Protein AF-A0A072US08-F1 (afdb_monomer_lite)

Sequence (540 aa):
MKKSLIICRMGYISMNGSGSSSFWSCPWCSLRFIESLAPCIDIHDMLLSVKDVFSSGSPHAHILYTQLPSFAIDLINNMQLNFNASAENAFIWTHNKNCIYTANSGYSWILARMNSVINSPLSWSWFWKLQSSKKIKFLFWQIFIQPATLKLSYMEALRCFTTSLLLPLFFFLIFLFTSQKGFHFSFFVFPFSLPSIKDMNNATQVIKPHQFLTYNSAYRSFDHKENSSIKKIMSSLDRVEGSLSEARASIREAILSRNYSTSRRRDVFVPRGSIYRNPYAFHQSHMEMVKRLKIWVYQEGEQPIVHDGPVNNIYAIEGQFIDEIDNSKMSPFKAKHPNEAHIFFLPFSVANVVQYVYKPIMSKKDFNRDRLHRMVEDYVNVVAHKYPYWNRSNGADHFLLSCHDWAPEISDANPNLFKNFTRVLCNANTSEGFQPKRDVSIPEVYLPVGKLGPPNLGQSPLNRTILAFFSGGAHGDIRKLLLNHWKNKDAQVQVHEYLPKGQNYTELMGLSKFCLCPSGYEVASPRIVEAINAGRCLMQ

Secondary structure (DSSP, 8-state):
--SHHHHHHTTEEEE--SS-SBTTTS--BTTB-GGGG-SS--TTTTT-BHHHHHSSSS-GGGG--SPPPHHHHHHHHT------TTS--EEEETT-TTS---HHHHHHHHHHHTTTS---TT-THHHHHSSS-HHHHHHHHHHHHS-HHHHHHHHHHHHTTTTSSHHHHHHHHHHHHHHTTT-----------PPPTT---------PPP-------------------------HHHHHHHHHHHHHHHHHHHHHHT-----S-TT-----STTSS-HHHHHHHHHHHHHH--EEEP--S-TTTBS----SBTTHHHHHHHIIIII-TT-TTB-SSGGG-SEEE--B-HHHHIIIII-S--SGGGG-THHHHHHHHHHHHHHHHH-SHHHHHTTTTEEEEE-STTGGGGGSS-TTTTSSPEEEES---GGGT--TTT-EE-----B-TT-SSS---PPPGGG--EEEEEE----SHHHHHHHHHHTTT-SSEEEESSPPTT--HHHHHHHEEEEE----SS---THHHHHHHHTPEEE-

Foldseek 3Di:
DPPVVVVQLVQWAKQAEQQQAQQAQCQRDSVRGQVLQFPDADLQRLNDTSCNQQVPPDQSCVSGPGDGDPVVSVCSSPDHDDYHHPDDTDTAGNQDPVRDDDPVSVVVVCVVCLVPDPDDVPDCSVLVVDPDDPVVSSVVVVQPPDDPVVNVVVVVVCVVVPPDDVVVVVVVVVVVVCVVDDDDDDDDDDDDDDDDPDDDPDDPDDDDDDDDPPPPDDPPPPPPPPDDDPPPPDALVNVLVVLVVVLVVQLVCLQVVVDADDDVDPPQDQDDDDPDSRSSSVSSNVVSCLVQAAEEEDPDDDPPFFLAEQCAFQWNVLRVVSCLAPVDPPNPRYDPDPSSHQAYEGRGEPRVCCVPVLPPPDDPVSVDCPVVLVVVVVSLVVCVVVDVVCVVCLQLRYEYETADPCQLVNCVVPVSSCVNHEYAYCQCDVVSRRDPSRYHHDQGFHHHPPDDGDDQLADDLVQQQAAEDDEAACAADQSVVVCVVDDVNDPNHHYYHHDPPPDDPLNNLNRYQEYEDDAGPRRHDNSVVSCVSSVHHYDD

InterPro domains:
  IPR004263 Exostosin-like [PTHR11062] (226-535)
  IPR040911 Exostosin, GT47 domain [PF03016] (291-535)

Organism: Medicago truncatula (NCBI:txid3880)

pLDDT: mean 71.84, std 22.09, range [22.3, 98.38]

Structure (mmCIF, N/CA/C/O backbone):
data_AF-A0A072US08-F1
#
_entry.id   AF-A0A072US08-F1
#
loop_
_atom_site.group_PDB
_atom_site.id
_atom_site.type_symbol
_atom_site.label_atom_id
_atom_site.label_alt_id
_atom_site.label_comp_id
_atom_site.label_asym_id
_atom_site.label_entity_id
_atom_site.label_seq_id
_atom_site.pdbx_PDB_ins_code
_atom_site.Cartn_x
_atom_site.Cartn_y
_atom_site.Cartn_z
_atom_site.occupancy
_atom_site.B_iso_or_equiv
_atom_site.auth_seq_id
_atom_site.auth_comp_id
_atom_site.auth_asym_id
_atom_site.auth_atom_id
_atom_site.pdbx_PDB_model_num
ATOM 1 N N . MET A 1 1 ? 36.730 -1.997 10.393 1.00 31.88 1 MET A N 1
ATOM 2 C CA . MET A 1 1 ? 35.643 -1.073 9.985 1.00 31.88 1 MET A CA 1
ATOM 3 C C . MET A 1 1 ? 34.963 -0.304 11.131 1.00 31.88 1 MET A C 1
ATOM 5 O O . MET A 1 1 ? 34.649 0.852 10.912 1.00 31.88 1 MET A O 1
ATOM 9 N N . LYS A 1 2 ? 34.750 -0.843 12.348 1.00 26.75 2 LYS A N 1
ATOM 10 C CA . LYS A 1 2 ? 33.997 -0.123 13.414 1.00 26.75 2 LYS A CA 1
ATOM 11 C C . LYS A 1 2 ? 34.742 0.987 14.195 1.00 26.75 2 LYS A C 1
ATOM 13 O O . LYS A 1 2 ? 34.080 1.796 14.829 1.00 26.75 2 LYS A O 1
ATOM 18 N N . LYS A 1 3 ? 36.082 1.062 14.167 1.00 34.72 3 LYS A N 1
ATOM 19 C CA . LYS A 1 3 ? 36.852 1.969 15.055 1.00 34.72 3 LYS A CA 1
ATOM 20 C C . LYS A 1 3 ? 37.188 3.349 14.462 1.00 34.72 3 LYS A C 1
ATOM 22 O O . LYS A 1 3 ? 37.251 4.314 15.212 1.00 34.72 3 LYS A O 1
ATOM 27 N N . SER A 1 4 ? 37.334 3.480 13.139 1.00 35.97 4 SER A N 1
ATOM 28 C CA . SER A 1 4 ? 37.610 4.776 12.482 1.00 35.97 4 SER A CA 1
ATOM 29 C C . SER A 1 4 ? 36.421 5.744 12.538 1.00 35.97 4 SER A C 1
ATOM 31 O O . SER A 1 4 ? 36.613 6.955 12.592 1.00 35.97 4 SER A O 1
ATOM 33 N N . LEU A 1 5 ? 35.193 5.218 12.609 1.00 40.12 5 LEU A N 1
ATOM 34 C CA . LEU A 1 5 ? 33.967 6.014 12.722 1.00 40.12 5 LEU A CA 1
ATOM 35 C C . LEU A 1 5 ? 33.832 6.766 14.056 1.00 40.12 5 LEU A C 1
ATOM 37 O O . LEU A 1 5 ? 33.152 7.783 14.091 1.00 40.12 5 LEU A O 1
ATOM 41 N N . ILE A 1 6 ? 34.453 6.299 15.144 1.00 40.09 6 ILE A N 1
ATOM 42 C CA . ILE A 1 6 ? 34.254 6.892 16.479 1.00 40.09 6 ILE A CA 1
ATOM 43 C C . ILE A 1 6 ? 34.955 8.254 16.595 1.00 40.09 6 ILE A C 1
ATOM 45 O O . ILE A 1 6 ? 34.367 9.198 17.109 1.00 40.09 6 ILE A O 1
ATOM 49 N N . ILE A 1 7 ? 36.173 8.385 16.059 1.00 42.19 7 ILE A N 1
ATOM 50 C CA . ILE A 1 7 ? 36.968 9.619 16.171 1.00 42.19 7 ILE A CA 1
ATOM 51 C C . ILE A 1 7 ? 36.434 10.707 15.231 1.00 42.19 7 ILE A C 1
ATOM 53 O O . ILE A 1 7 ? 36.282 11.853 15.643 1.00 42.19 7 ILE A O 1
ATOM 57 N N . CYS A 1 8 ? 36.075 10.356 13.991 1.00 43.25 8 CYS A N 1
ATOM 58 C CA . CYS A 1 8 ? 35.498 11.322 13.053 1.00 43.25 8 CYS A CA 1
ATOM 59 C C . CYS A 1 8 ? 34.101 11.801 13.477 1.00 43.25 8 CYS A C 1
ATOM 61 O O . CYS A 1 8 ? 33.765 12.945 13.194 1.00 43.25 8 CYS A O 1
ATOM 63 N N . ARG A 1 9 ? 33.311 10.986 14.201 1.00 49.03 9 ARG A N 1
ATOM 64 C CA . ARG A 1 9 ? 32.011 11.405 14.767 1.00 49.03 9 ARG A CA 1
ATOM 65 C C . ARG A 1 9 ? 32.124 12.615 15.696 1.00 49.03 9 ARG A C 1
ATOM 67 O O . ARG A 1 9 ? 31.204 13.416 15.722 1.00 49.03 9 ARG A O 1
ATOM 74 N N . MET A 1 10 ? 33.240 12.777 16.411 1.00 51.00 10 MET A N 1
ATOM 75 C CA . MET A 1 10 ? 33.445 13.916 17.319 1.00 51.00 10 MET A CA 1
ATOM 76 C C . MET A 1 10 ? 33.688 15.250 16.592 1.00 51.00 10 MET A C 1
ATOM 78 O O . MET A 1 10 ? 33.730 16.288 17.246 1.00 51.00 10 MET A O 1
ATOM 82 N N . GLY A 1 11 ? 33.905 15.232 15.272 1.00 49.25 11 GLY A N 1
ATOM 83 C CA . GLY A 1 11 ? 34.108 16.436 14.461 1.00 49.25 11 GLY A CA 1
ATOM 84 C C . GLY A 1 11 ? 32.861 16.906 13.707 1.00 49.25 11 GLY A C 1
ATOM 85 O O . GLY A 1 11 ? 32.935 17.911 13.009 1.00 49.25 11 GLY A O 1
ATOM 86 N N . TYR A 1 12 ? 31.725 16.211 13.831 1.00 51.44 12 TYR A N 1
ATOM 87 C CA . TYR A 1 12 ? 30.448 16.635 13.251 1.00 51.44 12 TYR A CA 1
ATOM 88 C C . TYR A 1 12 ? 29.496 17.099 14.354 1.00 51.44 12 TYR A C 1
ATOM 90 O O . TYR A 1 12 ? 29.315 16.399 15.349 1.00 51.44 12 TYR A O 1
ATOM 98 N N . ILE A 1 13 ? 28.871 18.258 14.161 1.00 54.41 13 ILE A N 1
ATOM 99 C CA . ILE A 1 13 ? 27.790 18.774 15.011 1.00 54.41 13 ILE A CA 1
ATOM 100 C C . ILE A 1 13 ? 26.508 18.875 14.187 1.00 54.41 13 ILE A C 1
ATOM 102 O O . ILE A 1 13 ? 26.556 19.113 12.981 1.00 54.41 13 ILE A O 1
ATOM 106 N N . SER A 1 14 ? 25.363 18.665 14.833 1.00 56.06 14 SER A N 1
ATOM 107 C CA . SER A 1 14 ? 24.067 18.913 14.203 1.00 56.06 14 SER A CA 1
ATOM 108 C C . SER A 1 14 ? 23.842 20.422 14.129 1.00 56.06 14 SER A C 1
ATOM 110 O O . SER A 1 14 ? 23.880 21.099 15.156 1.00 56.06 14 SER A O 1
ATOM 112 N N . MET A 1 15 ? 23.651 20.954 12.927 1.00 56.38 15 MET A N 1
ATOM 113 C CA . MET A 1 15 ? 23.078 22.276 12.715 1.00 56.38 15 MET A CA 1
ATOM 114 C C . MET A 1 15 ? 21.570 22.093 12.643 1.00 56.38 15 MET A C 1
ATOM 116 O O . MET A 1 15 ? 21.057 21.494 11.699 1.00 56.38 15 MET A O 1
ATOM 120 N N . ASN A 1 16 ? 20.874 22.576 13.666 1.00 61.25 16 ASN A N 1
ATOM 121 C CA . ASN A 1 16 ? 19.428 22.471 13.739 1.00 61.25 16 ASN A CA 1
ATOM 122 C C . ASN A 1 16 ? 18.820 23.718 13.099 1.00 61.25 16 ASN A C 1
ATOM 124 O O . ASN A 1 16 ? 19.069 24.840 13.543 1.00 61.25 16 ASN A O 1
ATOM 128 N N . GLY A 1 17 ? 18.055 23.502 12.035 1.00 62.34 17 GLY A N 1
ATOM 129 C CA . GLY A 1 17 ? 17.313 24.526 11.318 1.00 62.34 17 GLY A CA 1
ATOM 130 C C . GLY A 1 17 ? 16.124 25.058 12.119 1.00 62.34 17 GLY A C 1
ATOM 131 O O . GLY A 1 17 ? 16.206 25.267 13.329 1.00 62.34 17 GLY A O 1
ATOM 132 N N . SER A 1 18 ? 14.974 25.222 11.465 1.00 63.53 18 SER A N 1
ATOM 133 C CA . SER A 1 18 ? 13.731 25.720 12.086 1.00 63.53 18 SER A CA 1
ATOM 134 C C . SER A 1 18 ? 13.180 24.857 13.238 1.00 63.53 18 SER A C 1
ATOM 136 O O . SER A 1 18 ? 12.300 25.304 13.975 1.00 63.53 18 SER A O 1
ATOM 138 N N . GLY A 1 19 ? 13.657 23.614 13.381 1.00 66.44 19 GLY A N 1
ATOM 139 C CA . GLY A 1 19 ? 13.179 22.644 14.371 1.00 66.44 19 GLY A CA 1
ATOM 140 C C . GLY A 1 19 ? 11.856 21.956 14.010 1.00 66.44 19 GLY A C 1
ATOM 141 O O . GLY A 1 19 ? 11.419 21.085 14.758 1.00 66.44 19 GLY A O 1
ATOM 142 N N . SER A 1 20 ? 11.245 22.279 12.863 1.00 73.56 20 SER A N 1
ATOM 143 C CA . SER A 1 20 ? 9.977 21.681 12.401 1.00 73.56 20 SER A CA 1
ATOM 144 C C . SER A 1 20 ? 10.114 20.252 11.863 1.00 73.56 20 SER A C 1
ATOM 146 O O . SER A 1 20 ? 9.122 19.592 11.563 1.00 73.56 20 SER A O 1
ATOM 148 N N . SER A 1 21 ? 11.343 19.755 11.731 1.00 71.88 21 SER A N 1
ATOM 149 C CA . SER A 1 21 ? 11.619 18.375 11.341 1.00 71.88 21 SER A CA 1
ATOM 150 C C . SER A 1 21 ? 11.098 17.375 12.368 1.00 71.88 21 SER A C 1
ATOM 152 O O . SER A 1 21 ? 11.022 17.673 13.557 1.00 71.88 21 SER A O 1
ATOM 154 N N . SER A 1 22 ? 10.818 16.154 11.916 1.00 76.38 22 SER A N 1
ATOM 155 C CA . SER A 1 22 ? 10.338 15.073 12.776 1.00 76.38 22 SER A CA 1
ATOM 156 C C . SER A 1 22 ? 11.314 14.757 13.913 1.00 76.38 22 SER A C 1
ATOM 158 O O . SER A 1 22 ? 12.491 14.500 13.659 1.00 76.38 22 SER A O 1
ATOM 160 N N . PHE A 1 23 ? 10.812 14.650 15.144 1.00 82.31 23 PHE A N 1
ATOM 161 C CA . PHE A 1 23 ? 11.599 14.179 16.287 1.00 82.31 23 PHE A CA 1
ATOM 162 C C . PHE A 1 23 ? 12.079 12.726 16.097 1.00 82.31 23 PHE A C 1
ATOM 164 O O . PHE A 1 23 ? 13.209 12.375 16.420 1.00 82.31 23 PHE A O 1
ATOM 171 N N . TRP A 1 24 ? 11.256 11.866 15.501 1.00 78.75 24 TRP A N 1
ATOM 172 C CA . TRP A 1 24 ? 11.594 10.446 15.350 1.00 78.75 24 TRP A CA 1
ATOM 173 C C . TRP A 1 24 ? 12.499 10.127 14.151 1.00 78.75 24 TRP A C 1
ATOM 175 O O . TRP A 1 24 ? 13.502 9.423 14.303 1.00 78.75 24 TRP A O 1
ATOM 185 N N . SER A 1 25 ? 12.155 10.673 12.981 1.00 65.50 25 SER A N 1
ATOM 186 C CA . SER A 1 25 ? 12.675 10.229 11.679 1.00 65.50 25 SER A CA 1
ATOM 187 C C . SER A 1 25 ? 13.650 11.204 11.013 1.00 65.50 25 SER A C 1
ATOM 189 O O . SER A 1 25 ? 14.094 10.958 9.895 1.00 65.50 25 SER A O 1
ATOM 191 N N . CYS A 1 26 ? 14.013 12.312 11.668 1.00 65.12 26 CYS A N 1
ATOM 192 C CA . CYS A 1 26 ? 15.059 13.211 11.174 1.00 65.12 26 CYS A CA 1
ATOM 193 C C . CYS A 1 26 ? 16.316 13.115 12.042 1.00 65.12 26 CYS A C 1
ATOM 195 O O . CYS A 1 26 ? 16.211 12.887 13.248 1.00 65.12 26 CYS A O 1
ATOM 197 N N . PRO A 1 27 ? 17.511 13.314 11.465 1.00 63.09 27 PRO A N 1
ATOM 198 C CA . PRO A 1 27 ? 18.734 13.186 12.221 1.00 63.09 27 PRO A CA 1
ATOM 199 C C . PRO A 1 27 ? 19.183 14.527 12.802 1.00 63.09 27 PRO A C 1
ATOM 201 O O . PRO A 1 27 ? 20.022 15.220 12.238 1.00 63.09 27 PRO A O 1
ATOM 204 N N . TRP A 1 28 ? 18.605 14.880 13.947 1.00 67.12 28 TRP A N 1
ATOM 205 C CA . TRP A 1 28 ? 18.900 16.108 14.702 1.00 67.12 28 TRP A CA 1
ATOM 206 C C . TRP A 1 28 ? 19.785 15.859 15.938 1.00 67.12 28 TRP A C 1
ATOM 208 O O . TRP A 1 28 ? 20.170 16.798 16.634 1.00 67.12 28 TRP A O 1
ATOM 218 N N . CYS A 1 29 ? 20.137 14.599 16.225 1.00 64.75 29 CYS A N 1
ATOM 219 C CA . CYS A 1 29 ? 21.055 14.227 17.302 1.00 64.75 29 CYS A CA 1
ATOM 220 C C . CYS A 1 29 ? 22.101 13.192 16.856 1.00 64.75 29 CYS A C 1
ATOM 222 O O . CYS A 1 29 ? 21.998 12.536 15.816 1.00 64.75 29 CYS A O 1
ATOM 224 N N . SER A 1 30 ? 23.136 13.010 17.681 1.00 56.09 30 SER A N 1
ATOM 225 C CA . SER A 1 30 ? 24.249 12.080 17.429 1.00 56.09 30 SER A CA 1
ATOM 226 C C . SER A 1 30 ? 23.832 10.600 17.352 1.00 56.09 30 SER A C 1
ATOM 228 O O . SER A 1 30 ? 24.615 9.766 16.885 1.00 56.09 30 SER A O 1
ATOM 230 N N . LEU A 1 31 ? 22.597 10.268 17.749 1.00 55.34 31 LEU A N 1
ATOM 231 C CA . LEU A 1 31 ? 22.011 8.925 17.680 1.00 55.34 31 LEU A CA 1
ATOM 232 C C . LEU A 1 31 ? 21.434 8.563 16.294 1.00 55.34 31 LEU A C 1
ATOM 234 O O . LEU A 1 31 ? 20.852 7.491 16.143 1.00 55.34 31 LEU A O 1
ATOM 238 N N . ARG A 1 32 ? 21.659 9.386 15.257 1.00 58.38 32 ARG A N 1
ATOM 239 C CA . ARG A 1 32 ? 21.019 9.283 13.930 1.00 58.38 32 ARG A CA 1
ATOM 240 C C . ARG A 1 32 ? 19.507 9.449 14.035 1.00 58.38 32 ARG A C 1
ATOM 242 O O . ARG A 1 32 ? 19.061 10.577 14.003 1.00 58.38 32 ARG A O 1
ATOM 249 N N . PHE A 1 33 ? 18.741 8.370 14.171 1.00 62.94 33 PHE A N 1
ATOM 250 C CA . PHE A 1 33 ? 17.280 8.425 14.220 1.00 62.94 33 PHE A CA 1
ATOM 251 C C . PHE A 1 33 ? 16.801 7.882 15.561 1.00 62.94 33 PHE A C 1
ATOM 253 O O . PHE A 1 33 ? 17.075 6.721 15.880 1.00 62.94 33 PHE A O 1
ATOM 260 N N . ILE A 1 34 ? 16.086 8.691 16.346 1.00 73.56 34 ILE A N 1
ATOM 261 C CA . ILE A 1 34 ? 15.535 8.241 17.634 1.00 73.56 34 ILE A CA 1
ATOM 262 C C . ILE A 1 34 ? 14.516 7.129 17.421 1.00 73.56 34 ILE A C 1
ATOM 264 O O . ILE A 1 34 ? 14.455 6.208 18.237 1.00 73.56 34 ILE A O 1
ATOM 268 N N . GLU A 1 35 ? 13.813 7.128 16.281 1.00 67.50 35 GLU A N 1
ATOM 269 C CA . GLU A 1 35 ? 12.916 6.032 15.924 1.00 67.50 35 GLU A CA 1
ATOM 270 C C . GLU A 1 35 ? 13.615 4.688 16.036 1.00 67.50 35 GLU A C 1
ATOM 272 O O . GLU A 1 35 ? 12.966 3.769 16.500 1.00 67.50 35 GLU A O 1
ATOM 277 N N . SER A 1 36 ? 14.923 4.593 15.723 1.00 67.44 36 SER A N 1
ATOM 278 C CA . SER A 1 36 ? 15.728 3.364 15.785 1.00 67.44 36 SER A CA 1
ATOM 279 C C . SER A 1 36 ? 15.804 2.738 17.184 1.00 67.44 36 SER A C 1
ATOM 281 O O . SER A 1 36 ? 15.990 1.523 17.301 1.00 67.44 36 SER A O 1
ATOM 283 N N . LEU A 1 37 ? 15.591 3.549 18.219 1.00 71.00 37 LEU A N 1
ATOM 284 C CA . LEU A 1 37 ? 15.687 3.201 19.635 1.00 71.00 37 LEU A CA 1
ATOM 285 C C . LEU A 1 37 ? 14.338 2.790 20.234 1.00 71.00 37 LEU A C 1
ATOM 287 O O . LEU A 1 37 ? 14.319 2.109 21.257 1.00 71.00 37 LEU A O 1
ATOM 291 N N . ALA A 1 38 ? 13.233 3.167 19.586 1.00 70.00 38 ALA A N 1
ATOM 292 C CA . ALA A 1 38 ? 11.879 2.788 19.966 1.00 70.00 38 ALA A CA 1
ATOM 293 C C . ALA A 1 38 ? 11.377 1.636 19.073 1.00 70.00 38 ALA A C 1
ATOM 295 O O . ALA A 1 38 ? 11.360 1.777 17.848 1.00 70.00 38 ALA A O 1
ATOM 296 N N . PRO A 1 39 ? 10.965 0.484 19.632 1.00 57.47 39 PRO A N 1
ATOM 297 C CA . PRO A 1 39 ? 10.398 -0.614 18.842 1.00 57.47 39 PRO A CA 1
ATOM 298 C C . PRO A 1 39 ? 9.085 -0.252 18.131 1.00 57.47 39 PRO A C 1
ATOM 300 O O . PRO A 1 39 ? 8.824 -0.755 17.042 1.00 57.47 39 PRO A O 1
ATOM 303 N N . CYS A 1 40 ? 8.286 0.620 18.743 1.00 58.09 40 CYS A N 1
ATOM 304 C CA . CYS A 1 40 ? 7.073 1.221 18.202 1.00 58.09 40 CYS A CA 1
ATOM 305 C C . CYS A 1 40 ? 6.984 2.663 18.713 1.00 58.09 40 CYS A C 1
ATOM 307 O O . CYS A 1 40 ? 7.382 2.924 19.849 1.00 58.09 40 CYS A O 1
ATOM 309 N N . ILE A 1 41 ? 6.484 3.575 17.883 1.00 70.00 41 ILE A N 1
ATOM 310 C CA . ILE A 1 41 ? 6.216 4.964 18.267 1.00 70.00 41 ILE A CA 1
ATOM 311 C C . ILE A 1 41 ? 4.732 5.054 18.609 1.00 70.00 41 ILE A C 1
ATOM 313 O O . ILE A 1 41 ? 3.901 4.543 17.858 1.00 70.00 41 ILE A O 1
ATOM 317 N N . ASP A 1 42 ? 4.410 5.650 19.751 1.00 71.38 42 ASP A N 1
ATOM 318 C CA . ASP A 1 42 ? 3.029 5.920 20.130 1.00 71.38 42 ASP A CA 1
ATOM 319 C C . ASP A 1 42 ? 2.410 6.929 19.152 1.00 71.38 42 ASP A C 1
ATOM 321 O O . ASP A 1 42 ? 3.067 7.881 18.726 1.00 71.38 42 ASP A O 1
ATOM 325 N N . ILE A 1 43 ? 1.145 6.730 18.780 1.00 60.31 43 ILE A N 1
ATOM 326 C CA . ILE A 1 43 ? 0.470 7.572 17.785 1.00 60.31 43 ILE A CA 1
ATOM 327 C C . ILE A 1 43 ? 0.443 9.051 18.197 1.00 60.31 43 ILE A C 1
ATOM 329 O O . ILE A 1 43 ? 0.554 9.923 17.334 1.00 60.31 43 ILE A O 1
ATOM 333 N N . HIS A 1 44 ? 0.391 9.336 19.503 1.00 64.25 44 HIS A N 1
ATOM 334 C CA . HIS A 1 44 ? 0.425 10.699 20.039 1.00 64.25 44 HIS A CA 1
ATOM 335 C C . HIS A 1 44 ? 1.771 11.393 19.796 1.00 64.25 44 HIS A C 1
ATOM 337 O O . HIS A 1 44 ? 1.824 12.615 19.665 1.00 64.25 44 HIS A O 1
ATOM 343 N N . ASP A 1 45 ? 2.851 10.622 19.665 1.00 78.00 45 ASP A N 1
ATOM 344 C CA . ASP A 1 45 ? 4.199 11.151 19.478 1.00 78.00 45 ASP A CA 1
ATOM 345 C C . ASP A 1 45 ? 4.615 11.244 18.009 1.00 78.00 45 ASP A C 1
ATOM 347 O O . ASP A 1 45 ? 5.606 11.898 17.678 1.00 78.00 45 ASP A O 1
ATOM 351 N N . MET A 1 46 ? 3.898 10.569 17.111 1.00 71.81 46 MET A N 1
ATOM 352 C CA . MET A 1 46 ? 4.291 10.388 15.709 1.00 71.81 46 MET A CA 1
ATOM 353 C C . MET A 1 46 ? 4.448 11.717 14.946 1.00 71.81 46 MET A C 1
ATOM 355 O O . MET A 1 46 ? 5.263 11.846 14.018 1.00 71.81 46 MET A O 1
ATOM 359 N N . LEU A 1 47 ? 3.681 12.728 15.353 1.00 71.88 47 LEU A N 1
ATOM 360 C CA . LEU A 1 47 ? 3.684 14.060 14.753 1.00 71.88 47 LEU A CA 1
ATOM 361 C C . LEU A 1 47 ? 4.615 15.054 15.456 1.00 71.88 47 LEU A C 1
ATOM 363 O O . LEU A 1 47 ? 4.789 16.150 14.929 1.00 71.88 47 LEU A O 1
ATOM 367 N N . LEU A 1 48 ? 5.259 14.677 16.566 1.00 80.62 48 LEU A N 1
ATOM 368 C CA . LEU A 1 48 ? 6.152 15.580 17.290 1.00 80.62 48 LEU A CA 1
ATOM 369 C C . LEU A 1 48 ? 7.325 16.020 16.409 1.00 80.62 48 LEU A C 1
ATOM 371 O O . LEU A 1 48 ? 8.051 15.205 15.816 1.00 80.62 48 LEU A O 1
ATOM 375 N N . SER A 1 49 ? 7.522 17.331 16.340 1.00 83.56 49 SER A N 1
ATOM 376 C CA . SER A 1 49 ? 8.727 17.943 15.801 1.00 83.56 49 SER A CA 1
ATOM 377 C C . SER A 1 49 ? 9.813 18.042 16.871 1.00 83.56 49 SER A C 1
ATOM 379 O O . SER A 1 49 ? 9.559 17.937 18.072 1.00 83.56 49 SER A O 1
ATOM 381 N N . VAL A 1 50 ? 11.056 18.267 16.445 1.00 80.38 50 VAL A N 1
ATOM 382 C CA . VAL A 1 50 ? 12.168 18.527 17.375 1.00 80.38 50 VAL A CA 1
ATOM 383 C C . VAL A 1 50 ? 11.854 19.749 18.242 1.00 80.38 50 VAL A C 1
ATOM 385 O O . VAL A 1 50 ? 12.129 19.756 19.438 1.00 80.38 50 VAL A O 1
ATOM 388 N N . LYS A 1 51 ? 11.224 20.774 17.664 1.00 80.44 51 LYS A N 1
ATOM 389 C CA . LYS A 1 51 ? 10.844 21.982 18.391 1.00 80.44 51 LYS A CA 1
ATOM 390 C C . LYS A 1 51 ? 9.800 21.703 19.473 1.00 80.44 51 LYS A C 1
ATOM 392 O O . LYS A 1 51 ? 9.924 22.276 20.552 1.00 80.44 51 LYS A O 1
ATOM 397 N N . ASP A 1 52 ? 8.836 20.822 19.221 1.00 82.06 52 ASP A N 1
ATOM 398 C CA . ASP A 1 52 ? 7.787 20.485 20.198 1.00 82.06 52 ASP A CA 1
ATOM 399 C C . ASP A 1 52 ? 8.372 19.825 21.449 1.00 82.06 52 ASP A C 1
ATOM 401 O O . ASP A 1 52 ? 7.944 20.118 22.562 1.00 82.06 52 ASP A O 1
ATOM 405 N N . VAL A 1 53 ? 9.403 18.992 21.270 1.00 81.94 53 VAL A N 1
ATOM 406 C CA . VAL A 1 53 ? 10.067 18.289 22.374 1.00 81.94 53 VAL A CA 1
ATOM 407 C C . VAL A 1 53 ? 11.060 19.183 23.115 1.00 81.94 53 VAL A C 1
ATOM 409 O O . VAL A 1 53 ? 11.152 19.084 24.331 1.00 81.94 53 VAL A O 1
ATOM 412 N N . PHE A 1 54 ? 11.791 20.066 22.419 1.00 77.25 54 PHE A N 1
ATOM 413 C CA . PHE A 1 54 ? 12.880 20.860 23.017 1.00 77.25 54 PHE A CA 1
ATOM 414 C C . PHE A 1 54 ? 12.513 22.293 23.436 1.00 77.25 54 PHE A C 1
ATOM 416 O O . PHE A 1 54 ? 13.285 22.932 24.151 1.00 77.25 54 PHE A O 1
ATOM 423 N N . SER A 1 55 ? 11.350 22.807 23.023 1.00 69.88 55 SER A N 1
ATOM 424 C CA . SER A 1 55 ? 10.898 24.171 23.370 1.00 69.88 55 SER A CA 1
ATOM 425 C C . SER A 1 55 ? 9.925 24.209 24.551 1.00 69.88 55 SER A C 1
ATOM 427 O O . SER A 1 55 ? 9.555 25.294 24.998 1.00 69.88 55 SER A O 1
ATOM 429 N N . SER A 1 56 ? 9.499 23.053 25.066 1.00 56.94 56 SER A N 1
ATOM 430 C CA . SER A 1 56 ? 8.693 22.974 26.283 1.00 56.94 56 SER A CA 1
ATOM 431 C C . SER A 1 56 ? 9.570 23.296 27.498 1.00 56.94 56 SER A C 1
ATOM 433 O O . SER A 1 56 ? 10.623 22.688 27.664 1.00 56.94 56 SER A O 1
ATOM 435 N N . GLY A 1 57 ? 9.156 24.217 28.373 1.00 57.84 57 GLY A N 1
ATOM 436 C CA . GLY A 1 57 ? 9.894 24.611 29.591 1.00 57.84 57 GLY A CA 1
ATOM 437 C C . GLY A 1 57 ? 9.941 23.548 30.707 1.00 57.84 57 GLY A C 1
ATOM 438 O O . GLY A 1 57 ? 9.779 23.878 31.874 1.00 57.84 57 GLY A O 1
ATOM 439 N N . SER A 1 58 ? 10.090 22.271 30.356 1.00 56.66 58 SER A N 1
ATOM 440 C CA . SER A 1 58 ? 9.960 21.068 31.197 1.00 56.66 58 SER A CA 1
ATOM 441 C C . SER A 1 58 ? 10.937 19.980 30.699 1.00 56.66 58 SER A C 1
ATOM 443 O O . SER A 1 58 ? 11.443 20.116 29.584 1.00 56.66 58 SER A O 1
ATOM 445 N N . PRO A 1 59 ? 11.266 18.930 31.487 1.00 61.38 59 PRO A N 1
ATOM 446 C CA . PRO A 1 59 ? 12.280 17.935 31.104 1.00 61.38 59 PRO A CA 1
ATOM 447 C C . PRO A 1 59 ? 11.904 17.223 29.801 1.00 61.38 59 PRO A C 1
ATOM 449 O O . PRO A 1 59 ? 10.994 16.405 29.786 1.00 61.38 59 PRO A O 1
ATOM 452 N N . HIS A 1 60 ? 12.585 17.538 28.702 1.00 72.81 60 HIS A N 1
ATOM 453 C CA . HIS A 1 60 ? 12.132 17.323 27.321 1.00 72.81 60 HIS A CA 1
ATOM 454 C C . HIS A 1 60 ? 11.556 15.931 27.005 1.00 72.81 60 HIS A C 1
ATOM 456 O O . HIS A 1 60 ? 10.590 15.830 26.261 1.00 72.81 60 HIS A O 1
ATOM 462 N N . ALA A 1 61 ? 12.054 14.848 27.606 1.00 74.12 61 ALA A N 1
ATOM 463 C CA . ALA A 1 61 ? 11.556 13.492 27.352 1.00 74.12 61 ALA A CA 1
ATOM 464 C C . ALA A 1 61 ? 10.196 13.156 28.005 1.00 74.12 61 ALA A C 1
ATOM 466 O O . ALA A 1 61 ? 9.567 12.183 27.599 1.00 74.12 61 ALA A O 1
ATOM 467 N N . HIS A 1 62 ? 9.728 13.917 29.004 1.00 77.75 62 HIS A N 1
ATOM 468 C CA . HIS A 1 62 ? 8.480 13.616 29.732 1.00 77.75 62 HIS A CA 1
ATOM 469 C C . HIS A 1 62 ? 7.203 13.801 28.891 1.00 77.75 62 HIS A C 1
ATOM 471 O O . HIS A 1 62 ? 6.152 13.289 29.268 1.00 77.75 62 HIS A O 1
ATOM 477 N N . ILE A 1 63 ? 7.291 14.534 27.775 1.00 80.81 63 ILE A N 1
ATOM 478 C CA . ILE A 1 63 ? 6.177 14.752 26.841 1.00 80.81 63 ILE A CA 1
ATOM 479 C C . ILE A 1 63 ? 5.914 13.523 25.960 1.00 80.81 63 ILE A C 1
ATOM 481 O O . ILE A 1 63 ? 4.852 13.417 25.354 1.00 80.81 63 ILE A O 1
ATOM 485 N N . LEU A 1 64 ? 6.884 12.604 25.881 1.00 82.44 64 LEU A N 1
ATOM 486 C CA . LEU A 1 64 ? 6.812 11.427 25.027 1.00 82.44 64 LEU A CA 1
ATOM 487 C C . LEU A 1 64 ? 5.953 10.345 25.687 1.00 82.44 64 LEU A C 1
ATOM 489 O O . LEU A 1 64 ? 6.260 9.863 26.780 1.00 82.44 64 LEU A O 1
ATOM 493 N N . TYR A 1 65 ? 4.919 9.899 24.982 1.00 76.44 65 TYR A N 1
ATOM 494 C CA . TYR A 1 65 ? 4.162 8.692 25.326 1.00 76.44 65 TYR A CA 1
ATOM 495 C C . TYR A 1 65 ? 4.971 7.417 25.014 1.00 76.44 65 TYR A C 1
ATOM 497 O O . TYR A 1 65 ? 4.861 6.387 25.690 1.00 76.44 65 TYR A O 1
ATOM 505 N N . THR A 1 66 ? 5.843 7.500 24.012 1.00 78.75 66 THR A N 1
ATOM 506 C CA . THR A 1 66 ? 6.737 6.453 23.529 1.00 78.75 66 THR A CA 1
ATOM 507 C C . THR A 1 66 ? 7.853 6.213 24.529 1.00 78.75 66 THR A C 1
ATOM 509 O O . THR A 1 66 ? 8.692 7.068 24.808 1.00 78.75 66 THR A O 1
ATOM 512 N N . GLN A 1 67 ? 7.912 4.982 25.020 1.00 79.69 67 GLN A N 1
ATOM 513 C CA . GLN A 1 67 ? 8.908 4.569 25.995 1.00 79.69 67 GLN A CA 1
ATOM 514 C C . GLN A 1 67 ? 10.275 4.387 25.330 1.00 79.69 67 GLN A C 1
ATOM 516 O O . GLN A 1 67 ? 10.459 3.521 24.471 1.00 79.69 67 GLN A O 1
ATOM 521 N N . LEU A 1 68 ? 11.242 5.193 25.763 1.00 80.94 68 LEU A N 1
ATOM 522 C CA . LEU A 1 68 ? 12.627 5.145 25.309 1.00 80.94 68 LEU A CA 1
ATOM 523 C C . LEU A 1 68 ? 13.537 4.464 26.346 1.00 80.94 68 LEU A C 1
ATOM 525 O O . LEU A 1 68 ? 13.255 4.509 27.544 1.00 80.94 68 LEU A O 1
ATOM 529 N N . PRO A 1 69 ? 14.654 3.841 25.923 1.00 79.81 69 PRO A N 1
ATOM 530 C CA . PRO A 1 69 ? 15.682 3.380 26.853 1.00 79.81 69 PRO A CA 1
ATOM 531 C C . PRO A 1 69 ? 16.209 4.526 27.730 1.00 79.81 69 PRO A C 1
ATOM 533 O O . PRO A 1 69 ? 16.349 5.650 27.246 1.00 79.81 69 PRO A O 1
ATOM 536 N N . SER A 1 70 ? 16.584 4.234 28.980 1.00 78.00 70 SER A N 1
ATOM 537 C CA . SER A 1 70 ? 17.051 5.240 29.952 1.00 78.00 70 SER A CA 1
ATOM 538 C C . SER A 1 70 ? 18.165 6.136 29.407 1.00 78.00 70 SER A C 1
ATOM 540 O O . SER A 1 70 ? 18.048 7.351 29.465 1.00 78.00 70 SER A O 1
ATOM 542 N N . PHE A 1 71 ? 19.175 5.563 28.744 1.00 79.25 71 PHE A N 1
ATOM 543 C CA . PHE A 1 71 ? 20.267 6.350 28.154 1.00 79.25 71 PHE A CA 1
ATOM 544 C C . PHE A 1 71 ? 19.795 7.369 27.099 1.00 79.25 71 PHE A C 1
ATOM 546 O O . PHE A 1 71 ? 20.449 8.389 26.889 1.00 79.25 71 PHE A O 1
ATOM 553 N N . ALA A 1 72 ? 18.702 7.079 26.385 1.00 79.94 72 ALA A N 1
ATOM 554 C CA . ALA A 1 72 ? 18.153 7.969 25.369 1.00 79.94 72 ALA A CA 1
ATOM 555 C C . ALA A 1 72 ? 17.351 9.096 26.026 1.00 79.94 72 ALA A C 1
ATOM 557 O O . ALA A 1 72 ? 17.496 10.246 25.623 1.00 79.94 72 ALA A O 1
ATOM 558 N N . ILE A 1 73 ? 16.579 8.774 27.069 1.00 81.81 73 ILE A N 1
ATOM 559 C CA . ILE A 1 73 ? 15.885 9.752 27.919 1.00 81.81 73 ILE A CA 1
ATOM 560 C C . ILE A 1 73 ? 16.898 10.714 28.549 1.00 81.81 73 ILE A C 1
ATOM 562 O O . ILE A 1 73 ? 16.730 11.928 28.456 1.00 81.81 73 ILE A O 1
ATOM 566 N N . ASP A 1 74 ? 17.983 10.180 29.110 1.00 81.06 74 ASP A N 1
ATOM 567 C CA . ASP A 1 74 ? 19.057 10.973 29.707 1.00 81.06 74 ASP A CA 1
ATOM 568 C C . ASP A 1 74 ? 19.725 11.875 28.669 1.00 81.06 74 ASP A C 1
ATOM 570 O O . ASP A 1 74 ? 20.000 13.041 28.947 1.00 81.06 74 ASP A O 1
ATOM 574 N N . LEU A 1 75 ? 19.965 11.373 27.452 1.00 79.81 75 LEU A N 1
ATOM 575 C CA . LEU A 1 75 ? 20.512 12.199 26.381 1.00 79.81 75 LEU A CA 1
ATOM 576 C C . LEU A 1 75 ? 19.556 13.338 26.010 1.00 79.81 75 LEU A C 1
ATOM 578 O O . LEU A 1 75 ? 20.012 14.466 25.863 1.00 79.81 75 LEU A O 1
ATOM 582 N N . ILE A 1 76 ? 18.260 13.053 25.854 1.00 82.25 76 ILE A N 1
ATOM 583 C CA . ILE A 1 76 ? 17.243 14.043 25.470 1.00 82.25 76 ILE A CA 1
ATOM 584 C C . ILE A 1 76 ? 17.129 15.131 26.539 1.00 82.25 76 ILE A C 1
ATOM 586 O O . ILE A 1 76 ? 17.248 16.306 26.215 1.00 82.25 76 ILE A O 1
ATOM 590 N N . ASN A 1 77 ? 16.983 14.753 27.809 1.00 82.75 77 ASN A N 1
ATOM 591 C CA . ASN A 1 77 ? 16.817 15.707 28.909 1.00 82.75 77 ASN A CA 1
ATOM 592 C C . ASN A 1 77 ? 18.045 16.604 29.131 1.00 82.75 77 ASN A C 1
ATOM 594 O O . ASN A 1 77 ? 17.910 17.712 29.641 1.00 82.75 77 ASN A O 1
ATOM 598 N N . ASN A 1 78 ? 19.241 16.135 28.763 1.00 77.38 78 ASN A N 1
ATOM 599 C CA . ASN A 1 78 ? 20.488 16.887 28.921 1.00 77.38 78 ASN A CA 1
ATOM 600 C C . ASN A 1 78 ? 20.932 17.610 27.638 1.00 77.38 78 ASN A C 1
ATOM 602 O O . ASN A 1 78 ? 21.982 18.258 27.623 1.00 77.38 78 ASN A O 1
ATOM 606 N N . MET A 1 79 ? 20.180 17.489 26.544 1.00 73.69 79 MET A N 1
ATOM 607 C CA . MET A 1 79 ? 20.542 18.075 25.259 1.00 73.69 79 MET A CA 1
ATOM 608 C C . MET A 1 79 ? 19.966 19.488 25.127 1.00 73.69 79 MET A C 1
ATOM 610 O O . MET A 1 79 ? 18.760 19.693 25.177 1.00 73.69 79 MET A O 1
ATOM 614 N N . GLN A 1 80 ? 20.840 20.468 24.891 1.00 68.00 80 GLN A N 1
ATOM 615 C CA . GLN A 1 80 ? 20.439 21.828 24.530 1.00 68.00 80 GLN A CA 1
ATOM 616 C C . GLN A 1 80 ? 20.543 22.016 23.017 1.00 68.00 80 GLN A C 1
ATOM 618 O O . GLN A 1 80 ? 21.613 21.825 22.433 1.00 68.00 80 GLN A O 1
ATOM 623 N N . LEU A 1 81 ? 19.432 22.393 22.381 1.00 69.62 81 LEU A N 1
ATOM 624 C CA . LEU A 1 81 ? 19.366 22.661 20.948 1.00 69.62 81 LEU A CA 1
ATOM 625 C C . LEU A 1 81 ? 19.094 24.145 20.694 1.00 69.62 81 LEU A C 1
ATOM 627 O O . LEU A 1 81 ? 18.113 24.694 21.183 1.00 69.62 81 LEU A O 1
ATOM 631 N N . ASN A 1 82 ? 19.942 24.769 19.875 1.00 62.81 82 ASN A N 1
ATOM 632 C CA . ASN A 1 82 ? 19.713 26.114 19.353 1.00 62.81 82 ASN A CA 1
ATOM 633 C C . ASN A 1 82 ? 19.123 25.996 17.946 1.00 62.81 82 ASN A C 1
ATOM 635 O O . ASN A 1 82 ? 19.761 25.421 17.063 1.00 62.81 82 ASN A O 1
ATOM 639 N N . PHE A 1 83 ? 17.917 26.525 17.744 1.00 68.56 83 PHE A N 1
ATOM 640 C CA . PHE A 1 83 ? 17.237 26.523 16.448 1.00 68.56 83 PHE A CA 1
ATOM 641 C C . PHE A 1 83 ? 17.537 27.810 15.683 1.00 68.56 83 PHE A C 1
ATOM 643 O O . PHE A 1 83 ? 17.459 28.902 16.248 1.00 68.56 83 PHE A O 1
ATOM 650 N N . ASN A 1 84 ? 17.846 27.693 14.393 1.00 64.69 84 ASN A N 1
ATOM 651 C CA . ASN A 1 84 ? 17.989 28.835 13.497 1.00 64.69 84 ASN A CA 1
ATOM 652 C C . ASN A 1 84 ? 16.910 28.771 12.411 1.00 64.69 84 ASN A C 1
ATOM 654 O O . ASN A 1 84 ? 16.958 27.915 11.530 1.00 64.69 84 ASN A O 1
ATOM 658 N N . ALA A 1 85 ? 15.946 29.693 12.468 1.00 60.78 85 ALA A N 1
ATOM 659 C CA . ALA A 1 85 ? 14.804 29.732 11.553 1.00 60.78 85 ALA A CA 1
ATOM 660 C C . ALA A 1 85 ? 15.198 29.892 10.072 1.00 60.78 85 ALA A C 1
ATOM 662 O O . ALA A 1 85 ? 14.419 29.512 9.203 1.00 60.78 85 ALA A O 1
ATOM 663 N N . SER A 1 86 ? 16.400 30.406 9.791 1.00 55.00 86 SER A N 1
ATOM 664 C CA . SER A 1 86 ? 16.892 30.680 8.434 1.00 55.00 86 SER A CA 1
ATOM 665 C C . SER A 1 86 ? 17.802 29.582 7.865 1.00 55.00 86 SER A C 1
ATOM 667 O O . SER A 1 86 ? 18.392 29.782 6.806 1.00 55.00 86 SER A O 1
ATOM 669 N N . ALA A 1 87 ? 17.978 28.453 8.564 1.00 56.56 87 ALA A N 1
ATOM 670 C CA . ALA A 1 87 ? 18.908 27.389 8.179 1.00 56.56 87 ALA A CA 1
ATOM 671 C C . ALA A 1 87 ? 18.201 26.030 8.001 1.00 56.56 87 ALA A C 1
ATOM 673 O O . ALA A 1 87 ? 17.208 25.748 8.668 1.00 56.56 87 ALA A O 1
ATOM 674 N N . GLU A 1 88 ? 18.723 25.167 7.123 1.00 53.38 88 GLU A N 1
ATOM 675 C CA . GLU A 1 88 ? 18.268 23.774 6.975 1.00 53.38 88 GLU A CA 1
ATOM 676 C C . GLU A 1 88 ? 18.951 22.843 7.993 1.00 53.38 88 GLU A C 1
ATOM 678 O O . GLU A 1 88 ? 20.062 23.109 8.453 1.00 53.38 88 GLU A O 1
ATOM 683 N N . ASN A 1 89 ? 18.307 21.724 8.345 1.00 54.34 89 ASN A N 1
ATOM 684 C CA . ASN A 1 89 ? 18.912 20.722 9.228 1.00 54.34 89 ASN A CA 1
ATOM 685 C C . ASN A 1 89 ? 20.058 19.984 8.515 1.00 54.34 89 ASN A C 1
ATOM 687 O O . ASN A 1 89 ? 19.811 19.254 7.555 1.00 54.34 89 ASN A O 1
ATOM 691 N N . ALA A 1 90 ? 21.293 20.107 9.005 1.00 53.00 90 ALA A N 1
ATOM 692 C CA . ALA A 1 90 ? 22.458 19.447 8.409 1.00 53.00 90 ALA A CA 1
ATOM 693 C C . ALA A 1 90 ? 23.507 19.054 9.458 1.00 53.00 90 ALA A C 1
ATOM 695 O O . ALA A 1 90 ? 23.724 19.768 10.432 1.00 53.00 90 ALA A O 1
ATOM 696 N N . PHE A 1 91 ? 24.235 17.952 9.246 1.00 54.53 91 PHE A N 1
ATOM 697 C CA . PHE A 1 91 ? 25.455 17.691 10.018 1.00 54.53 91 PHE A CA 1
ATOM 698 C C . PHE A 1 91 ? 26.610 18.500 9.438 1.00 54.53 91 PHE A C 1
ATOM 700 O O . PHE A 1 91 ? 27.071 18.225 8.330 1.00 54.53 91 PHE A O 1
ATOM 707 N N . ILE A 1 92 ? 27.115 19.463 10.204 1.00 55.09 92 ILE A N 1
ATOM 708 C CA . ILE A 1 92 ? 28.233 20.311 9.794 1.00 55.09 92 ILE A CA 1
ATOM 709 C C . ILE A 1 92 ? 29.532 19.842 10.443 1.00 55.09 92 ILE A C 1
ATOM 711 O O . ILE A 1 92 ? 29.571 19.417 11.600 1.00 55.09 92 ILE A O 1
ATOM 715 N N . TRP A 1 93 ? 30.624 19.919 9.687 1.00 59.03 93 TRP A N 1
ATOM 716 C CA . TRP A 1 93 ? 31.963 19.690 10.218 1.00 59.03 93 TRP A CA 1
ATOM 717 C C . TRP A 1 93 ? 32.357 20.878 11.103 1.00 59.03 93 TRP A C 1
ATOM 719 O O . TRP A 1 93 ? 32.339 22.020 10.646 1.00 59.03 93 TRP A O 1
ATOM 729 N N . THR A 1 94 ? 32.762 20.641 12.352 1.00 57.56 94 THR A N 1
ATOM 730 C CA . THR A 1 94 ? 33.015 21.697 13.356 1.00 57.56 94 THR A CA 1
ATOM 731 C C . THR A 1 94 ? 34.053 22.733 12.920 1.00 57.56 94 THR A C 1
ATOM 733 O O . THR A 1 94 ? 34.072 23.840 13.444 1.00 57.56 94 THR A O 1
ATOM 736 N N . HIS A 1 95 ? 34.926 22.380 11.971 1.00 52.66 95 HIS A N 1
ATOM 737 C CA . HIS A 1 95 ? 35.976 23.256 11.442 1.00 52.66 95 HIS A CA 1
ATOM 738 C C . HIS A 1 95 ? 35.647 23.921 10.099 1.00 52.66 95 HIS A C 1
ATOM 740 O O . HIS A 1 95 ? 36.488 24.653 9.582 1.00 52.66 95 HIS A O 1
ATOM 746 N N . ASN A 1 96 ? 34.461 23.689 9.526 1.00 53.44 96 ASN A N 1
ATOM 747 C CA . ASN A 1 96 ? 34.010 24.403 8.334 1.00 53.44 96 ASN A CA 1
ATOM 748 C C . ASN A 1 96 ? 32.499 24.674 8.391 1.00 53.44 96 ASN A C 1
ATOM 750 O O . ASN A 1 96 ? 31.685 23.784 8.145 1.00 53.44 96 ASN A O 1
ATOM 754 N N . LYS A 1 97 ? 32.135 25.927 8.690 1.00 48.25 97 LYS A N 1
ATOM 755 C CA . LYS A 1 97 ? 30.740 26.383 8.803 1.00 48.25 97 LYS A CA 1
ATOM 756 C C . LYS A 1 97 ? 30.003 26.444 7.456 1.00 48.25 97 LYS A C 1
ATOM 758 O O . LYS A 1 97 ? 28.787 26.567 7.452 1.00 48.25 97 LYS A O 1
ATOM 763 N N . ASN A 1 98 ? 30.705 26.282 6.332 1.00 48.25 98 ASN A N 1
ATOM 764 C CA . ASN A 1 98 ? 30.117 26.310 4.988 1.00 48.25 98 ASN A CA 1
ATOM 765 C C . ASN A 1 98 ? 29.613 24.928 4.523 1.00 48.25 98 ASN A C 1
ATOM 767 O O . ASN A 1 98 ? 29.477 24.701 3.327 1.00 48.25 98 ASN A O 1
ATOM 771 N N . CYS A 1 99 ? 29.398 23.977 5.441 1.00 48.41 99 CYS A N 1
ATOM 772 C CA . CYS A 1 99 ? 28.884 22.625 5.163 1.00 48.41 99 CYS A CA 1
ATOM 773 C C . CYS A 1 99 ? 29.745 21.738 4.232 1.00 48.41 99 CYS A C 1
ATOM 775 O O . CYS A 1 99 ? 29.326 20.642 3.871 1.00 48.41 99 CYS A O 1
ATOM 777 N N . ILE A 1 100 ? 30.968 22.149 3.875 1.00 46.97 100 ILE A N 1
ATOM 778 C CA . ILE A 1 100 ? 31.856 21.378 2.990 1.00 46.97 100 ILE A CA 1
ATOM 779 C C . ILE A 1 100 ? 32.919 20.649 3.817 1.00 46.97 100 ILE A C 1
ATOM 781 O O . ILE A 1 100 ? 33.857 21.257 4.345 1.00 46.97 100 ILE A O 1
ATOM 785 N N . TYR A 1 101 ? 32.811 19.323 3.893 1.00 49.44 101 TYR A N 1
ATOM 786 C CA . TYR A 1 101 ? 33.895 18.483 4.394 1.00 49.44 101 TYR A CA 1
ATOM 787 C C . TYR A 1 101 ? 34.983 18.342 3.325 1.00 49.44 101 TYR A C 1
ATOM 789 O O . TYR A 1 101 ? 34.728 17.859 2.224 1.00 49.44 101 TYR A O 1
ATOM 797 N N . THR A 1 102 ? 36.223 18.694 3.668 1.00 52.34 102 THR A N 1
ATOM 798 C CA . THR A 1 102 ? 37.394 18.328 2.859 1.00 52.34 102 THR A CA 1
ATOM 799 C C . THR A 1 102 ? 38.293 17.389 3.649 1.00 52.34 102 THR A C 1
ATOM 801 O O . THR A 1 102 ? 38.509 17.574 4.850 1.00 52.34 102 THR A O 1
ATOM 804 N N . ALA A 1 103 ? 38.885 16.404 2.974 1.00 51.72 103 ALA A N 1
ATOM 805 C CA . ALA A 1 103 ? 39.838 15.486 3.598 1.00 51.72 103 ALA A CA 1
ATOM 806 C C . ALA A 1 103 ? 41.024 16.226 4.257 1.00 51.72 103 ALA A C 1
ATOM 808 O O . ALA A 1 103 ? 41.518 15.798 5.299 1.00 51.72 103 ALA A O 1
ATOM 809 N N . ASN A 1 104 ? 41.421 17.380 3.705 1.00 55.19 104 ASN A N 1
ATOM 810 C CA . ASN A 1 104 ? 42.430 18.268 4.284 1.00 55.19 104 ASN A CA 1
ATOM 811 C C . ASN A 1 104 ? 41.990 18.843 5.647 1.00 55.19 104 ASN A C 1
ATOM 813 O O . ASN A 1 104 ? 42.739 18.784 6.619 1.00 55.19 104 ASN A O 1
ATOM 817 N N . SER A 1 105 ? 40.748 19.330 5.755 1.00 56.12 105 SER A N 1
ATOM 818 C CA . SER A 1 105 ? 40.199 19.838 7.024 1.00 56.12 105 SER A CA 1
ATOM 819 C C . SER A 1 105 ? 40.076 18.749 8.100 1.00 56.12 105 SER A C 1
ATOM 821 O O . SER A 1 105 ? 40.343 19.007 9.274 1.00 56.12 105 SER A O 1
ATOM 823 N N . GLY A 1 106 ? 39.745 17.515 7.701 1.00 56.66 106 GLY A N 1
ATOM 824 C CA . GLY A 1 106 ? 39.751 16.352 8.589 1.00 56.66 106 GLY A CA 1
ATOM 825 C C . GLY A 1 106 ? 41.156 15.999 9.086 1.00 56.66 106 GLY A C 1
ATOM 826 O O . GLY A 1 106 ? 41.346 15.741 10.274 1.00 56.66 106 GLY A O 1
ATOM 827 N N . TYR A 1 107 ? 42.149 16.039 8.195 1.00 56.88 107 TYR A N 1
ATOM 828 C CA . TYR A 1 107 ? 43.551 15.760 8.510 1.00 56.88 107 TYR A CA 1
ATOM 829 C C . TYR A 1 107 ? 44.143 16.771 9.505 1.00 56.88 107 TYR A C 1
ATOM 831 O O . TYR A 1 107 ? 44.720 16.368 10.517 1.00 56.88 107 TYR A O 1
ATOM 839 N N . SER A 1 108 ? 43.937 18.071 9.277 1.00 58.16 108 SER A N 1
ATOM 840 C CA . SER A 1 108 ? 44.408 19.134 10.179 1.00 58.16 108 SER A CA 1
ATOM 841 C C . SER A 1 108 ? 43.786 19.044 11.576 1.00 58.16 108 SER A C 1
ATOM 843 O O . SER A 1 108 ? 44.481 19.230 12.574 1.00 58.16 108 SER A O 1
ATOM 845 N N . TRP A 1 109 ? 42.499 18.696 11.668 1.00 62.19 109 TRP A N 1
ATOM 846 C CA . TRP A 1 109 ? 41.806 18.523 12.949 1.00 62.19 109 TRP A CA 1
ATOM 847 C C . TRP A 1 109 ? 42.335 17.334 13.761 1.00 62.19 109 TRP A C 1
ATOM 849 O O . TRP A 1 109 ? 42.518 17.447 14.974 1.00 62.19 109 TRP A O 1
ATOM 859 N N . ILE A 1 110 ? 42.624 16.205 13.102 1.00 57.19 110 ILE A N 1
ATOM 860 C CA . ILE A 1 110 ? 43.221 15.034 13.763 1.00 57.19 110 ILE A CA 1
ATOM 861 C C . ILE A 1 110 ? 44.612 15.387 14.295 1.00 57.19 110 ILE A C 1
ATOM 863 O O . ILE A 1 110 ? 44.906 15.082 15.449 1.00 57.19 110 ILE A O 1
ATOM 867 N N . LEU A 1 111 ? 45.443 16.061 13.489 1.00 60.34 111 LEU A N 1
ATOM 868 C CA . LEU A 1 111 ? 46.787 16.492 13.887 1.00 60.34 111 LEU A CA 1
ATOM 869 C C . LEU A 1 111 ? 46.763 17.405 15.119 1.00 60.34 111 LEU A C 1
ATOM 871 O O . LEU A 1 111 ? 47.531 17.178 16.052 1.00 60.34 111 LEU A O 1
ATOM 875 N N . ALA A 1 112 ? 45.845 18.374 15.162 1.00 62.03 112 ALA A N 1
ATOM 876 C CA . ALA A 1 112 ? 45.695 19.292 16.293 1.00 62.03 112 ALA A CA 1
ATOM 877 C C . ALA A 1 112 ? 45.320 18.584 17.612 1.00 62.03 112 ALA A C 1
ATOM 879 O O . ALA A 1 112 ? 45.580 19.109 18.692 1.00 62.03 112 ALA A O 1
ATOM 880 N N . ARG A 1 113 ? 44.733 17.381 17.539 1.00 57.25 113 ARG A N 1
ATOM 881 C CA . ARG A 1 113 ? 44.303 16.581 18.699 1.00 57.25 113 ARG A CA 1
ATOM 882 C C . ARG A 1 113 ? 45.216 15.391 19.007 1.00 57.25 113 ARG A C 1
ATOM 884 O O . ARG A 1 113 ? 44.959 14.670 19.967 1.00 57.25 113 ARG A O 1
ATOM 891 N N . MET A 1 114 ? 46.305 15.177 18.259 1.00 54.59 114 MET A N 1
ATOM 892 C CA . MET A 1 114 ? 47.221 14.048 18.507 1.00 54.59 114 MET A CA 1
ATOM 893 C C . MET A 1 114 ? 47.918 14.105 19.874 1.00 54.59 114 MET A C 1
ATOM 895 O O . MET A 1 114 ? 48.341 13.060 20.362 1.00 54.59 114 MET A O 1
ATOM 899 N N . ASN A 1 115 ? 47.990 15.278 20.510 1.00 50.47 115 ASN A N 1
ATOM 900 C CA . ASN A 1 115 ? 48.590 15.428 21.838 1.00 50.47 115 ASN A CA 1
ATOM 901 C C . ASN A 1 115 ? 47.639 15.064 22.996 1.00 50.47 115 ASN A C 1
ATOM 903 O O . ASN A 1 115 ? 48.110 14.927 24.119 1.00 50.47 115 ASN A O 1
ATOM 907 N N . SER A 1 116 ? 46.332 14.883 22.753 1.00 50.09 116 SER A N 1
ATOM 908 C CA . SER A 1 116 ? 45.335 14.629 23.812 1.00 50.09 116 SER A CA 1
ATOM 909 C C . SER A 1 116 ? 44.682 13.241 23.775 1.00 50.09 116 SER A C 1
ATOM 911 O O . SER A 1 116 ? 43.882 12.916 24.652 1.00 50.09 116 SER A O 1
ATOM 913 N N . VAL A 1 117 ? 45.004 12.390 22.793 1.00 45.97 117 VAL A N 1
ATOM 914 C CA . VAL A 1 117 ? 44.391 11.056 22.673 1.00 45.97 117 VAL A CA 1
ATOM 915 C C . VAL A 1 117 ? 45.210 10.012 23.434 1.00 45.97 117 VAL A C 1
ATOM 917 O O . VAL A 1 117 ? 46.319 9.657 23.040 1.00 45.97 117 VAL A O 1
ATOM 920 N N . ILE A 1 118 ? 44.609 9.499 24.509 1.00 43.34 118 ILE A N 1
ATOM 921 C CA . ILE A 1 118 ? 45.084 8.407 25.367 1.00 43.34 118 ILE A CA 1
ATOM 922 C C . ILE A 1 118 ? 45.607 7.231 24.519 1.00 43.34 118 ILE A C 1
ATOM 924 O O . ILE A 1 118 ? 44.925 6.744 23.611 1.00 43.34 118 ILE A O 1
ATOM 928 N N . ASN A 1 119 ? 46.826 6.773 24.831 1.00 42.44 119 ASN A N 1
ATOM 929 C CA . ASN A 1 119 ? 47.504 5.629 24.214 1.00 42.44 119 ASN A CA 1
ATOM 930 C C . ASN A 1 119 ? 46.718 4.322 24.442 1.00 42.44 119 ASN A C 1
ATOM 932 O O . ASN A 1 119 ? 47.014 3.543 25.341 1.00 42.44 119 ASN A O 1
ATOM 936 N N . SER A 1 120 ? 45.715 4.058 23.607 1.00 42.25 120 SER A N 1
ATOM 937 C CA . SER A 1 120 ? 45.137 2.723 23.455 1.00 42.25 120 SER A CA 1
ATOM 938 C C . SER A 1 120 ? 46.007 1.901 22.490 1.00 42.25 120 SER A C 1
ATOM 940 O O . SER A 1 120 ? 46.251 2.372 21.374 1.00 42.25 120 SER A O 1
ATOM 942 N N . PRO A 1 121 ? 46.410 0.659 22.829 1.00 43.03 121 PRO A N 1
ATOM 943 C CA . PRO A 1 121 ? 47.205 -0.214 21.949 1.00 43.03 121 PRO A CA 1
ATOM 944 C C . PRO A 1 121 ? 46.451 -0.667 20.682 1.00 43.03 121 PRO A C 1
ATOM 946 O O . PRO A 1 121 ? 47.010 -1.340 19.823 1.00 43.03 121 PRO A O 1
ATOM 949 N N . LEU A 1 122 ? 45.182 -0.271 20.529 1.00 44.09 122 LEU A N 1
ATOM 950 C CA . LEU A 1 122 ? 44.341 -0.529 19.356 1.00 44.09 122 LEU A CA 1
ATOM 951 C C . LEU A 1 122 ? 44.072 0.742 18.522 1.00 44.09 122 LEU A C 1
ATOM 953 O O . LEU A 1 122 ? 43.214 0.727 17.633 1.00 44.09 122 LEU A O 1
ATOM 957 N N . SER A 1 123 ? 44.767 1.844 18.822 1.00 50.09 123 SER A N 1
ATOM 958 C CA . SER A 1 123 ? 44.681 3.122 18.112 1.00 50.09 123 SER A CA 1
ATOM 959 C C . SER A 1 123 ? 45.634 3.154 16.917 1.00 50.09 123 SER A C 1
ATOM 961 O O . SER A 1 123 ? 46.814 2.845 17.044 1.00 50.09 123 SER A O 1
ATOM 963 N N . TRP A 1 124 ? 45.157 3.608 15.754 1.00 51.25 124 TRP A N 1
ATOM 964 C CA . TRP A 1 124 ? 45.991 3.853 14.564 1.00 51.25 124 TRP A CA 1
ATOM 965 C C . TRP A 1 124 ? 46.909 5.083 14.716 1.00 51.25 124 TRP A C 1
ATOM 967 O O . TRP A 1 124 ? 47.468 5.569 13.738 1.00 51.25 124 TRP A O 1
ATOM 977 N N . SER A 1 125 ? 47.085 5.622 15.925 1.00 52.78 125 SER A N 1
ATOM 978 C CA . SER A 1 125 ? 47.983 6.753 16.187 1.00 52.78 125 SER A CA 1
ATOM 979 C C . SER A 1 125 ? 49.435 6.458 15.791 1.00 52.78 125 SER A C 1
ATOM 981 O O . SER A 1 125 ? 50.132 7.366 15.340 1.00 52.78 125 SER A O 1
ATOM 983 N N . TRP A 1 126 ? 49.874 5.196 15.882 1.00 58.28 126 TRP A N 1
ATOM 984 C CA . TRP A 1 126 ? 51.206 4.756 15.447 1.00 58.28 126 TRP A CA 1
ATOM 985 C C . TRP A 1 126 ? 51.441 4.982 13.947 1.00 58.28 126 TRP A C 1
ATOM 987 O O . TRP A 1 126 ? 52.528 5.396 13.550 1.00 58.28 126 TRP A O 1
ATOM 997 N N . PHE A 1 127 ? 50.410 4.793 13.117 1.00 60.78 127 PHE A N 1
ATOM 998 C CA . PHE A 1 127 ? 50.499 4.926 11.661 1.00 60.78 127 PHE A CA 1
ATOM 999 C C . PHE A 1 127 ? 50.893 6.352 11.253 1.00 60.78 127 PHE A C 1
ATOM 1001 O O . PHE A 1 127 ? 51.697 6.578 10.351 1.00 60.78 127 PHE A O 1
ATOM 1008 N N . TRP A 1 128 ? 50.395 7.339 11.989 1.00 59.22 128 TRP A N 1
ATOM 1009 C CA . TRP A 1 128 ? 50.697 8.744 11.742 1.00 59.22 128 TRP A CA 1
ATOM 1010 C C . TRP A 1 128 ? 52.081 9.168 12.247 1.00 59.22 128 TRP A C 1
ATOM 1012 O O . TRP A 1 128 ? 52.627 10.154 11.743 1.00 59.22 128 TRP A O 1
ATOM 1022 N N . LYS A 1 129 ? 52.680 8.397 13.165 1.00 56.88 129 LYS A N 1
ATOM 1023 C CA . LYS A 1 129 ? 54.048 8.588 13.677 1.00 56.88 129 LYS A CA 1
ATOM 1024 C C . LYS A 1 129 ? 55.135 8.001 12.761 1.00 56.88 129 LYS A C 1
ATOM 1026 O O . LYS A 1 129 ? 56.307 8.279 12.983 1.00 56.88 129 LYS A O 1
ATOM 1031 N N . LEU A 1 130 ? 54.776 7.239 11.719 1.00 60.19 130 LEU A N 1
ATOM 1032 C CA . LEU A 1 130 ? 55.736 6.707 10.738 1.00 60.19 130 LEU A CA 1
ATOM 1033 C C . LEU A 1 130 ? 56.530 7.843 10.069 1.00 60.19 130 LEU A C 1
ATOM 1035 O O . LEU A 1 130 ? 55.946 8.852 9.678 1.00 60.19 130 LEU A O 1
ATOM 1039 N N . GLN A 1 131 ? 57.843 7.706 9.885 1.00 58.84 131 GLN A N 1
ATOM 1040 C CA . GLN A 1 131 ? 58.630 8.672 9.106 1.00 58.84 131 GLN A CA 1
ATOM 1041 C C . GLN A 1 131 ? 58.426 8.430 7.603 1.00 58.84 131 GLN A C 1
ATOM 1043 O O . GLN A 1 131 ? 59.257 7.843 6.923 1.00 58.84 131 GLN A O 1
ATOM 1048 N N . SER A 1 132 ? 57.273 8.849 7.087 1.00 62.84 132 SER A N 1
ATOM 1049 C CA . SER A 1 132 ? 56.941 8.812 5.661 1.00 62.84 132 SER A CA 1
ATOM 1050 C C . SER A 1 132 ? 56.335 10.138 5.211 1.00 62.84 132 SER A C 1
ATOM 1052 O O . SER A 1 132 ? 55.843 10.929 6.027 1.00 62.84 132 SER A O 1
ATOM 1054 N N . SER A 1 133 ? 56.384 10.405 3.902 1.00 59.47 133 SER A N 1
ATOM 1055 C CA . SER A 1 133 ? 55.854 11.652 3.351 1.00 59.47 133 SER A CA 1
ATOM 1056 C C . SER A 1 133 ? 54.350 11.774 3.625 1.00 59.47 133 SER A C 1
ATOM 1058 O O . SER A 1 133 ? 53.606 10.787 3.609 1.00 59.47 133 SER A O 1
ATOM 1060 N N . LYS A 1 134 ? 53.876 13.005 3.858 1.00 53.00 134 LYS A N 1
ATOM 1061 C CA . LYS A 1 134 ? 52.454 13.277 4.143 1.00 53.00 134 LYS A CA 1
ATOM 1062 C C . LYS A 1 134 ? 51.527 12.729 3.045 1.00 53.00 134 LYS A C 1
ATOM 1064 O O . LYS A 1 134 ? 50.435 12.264 3.355 1.00 53.00 134 LYS A O 1
ATOM 1069 N N . LYS A 1 135 ? 51.996 12.704 1.788 1.00 52.38 135 LYS A N 1
ATOM 1070 C CA . LYS A 1 135 ? 51.271 12.153 0.629 1.00 52.38 135 LYS A CA 1
ATOM 1071 C C . LYS A 1 135 ? 51.039 10.641 0.746 1.00 52.38 135 LYS A C 1
ATOM 1073 O O . LYS A 1 135 ? 49.931 10.179 0.496 1.00 52.38 135 LYS A O 1
ATOM 1078 N N . ILE A 1 136 ? 52.042 9.881 1.192 1.00 57.72 136 ILE A N 1
ATOM 1079 C CA . ILE A 1 136 ? 51.939 8.421 1.363 1.00 57.72 136 ILE A CA 1
ATOM 1080 C C . ILE A 1 136 ? 50.974 8.081 2.503 1.00 57.72 136 ILE A C 1
ATOM 1082 O O . ILE A 1 136 ? 50.091 7.241 2.341 1.00 57.72 136 ILE A O 1
ATOM 1086 N N . LYS A 1 137 ? 51.076 8.781 3.640 1.00 60.12 137 LYS A N 1
ATOM 1087 C CA . LYS A 1 137 ? 50.152 8.586 4.772 1.00 60.12 137 LYS A CA 1
ATOM 1088 C C . LYS A 1 137 ? 48.698 8.867 4.382 1.00 60.12 137 LYS A C 1
ATOM 1090 O O . LYS A 1 137 ? 47.798 8.143 4.797 1.00 60.12 137 LYS A O 1
ATOM 1095 N N . PHE A 1 138 ? 48.482 9.899 3.565 1.00 53.81 138 PHE A N 1
ATOM 1096 C CA . PHE A 1 138 ? 47.165 10.274 3.058 1.00 53.81 138 PHE A CA 1
ATOM 1097 C C . PHE A 1 138 ? 46.583 9.235 2.086 1.00 53.81 138 PHE A C 1
ATOM 1099 O O . PHE A 1 138 ? 45.415 8.875 2.215 1.00 53.81 138 PHE A O 1
ATOM 1106 N N . LEU A 1 139 ? 47.396 8.697 1.170 1.00 57.88 139 LEU A N 1
ATOM 1107 C CA . LEU A 1 139 ? 46.978 7.651 0.228 1.00 57.88 139 LEU A CA 1
ATOM 1108 C C . LEU A 1 139 ? 46.479 6.395 0.958 1.00 57.88 139 LEU A C 1
ATOM 1110 O O . LEU A 1 139 ? 45.371 5.921 0.715 1.00 57.88 139 LEU A O 1
ATOM 1114 N N . PHE A 1 140 ? 47.266 5.892 1.910 1.00 56.59 140 PHE A N 1
ATOM 1115 C CA . PHE A 1 140 ? 46.879 4.737 2.721 1.00 56.59 140 PHE A CA 1
ATOM 1116 C C . PHE A 1 140 ? 45.614 5.009 3.543 1.00 56.59 140 PHE A C 1
ATOM 1118 O O . PHE A 1 140 ? 44.739 4.151 3.637 1.00 56.59 140 PHE A O 1
ATOM 1125 N N . TRP A 1 141 ? 45.459 6.214 4.090 1.00 57.00 141 TRP A N 1
ATOM 1126 C CA . TRP A 1 141 ? 44.242 6.601 4.800 1.00 57.00 141 TRP A CA 1
ATOM 1127 C C . TRP A 1 141 ? 42.988 6.544 3.915 1.00 57.00 141 TRP A C 1
ATOM 1129 O O . TRP A 1 141 ? 41.968 6.007 4.352 1.00 57.00 141 TRP A O 1
ATOM 1139 N N . GLN A 1 142 ? 43.064 7.007 2.662 1.00 51.22 142 GLN A N 1
ATOM 1140 C CA . GLN A 1 142 ? 41.934 6.921 1.728 1.00 51.22 142 GLN A CA 1
ATOM 1141 C C . GLN A 1 142 ? 41.531 5.471 1.424 1.00 51.22 142 GLN A C 1
ATOM 1143 O O . GLN A 1 142 ? 40.342 5.150 1.461 1.00 51.22 142 GLN A O 1
ATOM 1148 N N . ILE A 1 143 ? 42.511 4.577 1.248 1.00 54.81 143 ILE A N 1
ATOM 1149 C CA . ILE A 1 143 ? 42.289 3.144 0.982 1.00 54.81 143 ILE A CA 1
ATOM 1150 C C . ILE A 1 143 ? 41.519 2.456 2.127 1.00 54.81 143 ILE A C 1
ATOM 1152 O O . ILE A 1 143 ? 40.693 1.566 1.895 1.00 54.81 143 ILE A O 1
ATOM 1156 N N . PHE A 1 144 ? 41.756 2.860 3.379 1.00 48.91 144 PHE A N 1
ATOM 1157 C CA . PHE A 1 144 ? 41.168 2.201 4.550 1.00 48.91 144 PHE A CA 1
ATOM 1158 C C . PHE A 1 144 ? 39.867 2.836 5.074 1.00 48.91 144 PHE A C 1
ATOM 1160 O O . PHE A 1 144 ? 39.151 2.164 5.825 1.00 48.91 144 PHE A O 1
ATOM 1167 N N . ILE A 1 145 ? 39.531 4.077 4.694 1.00 45.47 145 ILE A N 1
ATOM 1168 C CA . ILE A 1 145 ? 38.354 4.807 5.213 1.00 45.47 145 ILE A CA 1
ATOM 1169 C C . ILE A 1 145 ? 37.148 4.824 4.260 1.00 45.47 145 ILE A C 1
ATOM 1171 O O . ILE A 1 145 ? 36.018 4.919 4.743 1.00 45.47 145 ILE A O 1
ATOM 1175 N N . GLN A 1 146 ? 37.328 4.692 2.943 1.00 39.44 146 GLN A N 1
ATOM 1176 C CA . GLN A 1 146 ? 36.198 4.762 2.006 1.00 39.44 146 GLN A CA 1
ATOM 1177 C C . GLN A 1 146 ? 35.257 3.536 2.068 1.00 39.44 146 GLN A C 1
ATOM 1179 O O . GLN A 1 146 ? 35.705 2.413 2.338 1.00 39.44 146 GLN A O 1
ATOM 1184 N N . PRO A 1 147 ? 33.943 3.735 1.821 1.00 36.59 147 PRO A N 1
ATOM 1185 C CA . PRO A 1 147 ? 32.964 2.654 1.781 1.00 36.59 147 PRO A CA 1
ATOM 1186 C C . PRO A 1 147 ? 33.279 1.660 0.654 1.00 36.59 147 PRO A C 1
ATOM 1188 O O . PRO A 1 147 ? 33.906 2.003 -0.347 1.00 36.59 147 PRO A O 1
ATOM 1191 N N . ALA A 1 148 ? 32.849 0.406 0.830 1.00 38.03 148 ALA A N 1
ATOM 1192 C CA . ALA A 1 148 ? 33.212 -0.728 -0.028 1.00 38.03 148 ALA A CA 1
ATOM 1193 C C . ALA A 1 148 ? 32.900 -0.530 -1.527 1.00 38.03 148 ALA A C 1
ATOM 1195 O O . ALA A 1 148 ? 33.543 -1.155 -2.364 1.00 38.03 148 ALA A O 1
ATOM 1196 N N . THR A 1 149 ? 31.983 0.375 -1.868 1.00 34.38 149 THR A N 1
ATOM 1197 C CA . THR A 1 149 ? 31.586 0.708 -3.243 1.00 34.38 149 THR A CA 1
ATOM 1198 C C . THR A 1 149 ? 32.650 1.478 -4.036 1.00 34.38 149 THR A C 1
ATOM 1200 O O . THR A 1 149 ? 32.691 1.354 -5.252 1.00 34.38 149 THR A O 1
ATOM 1203 N N . LEU A 1 150 ? 33.564 2.202 -3.377 1.00 37.16 150 LEU A N 1
ATOM 1204 C CA . LEU A 1 150 ? 34.693 2.900 -4.026 1.00 37.16 150 LEU A CA 1
ATOM 1205 C C . LEU A 1 150 ? 35.982 2.065 -4.085 1.00 37.16 150 LEU A C 1
ATOM 1207 O O . LEU A 1 150 ? 36.938 2.438 -4.762 1.00 37.16 150 LEU A O 1
ATOM 1211 N N . LYS A 1 151 ? 36.025 0.919 -3.390 1.00 39.53 151 LYS A N 1
ATOM 1212 C CA . LYS A 1 151 ? 37.199 0.033 -3.406 1.00 39.53 151 LYS A CA 1
ATOM 1213 C C . LYS A 1 151 ? 37.361 -0.699 -4.734 1.00 39.53 151 LYS A C 1
ATOM 1215 O O . LYS A 1 151 ? 38.491 -0.931 -5.141 1.00 39.53 151 LYS A O 1
ATOM 1220 N N . LEU A 1 152 ? 36.264 -1.032 -5.414 1.00 38.56 152 LEU A N 1
ATOM 1221 C CA . LEU A 1 152 ? 36.306 -1.734 -6.700 1.00 38.56 152 LEU A CA 1
ATOM 1222 C C . LEU A 1 152 ? 36.857 -0.846 -7.821 1.00 38.56 152 LEU A C 1
ATOM 1224 O O . LEU A 1 152 ? 37.774 -1.266 -8.515 1.00 38.56 152 LEU A O 1
ATOM 1228 N N . SER A 1 153 ? 36.422 0.410 -7.907 1.00 35.50 153 SER A N 1
ATOM 1229 C CA . SER A 1 153 ? 36.873 1.353 -8.939 1.00 35.50 153 SER A CA 1
ATOM 1230 C C . SER A 1 153 ? 38.343 1.773 -8.786 1.00 35.50 153 SER A C 1
ATOM 1232 O O . SER A 1 153 ? 39.045 1.937 -9.782 1.00 35.50 153 SER A O 1
ATOM 1234 N N . TYR A 1 154 ? 38.867 1.859 -7.556 1.00 37.12 154 TYR A N 1
ATOM 1235 C CA . TYR A 1 154 ? 40.306 2.080 -7.338 1.00 37.12 154 TYR A CA 1
ATOM 1236 C C . TYR A 1 154 ? 41.153 0.818 -7.552 1.00 37.12 154 TYR A C 1
ATOM 1238 O O . TYR A 1 154 ? 42.280 0.916 -8.036 1.00 37.12 154 TYR A O 1
ATOM 1246 N N . MET A 1 155 ? 40.636 -0.373 -7.229 1.00 38.12 155 MET A N 1
ATOM 1247 C CA . MET A 1 155 ? 41.342 -1.625 -7.528 1.00 38.12 155 MET A CA 1
ATOM 1248 C C . MET A 1 155 ? 41.336 -1.963 -9.026 1.00 38.12 155 MET A C 1
ATOM 1250 O O . MET A 1 155 ? 42.288 -2.575 -9.506 1.00 38.12 155 MET A O 1
ATOM 1254 N N . GLU A 1 156 ? 40.335 -1.509 -9.782 1.00 38.38 156 GLU A N 1
ATOM 1255 C CA . GLU A 1 156 ? 40.324 -1.558 -11.249 1.00 38.38 156 GLU A CA 1
ATOM 1256 C C . GLU A 1 156 ? 41.295 -0.545 -11.871 1.00 38.38 156 GLU A C 1
ATOM 1258 O O . GLU A 1 156 ? 42.011 -0.899 -12.805 1.00 38.38 156 GLU A O 1
ATOM 1263 N N . ALA A 1 157 ? 41.450 0.651 -11.291 1.00 37.66 157 ALA A N 1
ATOM 1264 C CA . ALA A 1 157 ? 42.513 1.581 -11.689 1.00 37.66 157 ALA A CA 1
ATOM 1265 C C . ALA A 1 157 ? 43.926 1.008 -11.437 1.00 37.66 157 ALA A C 1
ATOM 1267 O O . ALA A 1 157 ? 44.859 1.303 -12.185 1.00 37.66 157 ALA A O 1
ATOM 1268 N N . LEU A 1 158 ? 44.086 0.133 -10.436 1.00 40.03 158 LEU A N 1
ATOM 1269 C CA . LEU A 1 158 ? 45.326 -0.619 -10.219 1.00 40.03 158 LEU A CA 1
ATOM 1270 C C . LEU A 1 158 ? 45.496 -1.831 -11.150 1.00 40.03 158 LEU A C 1
ATOM 1272 O O . LEU A 1 158 ? 46.638 -2.232 -11.362 1.00 40.03 158 LEU A O 1
ATOM 1276 N N . ARG A 1 159 ? 44.435 -2.382 -11.762 1.00 35.88 159 ARG A N 1
ATOM 1277 C CA . ARG A 1 159 ? 44.557 -3.446 -12.787 1.00 35.88 159 ARG A CA 1
ATOM 1278 C C . ARG A 1 159 ? 45.214 -2.959 -14.083 1.00 35.88 159 ARG A C 1
ATOM 1280 O O . ARG A 1 159 ? 45.813 -3.759 -14.789 1.00 35.88 159 ARG A O 1
ATOM 1287 N N . CYS A 1 160 ? 45.208 -1.656 -14.364 1.00 37.53 160 CYS A N 1
ATOM 1288 C CA . CYS A 1 160 ? 46.024 -1.098 -15.451 1.00 37.53 160 CYS A CA 1
ATOM 1289 C C . CYS A 1 160 ? 47.523 -0.985 -15.107 1.00 37.53 160 CYS A C 1
ATOM 1291 O O . CYS A 1 160 ? 48.323 -0.687 -15.986 1.00 37.53 160 CYS A O 1
ATOM 1293 N N . PHE A 1 161 ? 47.925 -1.262 -13.862 1.00 36.78 161 PHE A N 1
ATOM 1294 C CA . PHE A 1 161 ? 49.326 -1.277 -13.420 1.00 36.78 161 PHE A CA 1
ATOM 1295 C C . PHE A 1 161 ? 49.856 -2.690 -13.109 1.00 36.78 161 PHE A C 1
ATOM 1297 O O . PHE A 1 161 ? 50.989 -2.836 -12.648 1.00 36.78 161 PHE A O 1
ATOM 1304 N N . THR A 1 162 ? 49.075 -3.751 -13.352 1.00 42.25 162 THR A N 1
ATOM 1305 C CA . THR A 1 162 ? 49.428 -5.125 -12.943 1.00 42.25 162 THR A CA 1
ATOM 1306 C C . THR A 1 162 ? 50.360 -5.887 -13.889 1.00 42.25 162 THR A C 1
ATOM 1308 O O . THR A 1 162 ? 50.582 -7.071 -13.657 1.00 42.25 162 THR A O 1
ATOM 1311 N N . THR A 1 163 ? 50.943 -5.269 -14.921 1.00 47.50 163 THR A N 1
ATOM 1312 C CA . THR A 1 163 ? 51.786 -6.002 -15.891 1.00 47.50 163 THR A CA 1
ATOM 1313 C C . THR A 1 163 ? 53.279 -5.677 -15.888 1.00 47.50 163 THR A C 1
ATOM 1315 O O . THR A 1 163 ? 53.997 -6.283 -16.674 1.00 47.50 163 THR A O 1
ATOM 1318 N N . SER A 1 164 ? 53.825 -4.835 -15.000 1.00 52.31 164 SER A N 1
ATOM 1319 C CA . SER A 1 164 ? 55.294 -4.715 -14.934 1.00 52.31 164 SER A CA 1
ATOM 1320 C C . SER A 1 164 ? 55.846 -4.250 -13.580 1.00 52.31 164 SER A C 1
ATOM 1322 O O . SER A 1 164 ? 55.524 -3.171 -13.088 1.00 52.31 164 SER A O 1
ATOM 1324 N N . LEU A 1 165 ? 56.698 -5.099 -12.989 1.00 48.84 165 LEU A N 1
ATOM 1325 C CA . LEU A 1 165 ? 57.766 -4.830 -12.006 1.00 48.84 165 LEU A CA 1
ATOM 1326 C C . LEU A 1 165 ? 57.476 -4.148 -10.649 1.00 48.84 165 LEU A C 1
ATOM 1328 O O . LEU A 1 165 ? 58.330 -4.250 -9.772 1.00 48.84 165 LEU A O 1
ATOM 1332 N N . LEU A 1 166 ? 56.317 -3.538 -10.384 1.00 51.53 166 LEU A N 1
ATOM 1333 C CA . LEU A 1 166 ? 56.122 -2.746 -9.149 1.00 51.53 166 LEU A CA 1
ATOM 1334 C C . LEU A 1 166 ? 55.662 -3.532 -7.909 1.00 51.53 166 LEU A C 1
ATOM 1336 O O . LEU A 1 166 ? 56.025 -3.160 -6.796 1.00 51.53 166 LEU A O 1
ATOM 1340 N N . LEU A 1 167 ? 54.910 -4.628 -8.058 1.00 48.03 167 LEU A N 1
ATOM 1341 C CA . LEU A 1 167 ? 54.490 -5.453 -6.911 1.00 48.03 167 LEU A CA 1
ATOM 1342 C C . LEU A 1 167 ? 55.666 -6.216 -6.262 1.00 48.03 167 LEU A C 1
ATOM 1344 O O . LEU A 1 167 ? 55.773 -6.210 -5.035 1.00 48.03 167 LEU A O 1
ATOM 1348 N N . PRO A 1 168 ? 56.592 -6.813 -7.040 1.00 52.88 168 PRO A N 1
ATOM 1349 C CA . PRO A 1 168 ? 57.816 -7.386 -6.488 1.00 52.88 168 PRO A CA 1
ATOM 1350 C C . PRO A 1 168 ? 58.704 -6.311 -5.855 1.00 52.88 168 PRO A C 1
ATOM 1352 O O . PRO A 1 168 ? 59.221 -6.531 -4.766 1.00 52.88 168 PRO A O 1
ATOM 1355 N N . LEU A 1 169 ? 58.807 -5.118 -6.463 1.00 49.78 169 LEU A N 1
ATOM 1356 C CA . LEU A 1 169 ? 59.539 -3.983 -5.884 1.00 49.78 169 LEU A CA 1
ATOM 1357 C C . LEU A 1 169 ? 58.931 -3.517 -4.553 1.00 49.78 169 LEU A C 1
ATOM 1359 O O . LEU A 1 169 ? 59.661 -3.151 -3.639 1.00 49.78 169 LEU A O 1
ATOM 1363 N N . PHE A 1 170 ? 57.602 -3.549 -4.430 1.00 56.59 170 PHE A N 1
ATOM 1364 C CA . PHE A 1 170 ? 56.870 -3.193 -3.215 1.00 56.59 170 PHE A CA 1
ATOM 1365 C C . PHE A 1 170 ? 57.180 -4.157 -2.063 1.00 56.59 170 PHE A C 1
ATOM 1367 O O . PHE A 1 170 ? 57.506 -3.710 -0.964 1.00 56.59 170 PHE A O 1
ATOM 1374 N N . PHE A 1 171 ? 57.163 -5.470 -2.314 1.00 61.78 171 PHE A N 1
ATOM 1375 C CA . PHE A 1 171 ? 57.548 -6.459 -1.302 1.00 61.78 171 PHE A CA 1
ATOM 1376 C C . PHE A 1 171 ? 59.061 -6.468 -1.028 1.00 61.78 171 PHE A C 1
ATOM 1378 O O . PHE A 1 171 ? 59.461 -6.635 0.122 1.00 61.78 171 PHE A O 1
ATOM 1385 N N . PHE A 1 172 ? 59.898 -6.202 -2.035 1.00 61.16 172 PHE A N 1
ATOM 1386 C CA . PHE A 1 172 ? 61.354 -6.104 -1.894 1.00 61.16 172 PHE A CA 1
ATOM 1387 C C . PHE A 1 172 ? 61.788 -4.863 -1.094 1.00 61.16 172 PHE A C 1
ATOM 1389 O O . PHE A 1 172 ? 62.666 -4.958 -0.239 1.00 61.16 172 PHE A O 1
ATOM 1396 N N . LEU A 1 173 ? 61.129 -3.715 -1.288 1.00 52.25 173 LEU A N 1
ATOM 1397 C CA . LEU A 1 173 ? 61.350 -2.502 -0.492 1.00 52.25 173 LEU A CA 1
ATOM 1398 C C . LEU A 1 173 ? 60.875 -2.674 0.953 1.00 52.25 173 LEU A C 1
ATOM 1400 O O . LEU A 1 173 ? 61.555 -2.213 1.865 1.00 52.25 173 LEU A O 1
ATOM 1404 N N . ILE A 1 174 ? 59.754 -3.367 1.181 1.00 58.94 174 ILE A N 1
ATOM 1405 C CA . ILE A 1 174 ? 59.310 -3.725 2.536 1.00 58.94 174 ILE A CA 1
ATOM 1406 C C . ILE A 1 174 ? 60.341 -4.643 3.204 1.00 58.94 174 ILE A C 1
ATOM 1408 O O . ILE A 1 174 ? 60.732 -4.369 4.335 1.00 58.94 174 ILE A O 1
ATOM 1412 N N . PHE A 1 175 ? 60.842 -5.658 2.493 1.00 58.38 175 PHE A N 1
ATOM 1413 C CA . PHE A 1 175 ? 61.855 -6.590 2.995 1.00 58.38 175 PHE A CA 1
ATOM 1414 C C . PHE A 1 175 ? 63.181 -5.888 3.347 1.00 58.38 175 PHE A C 1
ATOM 1416 O O . PHE A 1 175 ? 63.704 -6.073 4.449 1.00 58.38 175 PHE A O 1
ATOM 1423 N N . LEU A 1 176 ? 63.680 -5.005 2.473 1.00 43.81 176 LEU A N 1
ATOM 1424 C CA . LEU A 1 176 ? 64.883 -4.196 2.718 1.00 43.81 176 LEU A CA 1
ATOM 1425 C C . LEU A 1 176 ? 64.718 -3.237 3.909 1.00 43.81 176 LEU A C 1
ATOM 1427 O O . LEU A 1 176 ? 65.632 -3.113 4.725 1.00 43.81 176 LEU A O 1
ATOM 1431 N N . PHE A 1 177 ? 63.548 -2.606 4.063 1.00 44.25 177 PHE A N 1
ATOM 1432 C CA . PHE A 1 177 ? 63.275 -1.712 5.196 1.00 44.25 177 PHE A CA 1
ATOM 1433 C C . PHE A 1 177 ? 63.109 -2.456 6.527 1.00 44.25 177 PHE A C 1
ATOM 1435 O O . PHE A 1 177 ? 63.469 -1.912 7.573 1.00 44.25 177 PHE A O 1
ATOM 1442 N N . THR A 1 178 ? 62.602 -3.692 6.514 1.00 46.22 178 THR A N 1
ATOM 1443 C CA . THR A 1 178 ? 62.514 -4.534 7.720 1.00 46.22 178 THR A CA 1
ATOM 1444 C C . THR A 1 178 ? 63.844 -5.188 8.091 1.00 46.22 178 THR A C 1
ATOM 1446 O O . THR A 1 178 ? 64.063 -5.480 9.262 1.00 46.22 178 THR A O 1
ATOM 1449 N N . SER A 1 179 ? 64.758 -5.369 7.132 1.00 41.88 179 SER A N 1
ATOM 1450 C CA . SER A 1 179 ? 66.074 -5.975 7.375 1.00 41.88 179 SER A CA 1
ATOM 1451 C C . SER A 1 179 ? 67.076 -5.022 8.041 1.00 41.88 179 SER A C 1
ATOM 1453 O O . SER A 1 179 ? 68.017 -5.494 8.672 1.00 41.88 179 SER A O 1
ATOM 1455 N N . GLN A 1 180 ? 66.902 -3.698 7.934 1.00 45.62 180 GLN A N 1
ATOM 1456 C CA . GLN A 1 180 ? 67.831 -2.716 8.525 1.00 45.62 180 GLN A CA 1
ATOM 1457 C C . GLN A 1 180 ? 67.523 -2.331 9.980 1.00 45.62 180 GLN A C 1
ATOM 1459 O O . GLN A 1 180 ? 68.306 -1.624 10.613 1.00 45.62 180 GLN A O 1
ATOM 1464 N N . LYS A 1 181 ? 66.405 -2.788 10.545 1.00 43.81 181 LYS A N 1
ATOM 1465 C CA . LYS A 1 181 ? 66.081 -2.587 11.962 1.00 43.81 181 LYS A CA 1
ATOM 1466 C C . LYS A 1 181 ? 65.602 -3.913 12.509 1.00 43.81 181 LYS A C 1
ATOM 1468 O O . LYS A 1 181 ? 64.468 -4.275 12.234 1.00 43.81 181 LYS A O 1
ATOM 1473 N N . GLY A 1 182 ? 66.473 -4.620 13.230 1.00 37.94 182 GLY A N 1
ATOM 1474 C CA . GLY A 1 182 ? 66.247 -5.958 13.783 1.00 37.94 182 GLY A CA 1
ATOM 1475 C C . GLY A 1 182 ? 64.948 -6.100 14.580 1.00 37.94 182 GLY A C 1
ATOM 1476 O O . GLY A 1 182 ? 64.950 -6.091 15.806 1.00 37.94 182 GLY A O 1
ATOM 1477 N N . PHE A 1 183 ? 63.837 -6.271 13.872 1.00 37.12 183 PHE A N 1
ATOM 1478 C CA . PHE A 1 183 ? 62.560 -6.705 14.399 1.00 37.12 183 PHE A CA 1
ATOM 1479 C C . PHE A 1 183 ? 62.418 -8.179 14.047 1.00 37.12 183 PHE A C 1
ATOM 1481 O O . PHE A 1 183 ? 62.137 -8.539 12.905 1.00 37.12 183 PHE A O 1
ATOM 1488 N N . HIS A 1 184 ? 62.617 -9.038 15.043 1.00 28.67 184 HIS 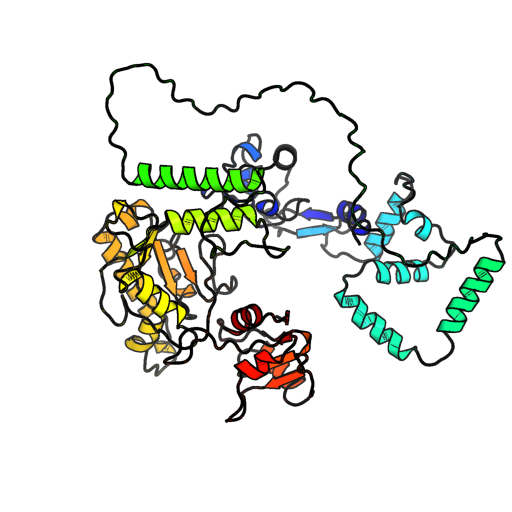A N 1
ATOM 1489 C CA . HIS A 1 184 ? 62.209 -10.433 14.964 1.00 28.67 184 HIS A CA 1
ATOM 1490 C C . HIS A 1 184 ? 60.686 -10.494 14.785 1.00 28.67 184 HIS A C 1
ATOM 1492 O O . HIS A 1 184 ? 59.929 -10.289 15.733 1.00 28.67 184 HIS A O 1
ATOM 1498 N N . PHE A 1 185 ? 60.228 -10.785 13.568 1.00 31.19 185 PHE A N 1
ATOM 1499 C CA . PHE A 1 185 ? 58.901 -11.348 13.350 1.00 31.19 185 PHE A CA 1
ATOM 1500 C C . PHE A 1 185 ? 59.016 -12.862 13.513 1.00 31.19 185 PHE A C 1
ATOM 1502 O O . PHE A 1 185 ? 59.496 -13.559 12.621 1.00 31.19 185 PHE A O 1
ATOM 1509 N N . SER A 1 186 ? 58.585 -13.384 14.659 1.00 26.33 186 SER A N 1
ATOM 1510 C CA . SER A 1 186 ? 58.325 -14.815 14.793 1.00 26.33 186 SER A CA 1
ATOM 1511 C C . SER A 1 186 ? 57.155 -15.169 13.873 1.00 26.33 186 SER A C 1
ATOM 1513 O O . SER A 1 186 ? 56.013 -14.790 14.136 1.00 26.33 186 SER A O 1
ATOM 1515 N N . PHE A 1 187 ? 57.438 -15.869 12.774 1.00 26.11 187 PHE A N 1
ATOM 1516 C CA . PHE A 1 187 ? 56.420 -16.519 11.954 1.00 26.11 187 PHE A CA 1
ATOM 1517 C C . PHE A 1 187 ? 55.762 -17.631 12.781 1.00 26.11 187 PHE A C 1
ATOM 1519 O O . PHE A 1 187 ? 56.259 -18.751 12.832 1.00 26.11 187 PHE A O 1
ATOM 1526 N N . PHE A 1 188 ? 54.629 -17.340 13.421 1.00 24.70 188 PHE A N 1
ATOM 1527 C CA . PHE A 1 188 ? 53.697 -18.389 13.822 1.00 24.70 188 PHE A CA 1
ATOM 1528 C C . PHE A 1 188 ? 52.760 -18.671 12.649 1.00 24.70 188 PHE A C 1
ATOM 1530 O O . PHE A 1 188 ? 51.763 -17.983 12.435 1.00 24.70 188 PHE A O 1
ATOM 1537 N N . VAL A 1 189 ? 53.113 -19.695 11.874 1.00 26.30 189 VAL A N 1
ATOM 1538 C CA . VAL A 1 189 ? 52.153 -20.440 11.060 1.00 26.30 189 VAL A CA 1
ATOM 1539 C C . VAL A 1 189 ? 51.284 -21.226 12.039 1.00 26.30 189 VAL A C 1
ATOM 1541 O O . VAL A 1 189 ? 51.795 -22.100 12.732 1.00 26.30 189 VAL A O 1
ATOM 1544 N N . PHE A 1 190 ? 49.985 -20.929 12.107 1.00 22.86 190 PHE A N 1
ATOM 1545 C CA . PHE A 1 190 ? 49.017 -21.865 12.676 1.00 22.86 190 PHE A CA 1
ATOM 1546 C C . PHE A 1 190 ? 48.126 -22.425 11.559 1.00 22.86 190 PHE A C 1
ATOM 1548 O O . PHE A 1 190 ? 47.570 -21.647 10.777 1.00 22.86 190 PHE A O 1
ATOM 1555 N N . PRO A 1 191 ? 47.999 -23.761 11.461 1.00 25.06 191 PRO A N 1
ATOM 1556 C CA . PRO A 1 191 ? 47.109 -24.423 10.523 1.00 25.06 191 PRO A CA 1
ATOM 1557 C C . PRO A 1 191 ? 45.652 -24.201 10.938 1.00 25.06 191 PRO A C 1
ATOM 1559 O O . PRO A 1 191 ? 45.302 -24.265 12.115 1.00 25.06 191 PRO A O 1
ATOM 1562 N N . PHE A 1 192 ? 44.782 -23.975 9.956 1.00 23.78 192 PHE A N 1
ATOM 1563 C CA . PHE A 1 192 ? 43.340 -24.008 10.165 1.00 23.78 192 PHE A CA 1
ATOM 1564 C C . PHE A 1 192 ? 42.917 -25.425 10.576 1.00 23.78 192 PHE A C 1
ATOM 1566 O O . PHE A 1 192 ? 42.880 -26.334 9.754 1.00 23.78 192 PHE A O 1
ATOM 1573 N N . SER A 1 193 ? 42.566 -25.609 11.845 1.00 25.44 193 SER A N 1
ATOM 1574 C CA . SER A 1 193 ? 41.682 -26.687 12.302 1.00 25.44 193 SER A CA 1
ATOM 1575 C C . SER A 1 193 ? 40.653 -26.086 13.260 1.00 25.44 193 SER A C 1
ATOM 1577 O O . SER A 1 193 ? 41.001 -25.438 14.242 1.00 25.44 193 SER A O 1
ATOM 1579 N N . LEU A 1 194 ? 39.372 -26.239 12.917 1.00 27.39 194 LEU A N 1
ATOM 1580 C CA . LEU A 1 194 ? 38.222 -25.818 13.721 1.00 27.39 194 LEU A CA 1
ATOM 1581 C C . LEU A 1 194 ? 38.084 -26.733 14.954 1.00 27.39 194 LEU A C 1
ATOM 1583 O O . LEU A 1 194 ? 37.966 -27.944 14.759 1.00 27.39 194 LEU A O 1
ATOM 1587 N N . PRO A 1 195 ? 37.971 -26.209 16.189 1.00 24.22 195 PRO A N 1
ATOM 1588 C CA . PRO A 1 195 ? 37.425 -26.978 17.298 1.00 24.22 195 PRO A CA 1
ATOM 1589 C C . PRO A 1 195 ? 35.906 -26.793 17.397 1.00 24.22 195 PRO A C 1
ATOM 1591 O O . PRO A 1 195 ? 35.371 -25.686 17.314 1.00 24.22 195 PRO A O 1
ATOM 1594 N N . SER A 1 196 ? 35.230 -27.921 17.594 1.00 25.25 196 SER A N 1
ATOM 1595 C CA . SER A 1 196 ? 33.813 -28.071 17.919 1.00 25.25 196 SER A CA 1
ATOM 1596 C C . SER A 1 196 ? 33.383 -27.214 19.119 1.00 25.25 196 SER A C 1
ATOM 1598 O O . SER A 1 196 ? 34.047 -27.180 20.151 1.00 25.25 196 SER A O 1
ATOM 1600 N N . ILE A 1 197 ? 32.206 -26.593 19.007 1.00 30.98 197 ILE A N 1
ATOM 1601 C CA . ILE A 1 197 ? 31.499 -25.898 20.090 1.00 30.98 197 ILE A CA 1
ATOM 1602 C C . ILE A 1 197 ? 31.028 -26.944 21.111 1.00 30.98 197 ILE A C 1
ATOM 1604 O O . ILE A 1 197 ? 29.942 -27.498 20.958 1.00 30.98 197 ILE A O 1
ATOM 1608 N N . LYS A 1 198 ? 31.831 -27.240 22.140 1.00 30.12 198 LYS A N 1
ATOM 1609 C CA . LYS A 1 198 ? 31.328 -27.869 23.378 1.00 30.12 198 LYS A CA 1
ATOM 1610 C C . LYS A 1 198 ? 31.873 -27.305 24.691 1.00 30.12 198 LYS A C 1
ATOM 1612 O O . LYS A 1 198 ? 31.192 -27.478 25.690 1.00 30.12 198 LYS A O 1
ATOM 1617 N N . ASP A 1 199 ? 32.943 -26.513 24.705 1.00 29.58 199 ASP A N 1
ATOM 1618 C CA . ASP A 1 199 ? 33.502 -26.013 25.969 1.00 29.58 199 ASP A CA 1
ATOM 1619 C C . ASP A 1 199 ? 33.548 -24.483 26.025 1.00 29.58 199 ASP A C 1
ATOM 1621 O O . ASP A 1 199 ? 34.561 -23.849 25.746 1.00 29.58 199 ASP A O 1
ATOM 1625 N N . MET A 1 200 ? 32.423 -23.868 26.401 1.00 28.11 200 MET A N 1
ATOM 1626 C CA . MET A 1 200 ? 32.434 -22.542 27.036 1.00 28.11 200 MET A CA 1
ATOM 1627 C C . MET A 1 200 ? 31.269 -22.379 28.025 1.00 28.11 200 MET A C 1
ATOM 1629 O O . MET A 1 200 ? 30.645 -21.327 28.121 1.00 28.11 200 MET A O 1
ATOM 1633 N N . ASN A 1 201 ? 30.991 -23.441 28.784 1.00 30.09 201 ASN A N 1
ATOM 1634 C CA . ASN A 1 201 ? 30.339 -23.350 30.086 1.00 30.09 201 ASN A CA 1
ATOM 1635 C C . ASN A 1 201 ? 31.463 -23.358 31.122 1.00 30.09 201 ASN A C 1
ATOM 1637 O O . ASN A 1 201 ? 31.985 -24.429 31.400 1.00 30.09 201 ASN A O 1
ATOM 1641 N N . ASN A 1 202 ? 31.897 -22.178 31.578 1.00 30.64 202 ASN A N 1
ATOM 1642 C CA . ASN A 1 202 ? 32.571 -21.904 32.864 1.00 30.64 202 ASN A CA 1
ATOM 1643 C C . ASN A 1 202 ? 33.384 -20.604 32.771 1.00 30.64 202 ASN A C 1
ATOM 1645 O O . ASN A 1 202 ? 34.609 -20.602 32.737 1.00 30.64 202 ASN A O 1
ATOM 1649 N N . ALA A 1 203 ? 32.675 -19.477 32.748 1.00 26.14 203 ALA A N 1
ATOM 1650 C CA . ALA A 1 203 ? 33.209 -18.185 33.181 1.00 26.14 203 ALA A CA 1
ATOM 1651 C C . ALA A 1 203 ? 32.064 -17.323 33.734 1.00 26.14 203 ALA A C 1
ATOM 1653 O O . ALA A 1 203 ? 31.857 -16.177 33.348 1.00 26.14 203 ALA A O 1
ATOM 1654 N N . THR A 1 204 ? 31.272 -17.910 34.630 1.00 26.69 204 THR A N 1
ATOM 1655 C CA . THR A 1 204 ? 30.310 -17.196 35.468 1.00 26.69 204 THR A CA 1
ATOM 1656 C C . THR A 1 204 ? 31.081 -16.622 36.654 1.00 26.69 204 THR A C 1
ATOM 1658 O O . THR A 1 204 ? 31.174 -17.247 37.707 1.00 26.69 204 THR A O 1
ATOM 1661 N N . GLN A 1 205 ? 31.673 -15.436 36.494 1.00 26.00 205 GLN A N 1
ATOM 1662 C CA . GLN A 1 205 ? 31.989 -14.615 37.659 1.00 26.00 205 GLN A CA 1
ATOM 1663 C C . GLN A 1 205 ? 30.798 -13.717 37.974 1.00 26.00 205 GLN A C 1
ATOM 1665 O O . GLN A 1 205 ? 30.456 -12.773 37.267 1.00 26.00 205 GLN A O 1
ATOM 1670 N N . VAL A 1 206 ? 30.152 -14.130 39.057 1.00 26.20 206 VAL A N 1
ATOM 1671 C CA . VAL A 1 206 ? 29.079 -13.506 39.814 1.00 26.20 206 VAL A CA 1
ATOM 1672 C C . VAL A 1 206 ? 29.374 -12.021 40.052 1.00 26.20 206 VAL A C 1
ATOM 1674 O O . VAL A 1 206 ? 30.233 -11.678 40.858 1.00 26.20 206 VAL A O 1
ATOM 1677 N N . ILE A 1 207 ? 28.602 -11.140 39.415 1.00 23.50 207 ILE A N 1
ATOM 1678 C CA . ILE A 1 207 ? 28.357 -9.791 39.934 1.00 23.50 207 ILE A CA 1
ATOM 1679 C C . ILE A 1 207 ? 26.985 -9.850 40.606 1.00 23.50 207 ILE A C 1
ATOM 1681 O O . ILE A 1 207 ? 25.967 -10.069 39.951 1.00 23.50 207 ILE A O 1
ATOM 1685 N N . LYS A 1 208 ? 26.981 -9.745 41.939 1.00 22.70 208 LYS A N 1
ATOM 1686 C CA . LYS A 1 208 ? 25.771 -9.751 42.771 1.00 22.70 208 LYS A CA 1
ATOM 1687 C C . LYS A 1 208 ? 24.884 -8.537 42.433 1.00 22.70 208 LYS A C 1
ATOM 1689 O O . LYS A 1 208 ? 25.423 -7.460 42.180 1.00 22.70 208 LYS A O 1
ATOM 1694 N N . PRO A 1 209 ? 23.547 -8.677 42.463 1.00 24.16 209 PRO A N 1
ATOM 1695 C CA . PRO A 1 209 ? 22.635 -7.563 42.245 1.00 24.16 209 PRO A CA 1
ATOM 1696 C C . PRO A 1 209 ? 22.714 -6.605 43.436 1.00 24.16 209 PRO A C 1
ATOM 1698 O O . PRO A 1 209 ? 22.372 -6.973 44.560 1.00 24.16 209 PRO A O 1
ATOM 1701 N N . HIS A 1 210 ? 23.167 -5.373 43.203 1.00 25.97 210 HIS A N 1
ATOM 1702 C CA . HIS A 1 210 ? 22.935 -4.305 44.167 1.00 25.97 210 HIS A CA 1
ATOM 1703 C C . HIS A 1 210 ? 21.456 -3.914 44.123 1.00 25.97 210 HIS A C 1
ATOM 1705 O O . HIS A 1 210 ? 20.880 -3.711 43.057 1.00 25.97 210 HIS A O 1
ATOM 1711 N N . GLN A 1 211 ? 20.876 -3.903 45.321 1.00 25.03 211 GLN A N 1
ATOM 1712 C CA . GLN A 1 211 ? 19.503 -3.583 45.686 1.00 25.03 211 GLN A CA 1
ATOM 1713 C C . GLN A 1 211 ? 18.767 -2.644 44.726 1.00 25.03 211 GLN A C 1
ATOM 1715 O O . GLN A 1 211 ? 19.158 -1.505 44.484 1.00 25.03 211 GLN A O 1
ATOM 1720 N N . PHE A 1 212 ? 17.627 -3.160 44.272 1.00 24.56 212 PHE A N 1
ATOM 1721 C CA . PHE A 1 212 ? 16.483 -2.418 43.775 1.00 24.56 212 PHE A CA 1
ATOM 1722 C C . PHE A 1 212 ? 16.196 -1.191 44.652 1.00 24.56 212 PHE A C 1
ATOM 1724 O O . PHE A 1 212 ? 15.786 -1.327 45.803 1.00 24.56 212 PHE A O 1
ATOM 1731 N N . LEU A 1 213 ? 16.316 -0.001 44.069 1.00 22.30 213 LEU A N 1
ATOM 1732 C CA . LEU A 1 213 ? 15.437 1.109 44.412 1.00 22.30 213 LEU A CA 1
ATOM 1733 C C . LEU A 1 213 ? 14.322 1.100 43.371 1.00 22.30 213 LEU A C 1
ATOM 1735 O O . LEU A 1 213 ? 14.493 1.535 42.233 1.00 22.30 213 LEU A O 1
ATOM 1739 N N . THR A 1 214 ? 13.191 0.519 43.754 1.00 22.86 214 THR A N 1
ATOM 1740 C CA . THR A 1 214 ? 11.917 0.632 43.048 1.00 22.86 214 THR A CA 1
ATOM 1741 C C . THR A 1 214 ? 11.540 2.107 42.952 1.00 22.86 214 THR A C 1
ATOM 1743 O O . THR A 1 214 ? 11.009 2.682 43.899 1.00 22.86 214 THR A O 1
ATOM 1746 N N . TYR A 1 215 ? 11.817 2.733 41.810 1.00 23.45 215 TYR A N 1
ATOM 1747 C CA . TYR A 1 215 ? 11.170 3.988 41.458 1.00 23.45 215 TYR A CA 1
ATOM 1748 C C . TYR A 1 215 ? 9.773 3.628 40.952 1.00 23.45 215 TYR A C 1
ATOM 1750 O O . TYR A 1 215 ? 9.597 3.222 39.803 1.00 23.45 215 TYR A O 1
ATOM 1758 N N . ASN A 1 216 ? 8.793 3.685 41.854 1.00 23.66 216 ASN A N 1
ATOM 1759 C CA . ASN A 1 216 ? 7.381 3.572 41.516 1.00 23.66 216 ASN A CA 1
ATOM 1760 C C . ASN A 1 216 ? 7.037 4.692 40.527 1.00 23.66 216 ASN A C 1
ATOM 1762 O O . ASN A 1 216 ? 6.782 5.827 40.926 1.00 23.66 216 ASN A O 1
ATOM 1766 N N . SER A 1 217 ? 7.030 4.388 39.227 1.00 27.67 217 SER A N 1
ATOM 1767 C CA . SER A 1 217 ? 6.329 5.231 38.267 1.00 27.67 217 SER A CA 1
ATOM 1768 C C . SER A 1 217 ? 4.855 5.169 38.636 1.00 27.67 217 SER A C 1
ATOM 1770 O O . SER A 1 217 ? 4.292 4.073 38.695 1.00 27.67 217 SER A O 1
ATOM 1772 N N . ALA A 1 218 ? 4.256 6.324 38.904 1.00 25.16 218 ALA A N 1
ATOM 1773 C CA . ALA A 1 218 ? 2.838 6.483 39.167 1.00 25.16 218 ALA A CA 1
ATOM 1774 C C . ALA A 1 218 ? 2.010 6.012 37.958 1.00 25.16 218 ALA A C 1
ATOM 1776 O O . ALA A 1 218 ? 1.531 6.801 37.148 1.00 25.16 218 ALA A O 1
ATOM 1777 N N . TYR A 1 219 ? 1.811 4.701 37.854 1.00 26.56 219 TYR A N 1
ATOM 1778 C CA . TYR A 1 219 ? 0.573 4.166 37.333 1.00 26.56 219 TYR A CA 1
ATOM 1779 C C . TYR A 1 219 ? -0.507 4.689 38.271 1.00 26.56 219 TYR A C 1
ATOM 1781 O O . TYR A 1 219 ? -0.445 4.453 39.479 1.00 26.56 219 TYR A O 1
ATOM 1789 N N . ARG A 1 220 ? -1.486 5.422 37.736 1.00 25.39 220 ARG A N 1
ATOM 1790 C CA . ARG A 1 220 ? -2.762 5.591 38.430 1.00 25.39 220 ARG A CA 1
ATOM 1791 C C . ARG A 1 220 ? -3.369 4.198 38.574 1.00 25.39 220 ARG A C 1
ATOM 1793 O O . ARG A 1 220 ? -4.109 3.737 37.712 1.00 25.39 220 ARG A O 1
ATOM 1800 N N . SER A 1 221 ? -2.990 3.527 39.656 1.00 24.39 221 SER A N 1
ATOM 1801 C CA . SER A 1 221 ? -3.802 2.519 40.305 1.00 24.39 221 SER A CA 1
ATOM 1802 C C . SER A 1 221 ? -5.154 3.177 40.527 1.00 24.39 221 SER A C 1
ATOM 1804 O O . SER A 1 221 ? -5.256 4.172 41.247 1.00 24.39 221 SER A O 1
ATOM 1806 N N . PHE A 1 222 ? -6.179 2.689 39.835 1.00 29.52 222 PHE A N 1
ATOM 1807 C CA . PHE A 1 222 ? -7.534 2.891 40.308 1.00 29.52 222 PHE A CA 1
ATOM 1808 C C . PHE A 1 222 ? -7.588 2.215 41.676 1.00 29.52 222 PHE A C 1
ATOM 1810 O O . PHE A 1 222 ? -7.658 0.992 41.761 1.00 29.52 222 PHE A O 1
ATOM 1817 N N . ASP A 1 223 ? -7.481 3.017 42.735 1.00 27.88 223 ASP A N 1
ATOM 1818 C CA . ASP A 1 223 ? -7.814 2.591 44.085 1.00 27.88 223 ASP A CA 1
ATOM 1819 C C . ASP A 1 223 ? -9.236 2.030 44.037 1.00 27.88 223 ASP A C 1
ATOM 1821 O O . ASP A 1 223 ? -10.218 2.764 43.887 1.00 27.88 223 ASP A O 1
ATOM 1825 N N . HIS A 1 224 ? -9.341 0.708 44.147 1.00 33.16 224 HIS A N 1
ATOM 1826 C CA . HIS A 1 224 ? -10.576 0.030 44.494 1.00 33.16 224 HIS A CA 1
ATOM 1827 C C . HIS A 1 224 ? -10.895 0.378 45.951 1.00 33.16 224 HIS A C 1
ATOM 1829 O O . HIS A 1 224 ? -10.700 -0.414 46.868 1.00 33.16 224 HIS A O 1
ATOM 1835 N N . LYS A 1 225 ? -11.414 1.588 46.169 1.00 30.98 225 LYS A N 1
ATOM 1836 C CA . LYS A 1 225 ? -12.371 1.787 47.250 1.00 30.98 225 LYS A CA 1
ATOM 1837 C C . LYS A 1 225 ? -13.616 1.010 46.854 1.00 30.98 225 LYS A C 1
ATOM 1839 O O . LYS A 1 225 ? -14.249 1.334 45.850 1.00 30.98 225 LYS A O 1
ATOM 1844 N N . GLU A 1 226 ? -13.928 -0.031 47.619 1.00 36.97 226 GLU A N 1
ATOM 1845 C CA . GLU A 1 226 ? -15.256 -0.635 47.648 1.00 36.97 226 GLU A CA 1
ATOM 1846 C C . GLU A 1 226 ? -16.285 0.473 47.881 1.00 36.97 226 GLU A C 1
ATOM 1848 O O . GLU A 1 226 ? -16.519 0.914 48.998 1.00 36.97 226 GLU A O 1
ATOM 1853 N N . ASN A 1 227 ? -16.865 0.960 46.792 1.00 32.88 227 ASN A N 1
ATOM 1854 C CA . ASN A 1 227 ? -18.068 1.764 46.783 1.00 32.88 227 ASN A CA 1
ATOM 1855 C C . ASN A 1 227 ? -18.937 1.197 45.663 1.00 32.88 227 ASN A C 1
ATOM 1857 O O . ASN A 1 227 ? -18.548 1.213 44.497 1.00 32.88 227 ASN A O 1
ATOM 1861 N N . SER A 1 228 ? -20.067 0.621 46.079 1.00 38.81 228 SER A N 1
ATOM 1862 C CA . SER A 1 228 ? -21.236 0.188 45.306 1.00 38.81 228 SER A CA 1
ATOM 1863 C C . SER A 1 228 ? -21.068 0.117 43.779 1.00 38.81 228 SER A C 1
ATOM 1865 O O . SER A 1 228 ? -21.025 1.129 43.079 1.00 38.81 228 SER A O 1
ATOM 1867 N N . SER A 1 229 ? -21.070 -1.108 43.262 1.00 42.22 229 SER A N 1
ATOM 1868 C CA . SER A 1 229 ? -21.035 -1.474 41.848 1.00 42.22 229 SER A CA 1
ATOM 1869 C C . SER A 1 229 ? -22.087 -0.759 40.985 1.00 42.22 229 SER A C 1
ATOM 1871 O O . SER A 1 229 ? -23.181 -1.276 40.757 1.00 42.22 229 SER A O 1
ATOM 1873 N N . ILE A 1 230 ? -21.721 0.380 40.400 1.00 44.97 230 ILE A N 1
ATOM 1874 C CA . ILE A 1 230 ? -22.284 0.818 39.123 1.00 44.97 230 ILE A CA 1
ATOM 1875 C C . ILE A 1 230 ? -21.398 0.179 38.053 1.00 44.97 230 ILE A C 1
ATOM 1877 O O . ILE A 1 230 ? -20.271 0.618 37.827 1.00 44.97 230 ILE A O 1
ATOM 1881 N N . LYS A 1 231 ? -21.873 -0.897 37.409 1.00 48.62 231 LYS A N 1
ATOM 1882 C CA . LYS A 1 231 ? -21.251 -1.426 36.185 1.00 48.62 231 LYS A CA 1
ATOM 1883 C C . LYS A 1 231 ? -21.282 -0.309 35.140 1.00 48.62 231 LYS A C 1
ATOM 1885 O O . LYS A 1 231 ? -22.289 -0.132 34.460 1.00 48.62 231 LYS A O 1
ATOM 1890 N N . LYS A 1 232 ? -20.203 0.469 35.033 1.00 56.00 232 LYS A N 1
ATOM 1891 C CA . LYS A 1 232 ? -20.028 1.444 33.957 1.00 56.00 232 LYS A CA 1
ATOM 1892 C C . LYS A 1 232 ? -20.107 0.665 32.645 1.00 56.00 232 LYS A C 1
ATOM 1894 O O . LYS A 1 232 ? -19.260 -0.185 32.382 1.00 56.00 232 LYS A O 1
ATOM 1899 N N . ILE A 1 233 ? -21.167 0.889 31.874 1.00 65.12 233 ILE A N 1
ATOM 1900 C CA . ILE A 1 233 ? -21.338 0.276 30.557 1.00 65.12 233 ILE A CA 1
ATOM 1901 C C . ILE A 1 233 ? -20.177 0.786 29.700 1.00 65.12 233 ILE A C 1
ATOM 1903 O O . ILE A 1 233 ? -20.134 1.966 29.359 1.00 65.12 233 ILE A O 1
ATOM 1907 N N . MET A 1 234 ? -19.192 -0.074 29.430 1.00 73.94 234 MET A N 1
ATOM 1908 C CA . MET A 1 234 ? -18.063 0.271 28.565 1.00 73.94 234 MET A CA 1
ATOM 1909 C C . MET A 1 234 ? -18.576 0.558 27.157 1.00 73.94 234 MET A C 1
ATOM 1911 O O . MET A 1 234 ? -19.350 -0.233 26.604 1.00 73.94 234 MET A O 1
ATOM 1915 N N . SER A 1 235 ? -18.126 1.665 26.568 1.00 84.69 235 SER A N 1
ATOM 1916 C CA . SER A 1 235 ? -18.436 1.973 25.175 1.00 84.69 235 SER A CA 1
ATOM 1917 C C . SER A 1 235 ? -17.730 0.991 24.231 1.00 84.69 235 SER A C 1
ATOM 1919 O O . SER A 1 235 ? -16.784 0.292 24.606 1.00 84.69 235 SER A O 1
ATOM 1921 N N . SER A 1 236 ? -18.178 0.924 22.976 1.00 83.75 236 SER A N 1
ATOM 1922 C CA . SER A 1 236 ? -17.480 0.158 21.934 1.00 83.75 236 SER A CA 1
ATOM 1923 C C . SER A 1 236 ? -16.034 0.629 21.749 1.00 83.75 236 SER A C 1
ATOM 1925 O O . SER A 1 236 ? -15.140 -0.203 21.624 1.00 83.75 236 SER A O 1
ATOM 1927 N N . LEU A 1 237 ? -15.796 1.942 21.821 1.00 85.31 237 LEU A N 1
ATOM 1928 C CA . LEU A 1 237 ? -14.460 2.536 21.760 1.00 85.31 237 LEU A CA 1
ATOM 1929 C C . LEU A 1 237 ? -13.568 2.065 22.910 1.00 85.31 237 LEU A C 1
ATOM 1931 O O . LEU A 1 237 ? -12.441 1.651 22.661 1.00 85.31 237 LEU A O 1
ATOM 1935 N N . ASP A 1 238 ? -14.084 2.041 24.143 1.00 87.50 238 ASP A N 1
ATOM 1936 C CA . ASP A 1 238 ? -13.314 1.573 25.306 1.00 87.50 238 ASP A CA 1
ATOM 1937 C C . ASP A 1 238 ? -12.891 0.106 25.148 1.00 87.50 238 ASP A C 1
ATOM 1939 O O . ASP A 1 238 ? -11.803 -0.293 25.562 1.00 87.50 238 ASP A O 1
ATOM 1943 N N . ARG A 1 239 ? -13.748 -0.716 24.528 1.00 88.56 239 ARG A N 1
ATOM 1944 C CA . ARG A 1 239 ? -13.443 -2.125 24.246 1.00 88.56 239 ARG A CA 1
ATOM 1945 C C . ARG A 1 239 ? -12.359 -2.271 23.181 1.00 88.56 239 ARG A C 1
ATOM 1947 O O . ARG A 1 239 ? -11.452 -3.084 23.361 1.00 88.56 239 ARG A O 1
ATOM 1954 N N . VAL A 1 240 ? -12.453 -1.505 22.092 1.00 88.94 240 VAL A N 1
ATOM 1955 C CA . VAL A 1 240 ? -11.440 -1.501 21.026 1.00 88.94 240 VAL A CA 1
ATOM 1956 C C . VAL A 1 240 ? -10.098 -1.036 21.593 1.00 88.94 240 VAL A C 1
ATOM 1958 O O . VAL A 1 240 ? -9.107 -1.751 21.454 1.00 88.94 240 VAL A O 1
ATOM 1961 N N . GLU A 1 241 ? -10.071 0.078 22.323 1.00 90.19 241 GLU A N 1
ATOM 1962 C CA . GLU A 1 241 ? -8.846 0.618 22.921 1.00 90.19 241 GLU A CA 1
ATOM 1963 C C . GLU A 1 241 ? -8.235 -0.335 23.959 1.00 90.19 241 GLU A C 1
ATOM 1965 O O . GLU A 1 241 ? -7.028 -0.584 23.936 1.00 90.19 241 GLU A O 1
ATOM 1970 N N . GLY A 1 242 ? -9.056 -0.963 24.808 1.00 88.50 242 GLY A N 1
ATOM 1971 C CA . GLY A 1 242 ? -8.596 -2.010 25.724 1.00 88.50 242 GLY A CA 1
ATOM 1972 C C . GLY A 1 242 ? -7.911 -3.167 24.986 1.00 88.50 242 GLY A C 1
ATOM 1973 O 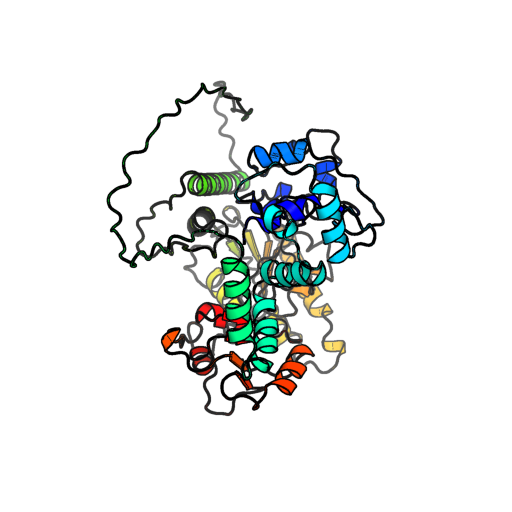O . GLY A 1 242 ? -6.826 -3.602 25.374 1.00 88.50 242 GLY A O 1
ATOM 1974 N N . SER A 1 243 ? -8.482 -3.611 23.863 1.00 91.06 243 SER A N 1
ATOM 1975 C CA . SER A 1 243 ? -7.897 -4.682 23.047 1.00 91.06 243 SER A CA 1
ATOM 1976 C C . SER A 1 243 ? -6.577 -4.286 22.367 1.00 91.06 243 SER A C 1
ATOM 1978 O O . SER A 1 243 ? -5.669 -5.116 22.257 1.00 91.06 243 SER A O 1
ATOM 1980 N N . LEU A 1 244 ? -6.438 -3.021 21.954 1.00 89.25 244 LEU A N 1
ATOM 1981 C CA . LEU A 1 244 ? -5.204 -2.476 21.382 1.00 89.25 244 LEU A CA 1
ATOM 1982 C C . LEU A 1 244 ? -4.118 -2.304 22.449 1.00 89.25 244 LEU A C 1
ATOM 1984 O O . LEU A 1 244 ? -2.940 -2.538 22.172 1.00 89.25 244 LEU A O 1
ATOM 1988 N N . SER A 1 245 ? -4.505 -1.935 23.670 1.00 89.44 245 SER A N 1
ATOM 1989 C CA . SER A 1 245 ? -3.608 -1.872 24.826 1.00 89.44 245 SER A CA 1
ATOM 1990 C C . SER A 1 245 ? -3.024 -3.251 25.157 1.00 89.44 245 SER A C 1
ATOM 1992 O O . SER A 1 245 ? -1.808 -3.391 25.309 1.00 89.44 245 SER A O 1
ATOM 1994 N N . GLU A 1 246 ? -3.849 -4.305 25.145 1.00 92.19 246 GLU A N 1
ATOM 1995 C CA . GLU A 1 246 ? -3.375 -5.690 25.292 1.00 92.19 246 GLU A CA 1
ATOM 1996 C C . GLU A 1 246 ? -2.392 -6.096 24.184 1.00 92.19 246 GLU A C 1
ATOM 1998 O O . GLU A 1 246 ? -1.370 -6.728 24.463 1.00 92.19 246 GLU A O 1
ATOM 2003 N N . ALA A 1 247 ? -2.673 -5.728 22.929 1.00 90.00 247 ALA A N 1
ATOM 2004 C CA . ALA A 1 247 ? -1.780 -6.013 21.808 1.00 90.00 247 ALA A CA 1
ATOM 2005 C C . ALA A 1 247 ? -0.416 -5.321 21.985 1.00 90.00 247 ALA A C 1
ATOM 2007 O O . ALA A 1 247 ? 0.629 -5.961 21.845 1.00 90.00 247 ALA A O 1
ATOM 2008 N N . ARG A 1 248 ? -0.409 -4.039 22.377 1.00 90.06 248 ARG A N 1
ATOM 2009 C CA . ARG A 1 248 ? 0.817 -3.282 22.692 1.00 90.06 248 ARG A CA 1
ATOM 2010 C C . ARG A 1 248 ? 1.610 -3.923 23.831 1.00 90.06 248 ARG A C 1
ATOM 2012 O O . ARG A 1 248 ? 2.829 -4.068 23.714 1.00 90.06 248 ARG A O 1
ATOM 2019 N N . ALA A 1 249 ? 0.936 -4.348 24.899 1.00 86.00 249 ALA A N 1
ATOM 2020 C CA . ALA A 1 249 ? 1.573 -5.046 26.014 1.00 86.00 249 ALA A CA 1
ATOM 2021 C C . ALA A 1 249 ? 2.210 -6.371 25.566 1.00 86.00 249 ALA A C 1
ATOM 2023 O O . ALA A 1 249 ? 3.360 -6.648 25.906 1.00 86.00 249 ALA A O 1
ATOM 2024 N N . SER A 1 250 ? 1.513 -7.152 24.737 1.00 88.38 250 SER A N 1
ATOM 2025 C CA . SER A 1 250 ? 2.031 -8.415 24.206 1.00 88.38 250 SER A CA 1
ATOM 2026 C C . SER A 1 250 ? 3.254 -8.220 23.303 1.00 88.38 250 SER A C 1
ATOM 2028 O O . SER A 1 250 ? 4.257 -8.918 23.456 1.00 88.38 250 SER A O 1
ATOM 2030 N N . ILE A 1 251 ? 3.224 -7.227 22.407 1.00 85.25 251 ILE A N 1
ATOM 2031 C CA . ILE A 1 251 ? 4.373 -6.865 21.561 1.00 85.25 251 ILE A CA 1
ATOM 2032 C C . ILE A 1 251 ? 5.572 -6.477 22.430 1.00 85.25 251 ILE A C 1
ATOM 2034 O O . ILE A 1 251 ? 6.691 -6.930 22.179 1.00 85.25 251 ILE A O 1
ATOM 2038 N N . ARG A 1 252 ? 5.346 -5.673 23.475 1.00 85.25 252 ARG A N 1
ATOM 2039 C CA . ARG A 1 252 ? 6.394 -5.274 24.421 1.00 85.25 252 ARG A CA 1
ATOM 2040 C C . ARG A 1 252 ? 7.006 -6.479 25.126 1.00 85.25 252 ARG A C 1
ATOM 2042 O O . ARG A 1 252 ? 8.229 -6.566 25.208 1.00 85.25 252 ARG A O 1
ATOM 2049 N N . GLU A 1 253 ? 6.184 -7.415 25.579 1.00 86.56 253 GLU A N 1
ATOM 2050 C CA . GLU A 1 253 ? 6.663 -8.631 26.233 1.00 86.56 253 GLU A CA 1
ATOM 2051 C C . GLU A 1 253 ? 7.498 -9.502 25.283 1.00 86.56 253 GLU A C 1
ATOM 2053 O O . GLU A 1 253 ? 8.578 -9.964 25.654 1.00 86.56 253 GLU A O 1
ATOM 2058 N N . ALA A 1 254 ? 7.083 -9.655 24.022 1.00 85.75 254 ALA A N 1
ATOM 2059 C CA . ALA A 1 254 ? 7.865 -10.377 23.012 1.00 85.75 254 ALA A CA 1
ATOM 2060 C C . ALA A 1 254 ? 9.241 -9.726 22.764 1.00 85.75 254 ALA A C 1
ATOM 2062 O O . ALA A 1 254 ? 10.250 -10.415 22.594 1.00 85.75 254 ALA A O 1
ATOM 2063 N N . ILE A 1 255 ? 9.310 -8.391 22.789 1.00 83.62 255 ILE A N 1
ATOM 2064 C CA . ILE A 1 255 ? 10.570 -7.647 22.659 1.00 83.62 255 ILE A CA 1
ATOM 2065 C C . ILE A 1 255 ? 11.495 -7.897 23.856 1.00 83.62 255 ILE A C 1
ATOM 2067 O O . ILE A 1 255 ? 12.696 -8.106 23.659 1.00 83.62 255 ILE A O 1
ATOM 2071 N N . LEU A 1 256 ? 10.955 -7.850 25.077 1.00 83.69 256 LEU A N 1
ATOM 2072 C CA . LEU A 1 256 ? 11.723 -7.999 26.317 1.00 83.69 256 LEU A CA 1
ATOM 2073 C C . LEU A 1 256 ? 12.218 -9.433 26.508 1.00 83.69 256 LEU A C 1
ATOM 2075 O O . LEU A 1 256 ? 13.409 -9.648 26.735 1.00 83.69 256 LEU A O 1
ATOM 2079 N N . SER A 1 257 ? 11.323 -10.405 26.348 1.00 86.56 257 SER A N 1
ATOM 2080 C CA . SER A 1 257 ? 11.633 -11.831 26.471 1.00 86.56 257 SER A CA 1
ATOM 2081 C C . SER A 1 257 ? 12.505 -12.355 25.327 1.00 86.56 257 SER A C 1
ATOM 2083 O O . SER A 1 257 ? 13.146 -13.395 25.480 1.00 86.56 257 SER A O 1
ATOM 2085 N N . ARG A 1 258 ? 12.545 -11.646 24.184 1.00 83.81 258 ARG A N 1
ATOM 2086 C CA . ARG A 1 258 ? 13.189 -12.096 22.935 1.00 83.81 258 ARG A CA 1
ATOM 2087 C C . ARG A 1 258 ? 12.744 -13.502 22.551 1.00 83.81 258 ARG A C 1
ATOM 2089 O O . ARG A 1 258 ? 13.543 -14.324 22.100 1.00 83.81 258 ARG A O 1
ATOM 2096 N N . ASN A 1 259 ? 11.467 -13.772 22.772 1.00 79.75 259 ASN A N 1
ATOM 2097 C CA . ASN A 1 259 ? 10.866 -15.055 22.499 1.00 79.75 259 ASN A CA 1
ATOM 2098 C C . ASN A 1 259 ? 9.708 -14.868 21.525 1.00 79.75 259 ASN A C 1
ATOM 2100 O O . ASN A 1 259 ? 8.962 -13.891 21.591 1.00 79.75 259 ASN A O 1
ATOM 2104 N N . TYR A 1 260 ? 9.566 -15.815 20.607 1.00 79.75 260 TYR A N 1
ATOM 2105 C CA . TYR A 1 260 ? 8.371 -15.887 19.785 1.00 79.75 260 TYR A CA 1
ATOM 2106 C C . TYR A 1 260 ? 7.291 -16.542 20.635 1.00 79.75 260 TYR A C 1
ATOM 2108 O O . TYR A 1 260 ? 7.481 -17.665 21.107 1.00 79.75 260 TYR A O 1
ATOM 2116 N N . SER A 1 261 ? 6.169 -15.853 20.848 1.00 66.31 261 SER A N 1
ATOM 2117 C CA . SER A 1 261 ? 5.013 -16.463 21.502 1.00 66.31 261 SER A CA 1
ATOM 2118 C C . SER A 1 261 ? 4.675 -17.760 20.771 1.00 66.31 261 SER A C 1
ATOM 2120 O O . SER A 1 261 ? 4.425 -17.759 19.566 1.00 66.31 261 SER A O 1
ATOM 2122 N N . THR A 1 262 ? 4.728 -18.885 21.482 1.00 56.12 262 THR A N 1
ATOM 2123 C CA . THR A 1 262 ? 4.575 -20.227 20.916 1.00 56.12 262 THR A CA 1
ATOM 2124 C C . THR A 1 262 ? 3.125 -20.472 20.507 1.00 56.12 262 THR A C 1
ATOM 2126 O O . THR A 1 262 ? 2.362 -21.166 21.177 1.00 56.12 262 THR A O 1
ATOM 2129 N N . SER A 1 263 ? 2.712 -19.922 19.367 1.00 52.47 263 SER A N 1
ATOM 2130 C CA . SER A 1 263 ? 1.503 -20.399 18.709 1.00 52.47 263 SER A CA 1
ATOM 2131 C C . SER A 1 263 ? 1.777 -21.838 18.247 1.00 52.47 263 SER A C 1
ATOM 2133 O O . SER A 1 263 ? 2.713 -22.095 17.493 1.00 52.47 263 SER A O 1
ATOM 2135 N N . ARG A 1 264 ? 0.970 -22.803 18.708 1.00 49.88 264 ARG A N 1
ATOM 2136 C CA . ARG A 1 264 ? 1.054 -24.233 18.336 1.00 49.88 264 ARG A CA 1
ATOM 2137 C C . ARG A 1 264 ? 0.750 -24.511 16.849 1.00 49.88 264 ARG A C 1
ATOM 2139 O O . ARG A 1 264 ? 0.611 -25.671 16.465 1.00 49.88 264 ARG A O 1
ATOM 2146 N N . ARG A 1 265 ? 0.597 -23.481 16.009 1.00 55.72 265 ARG A N 1
ATOM 2147 C CA . ARG A 1 265 ? 0.316 -23.632 14.577 1.00 55.72 265 ARG A CA 1
ATOM 2148 C C . ARG A 1 265 ? 1.636 -23.778 13.823 1.00 55.72 265 ARG A C 1
ATOM 2150 O O . ARG A 1 265 ? 2.464 -22.875 13.846 1.00 55.72 265 ARG A O 1
ATOM 2157 N N . ARG A 1 266 ? 1.818 -24.926 13.164 1.00 50.94 266 ARG A N 1
ATOM 2158 C CA . ARG A 1 266 ? 3.035 -25.293 12.414 1.00 50.94 266 ARG A CA 1
ATOM 2159 C C . ARG A 1 266 ? 3.337 -24.378 11.215 1.00 50.94 266 ARG A C 1
ATOM 2161 O O . ARG A 1 266 ? 4.455 -24.425 10.718 1.00 50.94 266 ARG A O 1
ATOM 2168 N N . ASP A 1 267 ? 2.399 -23.512 10.826 1.00 55.31 267 ASP A N 1
ATOM 2169 C CA . ASP A 1 267 ? 2.453 -22.756 9.567 1.00 55.31 267 ASP A CA 1
ATOM 2170 C C . ASP A 1 267 ? 2.772 -21.259 9.736 1.00 55.31 267 ASP A C 1
ATOM 2172 O O . ASP A 1 267 ? 2.683 -20.491 8.780 1.00 55.31 267 ASP A O 1
ATOM 2176 N N . VAL A 1 268 ? 3.129 -20.797 10.942 1.00 65.06 268 VAL A N 1
ATOM 2177 C CA . VAL A 1 268 ? 3.406 -19.368 11.161 1.00 65.06 268 VAL A CA 1
ATOM 2178 C C . VAL A 1 268 ? 4.854 -19.035 10.806 1.00 65.06 268 VAL A C 1
ATOM 2180 O O . VAL A 1 268 ? 5.795 -19.538 11.423 1.00 65.06 268 VAL A O 1
ATOM 2183 N N . PHE A 1 269 ? 5.038 -18.136 9.835 1.00 74.69 269 PHE A N 1
ATOM 2184 C CA . PHE A 1 269 ? 6.349 -17.610 9.463 1.00 74.69 269 PHE A CA 1
ATOM 2185 C C . PHE A 1 269 ? 7.033 -16.926 10.659 1.00 74.69 269 PHE A C 1
ATOM 2187 O O . PHE A 1 269 ? 6.521 -15.967 11.245 1.00 74.69 269 PHE A O 1
ATOM 2194 N N . VAL A 1 270 ? 8.227 -17.410 11.004 1.00 80.19 270 VAL A N 1
ATOM 2195 C CA . VAL A 1 270 ? 9.079 -16.808 12.031 1.00 80.19 270 VAL A CA 1
ATOM 2196 C C . VAL A 1 270 ? 10.128 -15.939 11.332 1.00 80.19 270 VAL A C 1
ATOM 2198 O O . VAL A 1 270 ? 10.995 -16.492 10.648 1.00 80.19 270 VAL A O 1
ATOM 2201 N N . PRO A 1 271 ? 10.088 -14.604 11.490 1.00 80.00 271 PRO A N 1
ATOM 2202 C CA . PRO A 1 271 ? 11.057 -13.710 10.868 1.00 80.00 271 PRO A CA 1
ATOM 2203 C C . PRO A 1 271 ? 12.466 -14.012 11.386 1.00 80.00 271 PRO A C 1
ATOM 2205 O O . PRO A 1 271 ? 12.711 -14.056 12.589 1.00 80.00 271 PRO A O 1
ATOM 2208 N N . ARG A 1 272 ? 13.417 -14.228 10.475 1.00 70.38 272 ARG A N 1
ATOM 2209 C CA . ARG A 1 272 ? 14.824 -14.507 10.802 1.00 70.38 272 ARG A CA 1
ATOM 2210 C C . ARG A 1 272 ? 15.753 -13.567 10.045 1.00 70.38 272 ARG A C 1
ATOM 2212 O O . ARG A 1 272 ? 15.414 -13.047 8.986 1.00 70.38 272 ARG A O 1
ATOM 2219 N N . GLY A 1 273 ? 16.960 -13.402 10.579 1.00 66.44 273 GLY A N 1
ATOM 2220 C CA . GLY A 1 273 ? 18.017 -12.611 9.955 1.00 66.44 273 GLY A CA 1
ATOM 2221 C C . GLY A 1 273 ? 17.931 -11.115 10.255 1.00 66.44 273 GLY A C 1
ATOM 2222 O O . GLY A 1 273 ? 17.052 -10.638 10.969 1.00 66.44 273 GLY A O 1
ATOM 2223 N N . SER A 1 274 ? 18.890 -10.370 9.711 1.00 68.75 274 SER A N 1
ATOM 2224 C CA . SER A 1 274 ? 19.084 -8.941 9.980 1.00 68.75 274 SER A CA 1
ATOM 2225 C C . SER A 1 274 ? 18.202 -8.010 9.140 1.00 68.75 274 SER A C 1
ATOM 2227 O O . SER A 1 274 ? 18.394 -6.800 9.196 1.00 68.75 274 SER A O 1
ATOM 2229 N N . ILE A 1 275 ? 17.284 -8.554 8.333 1.00 71.00 275 ILE A N 1
ATOM 2230 C CA . ILE A 1 275 ? 16.368 -7.760 7.500 1.00 71.00 275 ILE A CA 1
ATOM 2231 C C . ILE A 1 275 ? 15.266 -7.094 8.338 1.00 71.00 275 ILE A C 1
ATOM 2233 O O . ILE A 1 275 ? 14.788 -6.018 7.995 1.00 71.00 275 ILE A O 1
ATOM 2237 N N . TYR A 1 276 ? 14.899 -7.702 9.469 1.00 72.81 276 TYR A N 1
ATOM 2238 C CA . TYR A 1 276 ? 13.912 -7.151 10.389 1.00 72.81 276 TYR A CA 1
ATOM 2239 C C . TYR A 1 276 ? 14.588 -6.257 11.418 1.00 72.81 276 TYR A C 1
ATOM 2241 O O . TYR A 1 276 ? 15.532 -6.667 12.095 1.00 72.81 276 TYR A O 1
ATOM 2249 N N . ARG A 1 277 ? 14.043 -5.053 11.602 1.00 73.56 277 ARG A N 1
ATOM 2250 C CA . ARG A 1 277 ? 14.501 -4.123 12.637 1.00 73.56 277 ARG A CA 1
ATOM 2251 C C . ARG A 1 277 ? 14.318 -4.691 14.048 1.00 73.56 277 ARG A C 1
ATOM 2253 O O . ARG A 1 277 ? 15.205 -4.561 14.886 1.00 73.56 277 ARG A O 1
ATOM 2260 N N . ASN A 1 278 ? 13.181 -5.341 14.292 1.00 81.31 278 ASN A N 1
ATOM 2261 C CA . ASN A 1 278 ? 12.938 -6.148 15.481 1.00 81.31 278 ASN A CA 1
ATOM 2262 C C . ASN A 1 278 ? 12.056 -7.354 15.099 1.00 81.31 278 ASN A C 1
ATOM 2264 O O . ASN A 1 278 ? 10.848 -7.183 14.925 1.00 81.31 278 ASN A O 1
ATOM 2268 N N . PRO A 1 279 ? 12.635 -8.559 14.931 1.00 82.25 279 PRO A N 1
ATOM 2269 C CA . PRO A 1 279 ? 11.881 -9.725 14.472 1.00 82.25 279 PRO A CA 1
ATOM 2270 C C . PRO A 1 279 ? 10.822 -10.185 15.485 1.00 82.25 279 PRO A C 1
ATOM 2272 O O . PRO A 1 279 ? 9.750 -10.623 15.078 1.00 82.25 279 PRO A O 1
ATOM 2275 N N . TYR A 1 280 ? 11.073 -10.028 16.789 1.00 83.50 280 TYR A N 1
ATOM 2276 C CA . TYR A 1 280 ? 10.112 -10.391 17.836 1.00 83.50 280 TYR A CA 1
ATOM 2277 C C . TYR A 1 280 ? 8.894 -9.466 17.823 1.00 83.50 280 TYR A C 1
ATOM 2279 O O . TYR A 1 280 ? 7.761 -9.942 17.817 1.00 83.50 280 TYR A O 1
ATOM 2287 N N . ALA A 1 281 ? 9.125 -8.150 17.731 1.00 85.19 281 ALA A N 1
ATOM 2288 C CA . ALA A 1 281 ? 8.051 -7.166 17.616 1.00 85.19 281 ALA A CA 1
ATOM 2289 C C . ALA A 1 281 ? 7.222 -7.386 16.348 1.00 85.19 281 ALA A C 1
ATOM 2291 O O . ALA A 1 281 ? 5.997 -7.384 16.406 1.00 85.19 281 ALA A O 1
ATOM 2292 N N . PHE A 1 282 ? 7.891 -7.604 15.211 1.00 85.25 282 PHE A N 1
ATOM 2293 C CA . PHE A 1 282 ? 7.234 -7.837 13.927 1.00 85.25 282 PHE A CA 1
ATOM 2294 C C . PHE A 1 282 ? 6.336 -9.076 13.973 1.00 85.25 282 PHE A C 1
ATOM 2296 O O . PHE A 1 282 ? 5.164 -9.006 13.610 1.00 85.25 282 PHE A O 1
ATOM 2303 N N . HIS A 1 283 ? 6.867 -10.196 14.470 1.00 87.25 283 HIS A N 1
ATOM 2304 C CA . HIS A 1 283 ? 6.110 -11.437 14.588 1.00 87.25 283 HIS A CA 1
ATOM 2305 C C . HIS A 1 283 ? 4.910 -11.288 15.528 1.00 87.25 283 HIS A C 1
ATOM 2307 O O . HIS A 1 283 ? 3.795 -11.645 15.151 1.00 87.25 283 HIS A O 1
ATOM 2313 N N . GLN A 1 284 ? 5.117 -10.729 16.726 1.00 88.19 284 GLN A N 1
ATOM 2314 C CA . GLN A 1 284 ? 4.030 -10.570 17.692 1.00 88.19 284 GLN A CA 1
ATOM 2315 C C . GLN A 1 284 ? 2.965 -9.593 17.188 1.00 88.19 284 GLN A C 1
ATOM 2317 O O . GLN A 1 284 ? 1.779 -9.868 17.324 1.00 88.19 284 GLN A O 1
ATOM 2322 N N . SER A 1 285 ? 3.372 -8.494 16.548 1.00 90.00 285 SER A N 1
ATOM 2323 C CA . SER A 1 285 ? 2.448 -7.532 15.940 1.00 90.00 285 SER A CA 1
ATOM 2324 C C . SER A 1 285 ? 1.578 -8.188 14.867 1.00 90.00 285 SER A C 1
ATOM 2326 O O . SER A 1 285 ? 0.357 -8.043 14.883 1.00 90.00 285 SER A O 1
ATOM 2328 N N . HIS A 1 286 ? 2.179 -9.000 13.990 1.00 89.50 286 HIS A N 1
ATOM 2329 C CA . HIS A 1 286 ? 1.433 -9.766 12.994 1.00 89.50 286 HIS A CA 1
ATOM 2330 C C . HIS A 1 286 ? 0.442 -10.750 13.642 1.00 89.50 286 HIS A C 1
ATOM 2332 O O . HIS A 1 286 ? -0.702 -10.841 13.202 1.00 89.50 286 HIS A O 1
ATOM 2338 N N . MET A 1 287 ? 0.836 -11.443 14.714 1.00 90.81 287 MET A N 1
ATOM 2339 C CA . MET A 1 287 ? -0.057 -12.345 15.454 1.00 90.81 287 MET A CA 1
ATOM 2340 C C . MET A 1 287 ? -1.236 -11.621 16.105 1.00 90.81 287 MET A C 1
ATOM 2342 O O . MET A 1 287 ? -2.370 -12.091 15.996 1.00 90.81 287 MET A O 1
ATOM 2346 N N . GLU A 1 288 ? -1.004 -10.473 16.740 1.00 92.56 288 GLU A N 1
ATOM 2347 C CA . GLU A 1 288 ? -2.084 -9.668 17.320 1.00 92.56 288 GLU A CA 1
ATOM 2348 C C . GLU A 1 288 ? -3.018 -9.109 16.238 1.00 92.56 288 GLU A C 1
ATOM 2350 O O . GLU A 1 288 ? -4.236 -9.135 16.419 1.00 92.56 288 GLU A O 1
ATOM 2355 N N . MET A 1 289 ? -2.477 -8.696 15.088 1.00 93.00 289 MET A N 1
ATOM 2356 C CA . MET A 1 289 ? -3.266 -8.269 13.930 1.00 93.00 289 MET A CA 1
ATOM 2357 C C . MET A 1 289 ? -4.175 -9.401 13.432 1.00 93.00 289 MET A C 1
ATOM 2359 O O . MET A 1 289 ? -5.389 -9.221 13.386 1.00 93.00 289 MET A O 1
ATOM 2363 N N . VAL A 1 290 ? -3.626 -10.592 13.164 1.00 91.88 290 VAL A N 1
ATOM 2364 C CA . VAL A 1 290 ? -4.405 -11.764 12.711 1.00 91.88 290 VAL A CA 1
ATOM 2365 C C . VAL A 1 290 ? -5.482 -12.163 13.724 1.00 91.88 290 VAL A C 1
ATOM 2367 O O . VAL A 1 290 ? -6.567 -12.602 13.348 1.00 91.88 290 VAL A O 1
ATOM 2370 N N . LYS A 1 291 ? -5.196 -12.018 15.020 1.00 91.81 291 LYS A N 1
ATOM 2371 C CA . LYS A 1 291 ? -6.115 -12.380 16.103 1.00 91.81 291 LYS A CA 1
ATOM 2372 C C . LYS A 1 291 ? -7.254 -11.374 16.285 1.00 91.81 291 LYS A C 1
ATOM 2374 O O . LYS A 1 291 ? -8.363 -11.793 16.619 1.00 91.81 291 LYS A O 1
ATOM 2379 N N . ARG A 1 292 ? -6.979 -10.072 16.163 1.00 94.12 292 ARG A N 1
ATOM 2380 C CA . ARG A 1 292 ? -7.880 -9.013 16.650 1.00 94.12 292 ARG A CA 1
ATOM 2381 C C . ARG A 1 292 ? -8.429 -8.110 15.564 1.00 94.12 292 ARG A C 1
ATOM 2383 O O . ARG A 1 292 ? -9.547 -7.644 15.737 1.00 94.12 292 ARG A O 1
ATOM 2390 N N . LEU A 1 293 ? -7.683 -7.848 14.489 1.00 95.31 293 LEU A N 1
ATOM 2391 C CA . LEU A 1 293 ? -8.038 -6.808 13.527 1.00 95.31 293 LEU A CA 1
ATOM 2392 C C . LEU A 1 293 ? -9.430 -7.053 12.934 1.00 95.31 293 LEU A C 1
ATOM 2394 O O . LEU A 1 293 ? -9.752 -8.147 12.468 1.00 95.31 293 LEU A O 1
ATOM 2398 N N . LYS A 1 294 ? -10.238 -5.993 12.944 1.00 96.19 294 LYS A N 1
ATOM 2399 C CA . LYS A 1 294 ? -11.573 -5.949 12.351 1.00 96.19 294 LYS A CA 1
ATOM 2400 C C . LYS A 1 294 ? -11.729 -4.695 11.518 1.00 96.19 294 LYS A C 1
ATOM 2402 O O . LYS A 1 294 ? -11.455 -3.600 12.009 1.00 96.19 294 LYS A O 1
ATOM 2407 N N . ILE A 1 295 ? -12.185 -4.881 10.289 1.00 97.19 295 ILE A N 1
ATOM 2408 C CA . ILE A 1 295 ? -12.346 -3.853 9.273 1.00 97.19 295 ILE A CA 1
ATOM 2409 C C . ILE A 1 295 ? -13.832 -3.745 8.947 1.00 97.19 295 ILE A C 1
ATOM 2411 O O . ILE A 1 295 ? -14.432 -4.713 8.476 1.00 97.19 295 ILE A O 1
ATOM 2415 N N . TRP A 1 296 ? -14.435 -2.586 9.201 1.00 97.38 296 TRP A N 1
ATOM 2416 C CA . TRP A 1 296 ? -15.782 -2.308 8.704 1.00 97.38 296 TRP A CA 1
ATOM 2417 C C . TRP A 1 296 ? -15.704 -1.865 7.252 1.00 97.38 296 TRP A C 1
ATOM 2419 O O . TRP A 1 296 ? -14.971 -0.931 6.947 1.00 97.38 296 TRP A O 1
ATOM 2429 N N . VAL A 1 297 ? -16.466 -2.509 6.374 1.00 97.12 297 VAL A N 1
ATOM 2430 C CA . VAL A 1 297 ? -16.555 -2.127 4.963 1.00 97.12 297 VAL A CA 1
ATOM 2431 C C . VAL A 1 297 ? -17.860 -1.368 4.763 1.00 97.12 297 VAL A C 1
ATOM 2433 O O . VAL A 1 297 ? -18.937 -1.927 4.995 1.00 97.12 297 VAL A O 1
ATOM 2436 N N . TYR A 1 298 ? -17.772 -0.095 4.372 1.00 97.62 298 TYR A N 1
ATOM 2437 C CA . TYR A 1 298 ? -18.956 0.683 3.988 1.00 97.62 298 TYR A CA 1
ATOM 2438 C C . TYR A 1 298 ? -19.691 0.011 2.834 1.00 97.62 298 TYR A C 1
ATOM 2440 O O . TYR A 1 298 ? -19.042 -0.636 2.029 1.00 97.62 298 TYR A O 1
ATOM 2448 N N . GLN A 1 299 ? -21.018 0.132 2.795 1.00 95.12 299 GLN A N 1
ATOM 2449 C CA . GLN A 1 299 ? -21.901 -0.561 1.837 1.00 95.12 299 GLN A CA 1
ATOM 2450 C C . GLN A 1 299 ? -22.454 0.391 0.764 1.00 95.12 299 GLN A C 1
ATOM 2452 O O . GLN A 1 299 ? -23.361 0.048 0.012 1.00 95.12 299 GLN A O 1
ATOM 2457 N N . GLU A 1 300 ? -22.005 1.641 0.791 1.00 96.69 300 GLU A N 1
ATOM 2458 C CA . GLU A 1 300 ? -22.437 2.709 -0.093 1.00 96.69 300 GLU A CA 1
ATOM 2459 C C . GLU A 1 300 ? -21.711 2.606 -1.430 1.00 96.69 300 GLU A C 1
ATOM 2461 O O . GLU A 1 300 ? -20.538 2.269 -1.461 1.00 96.69 300 GLU A O 1
ATOM 2466 N N . GLY A 1 301 ? -22.376 2.999 -2.515 1.00 95.12 301 GLY A N 1
ATOM 2467 C CA . GLY A 1 301 ? -21.801 2.969 -3.858 1.00 95.12 301 GLY A CA 1
ATOM 2468 C C . GLY A 1 301 ? -22.167 1.710 -4.638 1.00 95.12 301 GLY A C 1
ATOM 2469 O O . GLY A 1 301 ? -22.747 0.766 -4.110 1.00 95.12 301 GLY A O 1
ATOM 2470 N N . GLU A 1 302 ? -21.860 1.732 -5.931 1.00 93.88 302 GLU A N 1
ATOM 2471 C CA . GLU A 1 302 ? -22.209 0.662 -6.863 1.00 93.88 302 GLU A CA 1
ATOM 2472 C C . GLU A 1 302 ? -20.992 0.240 -7.690 1.00 93.88 302 GLU A C 1
ATOM 2474 O O . GLU A 1 302 ? -20.088 1.036 -7.989 1.00 93.88 302 GLU A O 1
ATOM 2479 N N . GLN A 1 303 ? -20.997 -1.030 -8.090 1.00 95.31 303 GLN A N 1
ATOM 2480 C CA . GLN A 1 303 ? -20.044 -1.561 -9.055 1.00 95.31 303 GLN A CA 1
ATOM 2481 C C . GLN A 1 303 ? -20.233 -0.880 -10.425 1.00 95.31 303 GLN A C 1
ATOM 2483 O O . GLN A 1 303 ? -21.352 -0.514 -10.785 1.00 95.31 303 GLN A O 1
ATOM 2488 N N . PRO A 1 304 ? -19.161 -0.714 -11.221 1.00 94.44 304 PRO A N 1
ATOM 2489 C CA . PRO A 1 304 ? -17.810 -1.231 -10.987 1.00 94.44 304 PRO A CA 1
ATOM 2490 C C . PRO A 1 304 ? -16.895 -0.277 -10.199 1.00 94.44 304 PRO A C 1
ATOM 2492 O O . PRO A 1 304 ? -15.734 -0.596 -9.990 1.00 94.44 304 PRO A O 1
ATOM 2495 N N . ILE A 1 305 ? -17.347 0.914 -9.796 1.00 95.31 305 ILE A N 1
ATOM 2496 C CA . ILE A 1 305 ? -16.460 1.908 -9.156 1.00 95.31 305 ILE A CA 1
ATOM 2497 C C . ILE A 1 305 ? -16.183 1.572 -7.693 1.00 95.31 305 ILE A C 1
ATOM 2499 O O . ILE A 1 305 ? -15.072 1.776 -7.200 1.00 95.31 305 ILE A O 1
ATOM 2503 N N . VAL A 1 306 ? -17.208 1.084 -7.003 1.00 96.12 306 VAL A N 1
ATOM 2504 C CA . VAL A 1 306 ? -17.150 0.714 -5.595 1.00 96.12 306 VAL A CA 1
ATOM 2505 C C . VAL A 1 306 ? -17.463 -0.771 -5.474 1.00 96.12 306 VAL A C 1
ATOM 2507 O O . VAL A 1 306 ? -18.229 -1.296 -6.279 1.00 96.12 306 VAL A O 1
ATOM 2510 N N . HIS A 1 307 ? -16.881 -1.448 -4.483 1.00 95.56 307 HIS A N 1
ATOM 2511 C CA . HIS A 1 307 ? -17.095 -2.880 -4.223 1.00 95.56 307 HIS A CA 1
ATOM 2512 C C . HIS A 1 307 ? -16.576 -3.815 -5.328 1.00 95.56 307 HIS A C 1
ATOM 2514 O O . HIS A 1 307 ? -16.913 -4.999 -5.365 1.00 95.56 307 HIS A O 1
ATOM 2520 N N . ASP A 1 308 ? -15.763 -3.286 -6.241 1.00 94.81 308 ASP A N 1
ATOM 2521 C CA . ASP A 1 308 ? -15.086 -4.030 -7.296 1.00 94.81 308 ASP A CA 1
ATOM 2522 C C . ASP A 1 308 ? -13.786 -3.313 -7.684 1.00 94.81 308 ASP A C 1
ATOM 2524 O O . ASP A 1 308 ? -13.617 -2.115 -7.443 1.00 94.81 308 ASP A O 1
ATOM 2528 N N . GLY A 1 309 ? -12.853 -4.052 -8.271 1.00 93.94 309 GLY A N 1
ATOM 2529 C CA . GLY A 1 309 ? -11.546 -3.551 -8.663 1.00 93.94 309 GLY A CA 1
ATOM 2530 C C . GLY A 1 309 ? -10.838 -4.501 -9.627 1.00 93.94 309 GLY A C 1
ATOM 2531 O O . GLY A 1 309 ? -11.196 -5.674 -9.748 1.00 93.94 309 GLY A O 1
ATOM 2532 N N . PRO A 1 310 ? -9.794 -4.036 -10.326 1.00 92.75 310 PRO A N 1
ATOM 2533 C CA . PRO A 1 310 ? -9.021 -4.900 -11.207 1.00 92.75 310 PRO A CA 1
ATOM 2534 C C . PRO A 1 310 ? -8.315 -6.005 -10.408 1.00 92.75 310 PRO A C 1
ATOM 2536 O O . PRO A 1 310 ? -7.496 -5.734 -9.539 1.00 92.75 310 PRO A O 1
ATOM 2539 N N . VAL A 1 311 ? -8.583 -7.266 -10.754 1.00 90.62 311 VAL A N 1
ATOM 2540 C CA . VAL A 1 311 ? -7.961 -8.459 -10.136 1.00 90.62 311 VAL A CA 1
ATOM 2541 C C . VAL A 1 311 ? -6.795 -9.022 -10.958 1.00 90.62 311 VAL A C 1
ATOM 2543 O O . VAL A 1 311 ? -6.406 -10.177 -10.808 1.00 90.62 311 VAL A O 1
ATOM 2546 N N . ASN A 1 312 ? -6.262 -8.243 -11.897 1.00 88.19 312 ASN A N 1
ATOM 2547 C CA . ASN A 1 312 ? -5.192 -8.671 -12.792 1.00 88.19 312 ASN A CA 1
ATOM 2548 C C . ASN A 1 312 ? -4.234 -7.524 -13.139 1.00 88.19 312 ASN A C 1
ATOM 2550 O O . ASN A 1 312 ? -4.479 -6.350 -12.863 1.00 88.19 312 ASN A O 1
ATOM 2554 N N . ASN A 1 313 ? -3.124 -7.902 -13.764 1.00 87.62 313 ASN A N 1
ATOM 2555 C CA . ASN A 1 313 ? -2.005 -7.056 -14.143 1.00 87.62 313 ASN A CA 1
ATOM 2556 C C . ASN A 1 313 ? -1.407 -6.314 -12.939 1.00 87.62 313 ASN A C 1
ATOM 2558 O O . ASN A 1 313 ? -1.294 -6.884 -11.859 1.00 87.62 313 ASN A O 1
ATOM 2562 N N . ILE A 1 314 ? -0.950 -5.081 -13.149 1.00 85.62 314 ILE A N 1
ATOM 2563 C CA . ILE A 1 314 ? -0.226 -4.280 -12.155 1.00 85.62 314 ILE A CA 1
ATOM 2564 C C . ILE A 1 314 ? -1.125 -3.766 -11.020 1.00 85.62 314 ILE A C 1
ATOM 2566 O O . ILE A 1 314 ? -0.657 -3.534 -9.914 1.00 85.62 314 ILE A O 1
ATOM 2570 N N . TYR A 1 315 ? -2.437 -3.677 -11.252 1.00 90.31 315 TYR A N 1
ATOM 2571 C CA . TYR A 1 315 ? -3.405 -3.225 -10.249 1.00 90.31 315 TYR A CA 1
ATOM 2572 C C . TYR A 1 315 ? -4.101 -4.377 -9.515 1.00 90.31 315 TYR A C 1
ATOM 2574 O O . TYR A 1 315 ? -5.006 -4.127 -8.729 1.00 90.31 315 TYR A O 1
ATOM 2582 N N . ALA A 1 316 ? -3.674 -5.627 -9.732 1.00 90.31 316 ALA A N 1
ATOM 2583 C CA . ALA A 1 316 ? -4.369 -6.820 -9.246 1.00 90.31 316 ALA A CA 1
ATOM 2584 C C . ALA A 1 316 ? -4.631 -6.826 -7.736 1.00 90.31 316 ALA A C 1
ATOM 2586 O O . ALA A 1 316 ? -5.691 -7.259 -7.293 1.00 90.31 316 ALA A O 1
ATOM 2587 N N . ILE A 1 317 ? -3.667 -6.339 -6.952 1.00 90.06 317 ILE A N 1
ATOM 2588 C CA . ILE A 1 317 ? -3.767 -6.287 -5.490 1.00 90.06 317 ILE A CA 1
ATOM 2589 C C . ILE A 1 317 ? -4.911 -5.383 -5.018 1.00 90.06 317 ILE A C 1
ATOM 2591 O O . ILE A 1 317 ? -5.494 -5.657 -3.972 1.00 90.06 317 ILE A O 1
ATOM 2595 N N . GLU A 1 318 ? -5.273 -4.355 -5.790 1.00 93.50 318 GLU A N 1
ATOM 2596 C CA . GLU A 1 318 ? -6.411 -3.487 -5.482 1.00 93.50 318 GLU A CA 1
ATOM 2597 C C . GLU A 1 318 ? -7.722 -4.272 -5.498 1.00 93.50 318 GLU A C 1
ATOM 2599 O O . GLU A 1 318 ? -8.416 -4.337 -4.482 1.00 93.50 318 GLU A O 1
ATOM 2604 N N . GLY A 1 319 ? -8.021 -4.931 -6.620 1.00 92.62 319 GLY A N 1
ATOM 2605 C CA . GLY A 1 319 ? -9.230 -5.738 -6.749 1.00 92.62 319 GLY A CA 1
ATOM 2606 C C . GLY A 1 319 ? -9.228 -6.944 -5.819 1.00 92.62 319 GLY A C 1
ATOM 2607 O O . GLY A 1 319 ? -10.247 -7.224 -5.200 1.00 92.62 319 GLY A O 1
ATOM 2608 N N . GLN A 1 320 ? -8.088 -7.626 -5.657 1.00 91.25 320 GLN A N 1
ATOM 2609 C CA . GLN A 1 320 ? -7.990 -8.775 -4.750 1.00 91.25 320 GLN A CA 1
ATOM 2610 C C . GLN A 1 320 ? -8.272 -8.391 -3.300 1.00 91.25 320 GLN A C 1
ATOM 2612 O O . GLN A 1 320 ? -9.005 -9.104 -2.623 1.00 91.25 320 GLN A O 1
ATOM 2617 N N . PHE A 1 321 ? -7.740 -7.262 -2.822 1.00 93.25 321 PHE A N 1
ATOM 2618 C CA . PHE A 1 321 ? -8.034 -6.808 -1.467 1.00 93.25 321 PHE A CA 1
ATOM 2619 C C . PHE A 1 321 ? -9.524 -6.504 -1.287 1.00 93.25 321 PHE A C 1
ATOM 2621 O O . PHE A 1 321 ? -10.105 -6.927 -0.289 1.00 93.25 321 PHE A O 1
ATOM 2628 N N . ILE A 1 322 ? -10.137 -5.789 -2.241 1.00 94.56 322 ILE A N 1
ATOM 2629 C CA . ILE A 1 322 ? -11.569 -5.455 -2.205 1.00 94.56 322 ILE A CA 1
ATOM 2630 C C . ILE A 1 322 ? -12.410 -6.738 -2.191 1.00 94.56 322 ILE A C 1
ATOM 2632 O O . ILE A 1 322 ? -13.262 -6.899 -1.319 1.00 94.56 322 ILE A O 1
ATOM 2636 N N . ASP A 1 323 ? -12.131 -7.678 -3.093 1.00 91.75 323 ASP A N 1
ATOM 2637 C CA . ASP A 1 323 ? -12.861 -8.942 -3.189 1.00 91.75 323 ASP A CA 1
ATOM 2638 C C . ASP A 1 323 ? -12.715 -9.794 -1.916 1.00 91.75 323 ASP A C 1
ATOM 2640 O O . ASP A 1 323 ? -13.706 -10.264 -1.346 1.00 91.75 323 ASP A O 1
ATOM 2644 N N . GLU A 1 324 ? -11.489 -9.928 -1.402 1.00 92.06 324 GLU A N 1
ATOM 2645 C CA . GLU A 1 324 ? -11.222 -10.696 -0.189 1.00 92.06 324 GLU A CA 1
ATOM 2646 C C . GLU A 1 324 ? -11.877 -10.071 1.043 1.00 92.06 324 GLU A C 1
ATOM 2648 O O . GLU A 1 324 ? -12.432 -10.805 1.862 1.00 92.06 324 GLU A O 1
ATOM 2653 N N . ILE A 1 325 ? -11.837 -8.747 1.217 1.00 92.88 325 ILE A N 1
ATOM 2654 C CA . ILE A 1 325 ? -12.387 -8.116 2.425 1.00 92.88 325 ILE A CA 1
ATOM 2655 C C . ILE A 1 325 ? -13.905 -7.955 2.373 1.00 92.88 325 ILE A C 1
ATOM 2657 O O . ILE A 1 325 ? -14.553 -8.024 3.421 1.00 92.88 325 ILE A O 1
ATOM 2661 N N . ASP A 1 326 ? -14.472 -7.738 1.187 1.00 88.81 326 ASP A N 1
ATOM 2662 C CA . ASP A 1 326 ? -15.867 -7.347 1.042 1.00 88.81 326 ASP A CA 1
ATOM 2663 C C . ASP A 1 326 ? -16.768 -8.460 0.504 1.00 88.81 326 ASP A C 1
ATOM 2665 O O . ASP A 1 326 ? -17.751 -8.819 1.161 1.00 88.81 326 ASP A O 1
ATOM 2669 N N . ASN A 1 327 ? -16.417 -9.063 -0.632 1.00 77.75 327 ASN A N 1
ATOM 2670 C CA . ASN A 1 327 ? -17.240 -10.098 -1.262 1.00 77.75 327 ASN A CA 1
ATOM 2671 C C . ASN A 1 327 ? -17.087 -11.456 -0.573 1.00 77.75 327 ASN A C 1
ATOM 2673 O O . ASN A 1 327 ? -18.039 -12.246 -0.507 1.00 77.75 327 ASN A O 1
ATOM 2677 N N . SER A 1 328 ? -15.908 -11.747 -0.017 1.00 67.94 328 SER A N 1
ATOM 2678 C CA . SER A 1 328 ? -15.694 -13.017 0.664 1.00 67.94 328 SER A CA 1
ATOM 2679 C C . SER A 1 328 ? -16.503 -13.068 1.971 1.00 67.94 328 SER A C 1
ATOM 2681 O O . SER A 1 328 ? -16.237 -12.384 2.961 1.00 67.94 328 SER A O 1
ATOM 2683 N N . LYS A 1 329 ? -17.496 -13.966 2.026 1.00 69.06 329 LYS A N 1
ATOM 2684 C CA . LYS A 1 329 ? -18.247 -14.267 3.266 1.00 69.06 329 LYS A CA 1
ATOM 2685 C C . LYS A 1 329 ? -17.361 -14.858 4.377 1.00 69.06 329 LYS A C 1
ATOM 2687 O O . LYS A 1 329 ? -17.855 -15.140 5.467 1.00 69.06 329 LYS A O 1
ATOM 2692 N N . MET A 1 330 ? -16.081 -15.100 4.091 1.00 72.56 330 MET A N 1
ATOM 2693 C CA . MET A 1 330 ? -15.160 -15.872 4.920 1.00 72.56 330 MET A CA 1
ATOM 2694 C C . MET A 1 330 ? -13.991 -15.050 5.467 1.00 72.56 330 MET A C 1
ATOM 2696 O O . MET A 1 330 ? -13.219 -15.604 6.252 1.00 72.56 330 MET A O 1
ATOM 2700 N N . SER A 1 331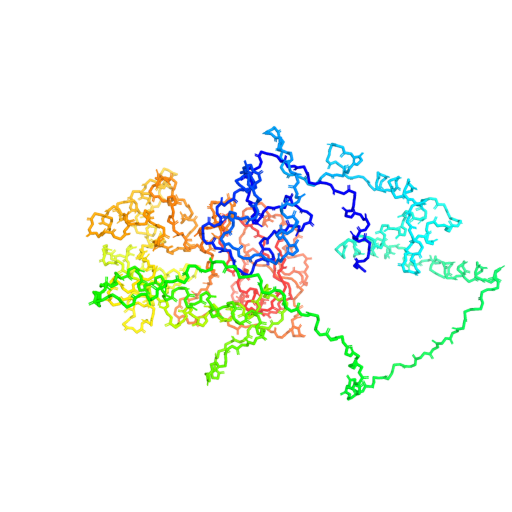 ? -13.845 -13.765 5.109 1.00 90.62 331 SER A N 1
ATOM 2701 C CA . SER A 1 331 ? -12.731 -12.966 5.625 1.00 90.62 331 SER A CA 1
ATOM 2702 C C . SER A 1 331 ? -12.776 -12.891 7.152 1.00 90.62 331 SER A C 1
ATOM 2704 O O . SER A 1 331 ? -13.736 -12.357 7.719 1.00 90.62 331 SER A O 1
ATOM 2706 N N . PRO A 1 332 ? -11.732 -13.368 7.855 1.00 91.44 332 PRO A N 1
ATOM 2707 C CA . PRO A 1 332 ? -11.673 -13.271 9.307 1.00 91.44 332 PRO A CA 1
ATOM 2708 C C . PRO A 1 332 ? -11.503 -11.820 9.772 1.00 91.44 332 PRO A C 1
ATOM 2710 O O . PRO A 1 332 ? -11.688 -11.545 10.958 1.00 91.44 332 PRO A O 1
ATOM 2713 N N . PHE A 1 333 ? -11.177 -10.901 8.861 1.00 94.88 333 PHE A N 1
ATOM 2714 C CA . PHE A 1 333 ? -10.954 -9.488 9.143 1.00 94.88 333 PHE A CA 1
ATOM 2715 C C . PHE A 1 333 ? -12.210 -8.637 8.959 1.00 94.88 333 PHE A C 1
ATOM 2717 O O . PHE A 1 333 ? -12.279 -7.564 9.553 1.00 94.88 333 PHE A O 1
ATOM 2724 N N . LYS A 1 334 ? -13.217 -9.086 8.196 1.00 95.38 334 LYS A N 1
ATOM 2725 C CA . LYS A 1 334 ? -14.454 -8.313 8.012 1.00 95.38 334 LYS A CA 1
ATOM 2726 C C . LYS A 1 334 ? -15.205 -8.200 9.340 1.00 95.38 334 LYS A C 1
ATOM 2728 O O . LYS A 1 334 ? -15.474 -9.200 10.013 1.00 95.38 334 LYS A O 1
ATOM 2733 N N . ALA A 1 335 ? -15.526 -6.971 9.723 1.00 94.75 335 ALA A N 1
ATOM 2734 C CA . ALA A 1 335 ? -16.361 -6.681 10.874 1.00 94.75 335 ALA A CA 1
ATOM 2735 C C . ALA A 1 335 ? -17.833 -6.983 10.544 1.00 94.75 335 ALA A C 1
ATOM 2737 O O . ALA A 1 335 ? -18.353 -6.530 9.527 1.00 94.75 335 ALA A O 1
ATOM 2738 N N . LYS A 1 336 ? -18.523 -7.712 11.420 1.00 92.06 336 LYS A N 1
ATOM 2739 C CA . LYS A 1 336 ? -19.969 -7.977 11.347 1.00 92.06 336 LYS A CA 1
ATOM 2740 C C . LYS A 1 336 ? -20.800 -6.771 11.775 1.00 92.06 336 LYS A C 1
ATOM 2742 O O . LYS A 1 336 ? -21.910 -6.588 11.286 1.00 92.06 336 LYS A O 1
ATOM 2747 N N . HIS A 1 337 ? -20.261 -5.953 12.679 1.00 93.38 337 HIS A N 1
ATOM 2748 C CA . HIS A 1 337 ? -20.880 -4.719 13.152 1.00 93.38 337 HIS A CA 1
ATOM 2749 C C . HIS A 1 337 ? -19.844 -3.593 13.241 1.00 93.38 337 HIS A C 1
ATOM 2751 O O . HIS A 1 337 ? -18.725 -3.836 13.681 1.00 93.38 337 HIS A O 1
ATOM 2757 N N . PRO A 1 338 ? -20.196 -2.334 12.944 1.00 94.06 338 PRO A N 1
ATOM 2758 C CA . PRO A 1 338 ? -19.226 -1.234 12.956 1.00 94.06 338 PRO A CA 1
ATOM 2759 C C . PRO A 1 338 ? -18.639 -0.958 14.351 1.00 94.06 338 PRO A C 1
ATOM 2761 O O . PRO A 1 338 ? -17.541 -0.429 14.480 1.00 94.06 338 PRO A O 1
ATOM 2764 N N . ASN A 1 339 ? -19.339 -1.364 15.414 1.00 92.25 339 ASN A N 1
ATOM 2765 C CA . ASN A 1 339 ? -18.881 -1.222 16.798 1.00 92.25 339 ASN A CA 1
ATOM 2766 C C . ASN A 1 339 ? -17.741 -2.178 17.187 1.00 92.25 339 ASN A C 1
ATOM 2768 O O . ASN A 1 339 ? -17.169 -2.006 18.260 1.00 92.25 339 ASN A O 1
ATOM 2772 N N . GLU A 1 340 ? -17.430 -3.188 16.372 1.00 92.94 340 GLU A N 1
ATOM 2773 C CA . GLU A 1 340 ? -16.280 -4.077 16.597 1.00 92.94 340 GLU A CA 1
ATOM 2774 C C . GLU A 1 340 ? -15.064 -3.694 15.742 1.00 92.94 340 GLU A C 1
ATOM 2776 O O . GLU A 1 340 ? -14.000 -4.295 15.881 1.00 92.94 340 GLU A O 1
ATOM 2781 N N . ALA A 1 341 ? -15.225 -2.722 14.841 1.00 95.50 341 ALA A N 1
ATOM 2782 C CA . ALA A 1 341 ? -14.201 -2.339 13.889 1.00 95.50 341 ALA A CA 1
ATOM 2783 C C . ALA A 1 341 ? -13.097 -1.507 14.545 1.00 95.50 341 ALA A C 1
ATOM 2785 O O . ALA A 1 341 ? -13.355 -0.577 15.308 1.00 95.50 341 ALA A O 1
ATOM 2786 N N . HIS A 1 342 ? -11.862 -1.845 14.192 1.00 95.31 342 HIS A N 1
ATOM 2787 C CA . HIS A 1 342 ? -10.671 -1.076 14.540 1.00 95.31 342 HIS A CA 1
ATOM 2788 C C . HIS A 1 342 ? -10.401 0.003 13.491 1.00 95.31 342 HIS A C 1
ATOM 2790 O O . HIS A 1 342 ? -9.830 1.039 13.807 1.00 95.31 342 HIS A O 1
ATOM 2796 N N . ILE A 1 343 ? -10.791 -0.264 12.243 1.00 96.50 343 ILE A N 1
ATOM 2797 C CA . ILE A 1 343 ? -10.570 0.607 11.093 1.00 96.50 343 ILE A CA 1
ATOM 2798 C C . ILE A 1 343 ? -11.719 0.440 10.086 1.00 96.50 343 ILE A C 1
ATOM 2800 O O . ILE A 1 343 ? -12.380 -0.605 10.043 1.00 96.50 343 ILE A O 1
ATOM 2804 N N . PHE A 1 344 ? -11.966 1.469 9.287 1.00 98.19 344 PHE A N 1
ATOM 2805 C CA . PHE A 1 344 ? -13.073 1.566 8.343 1.00 98.19 344 PHE A CA 1
ATOM 2806 C C . PHE A 1 344 ? -12.535 1.670 6.915 1.00 98.19 344 PHE A C 1
ATOM 2808 O O . PHE A 1 344 ? -11.728 2.543 6.602 1.00 98.19 344 PHE A O 1
ATOM 2815 N N . PHE A 1 345 ? -12.989 0.778 6.046 1.00 98.38 345 PHE A N 1
ATOM 2816 C CA . PHE A 1 345 ? -12.570 0.693 4.657 1.00 98.38 345 PHE A CA 1
ATOM 2817 C C . PHE A 1 345 ? -13.590 1.350 3.728 1.00 98.38 345 PHE A C 1
ATOM 2819 O O . PHE A 1 345 ? -14.797 1.109 3.837 1.00 98.38 345 PHE A O 1
ATOM 2826 N N . LEU A 1 346 ? -13.082 2.162 2.804 1.00 97.94 346 LEU A N 1
ATOM 2827 C CA . LEU A 1 346 ? -13.814 2.723 1.678 1.00 97.94 346 LEU A CA 1
ATOM 2828 C C . LEU A 1 346 ? -13.480 1.867 0.440 1.00 97.94 346 LEU A C 1
ATOM 2830 O O . LEU A 1 346 ? -12.378 2.019 -0.094 1.00 97.94 346 LEU A O 1
ATOM 2834 N N . PRO A 1 347 ? -14.381 0.971 -0.015 1.00 96.50 347 PRO A N 1
ATOM 2835 C CA . PRO A 1 347 ? -14.137 0.045 -1.128 1.00 96.50 347 PRO A CA 1
ATOM 2836 C C . PRO A 1 347 ? -14.169 0.726 -2.509 1.00 96.50 347 PRO A C 1
ATOM 2838 O O . PRO A 1 347 ? -14.812 0.240 -3.431 1.00 96.50 347 PRO A O 1
ATOM 2841 N N . PHE A 1 348 ? -13.490 1.864 -2.655 1.00 96.44 348 PHE A N 1
ATOM 2842 C CA . PHE A 1 348 ? -13.476 2.713 -3.845 1.00 96.44 348 PHE A CA 1
ATOM 2843 C C . PHE A 1 348 ? -12.244 2.423 -4.716 1.00 96.44 348 PHE A C 1
ATOM 2845 O O . PHE A 1 348 ? -11.112 2.602 -4.260 1.00 96.44 348 PHE A O 1
ATOM 2852 N N . SER A 1 349 ? -12.446 2.032 -5.977 1.00 96.31 349 SER A N 1
ATOM 2853 C CA . SER A 1 349 ? -11.361 1.709 -6.912 1.00 96.31 349 SER A CA 1
ATOM 2854 C C . SER A 1 349 ? -11.002 2.902 -7.802 1.00 96.31 349 SER A C 1
ATOM 2856 O O . SER A 1 349 ? -11.738 3.270 -8.722 1.00 96.31 349 SER A O 1
ATOM 2858 N N . VAL A 1 350 ? -9.818 3.489 -7.584 1.00 95.31 350 VAL A N 1
ATOM 2859 C CA . VAL A 1 350 ? -9.300 4.560 -8.458 1.00 95.31 350 VAL A CA 1
ATOM 2860 C C . VAL A 1 350 ? -9.039 4.014 -9.861 1.00 95.31 350 VAL A C 1
ATOM 2862 O O . VAL A 1 350 ? -9.337 4.695 -10.843 1.00 95.31 350 VAL A O 1
ATOM 2865 N N . ALA A 1 351 ? -8.557 2.774 -9.982 1.00 94.31 351 ALA A N 1
ATOM 2866 C CA . ALA A 1 351 ? -8.328 2.156 -11.284 1.00 94.31 351 ALA A CA 1
ATOM 2867 C C . ALA A 1 351 ? -9.623 2.024 -12.103 1.00 94.31 351 ALA A C 1
ATOM 2869 O O . ALA A 1 351 ? -9.628 2.321 -13.302 1.00 94.31 351 ALA A O 1
ATOM 2870 N N . ASN A 1 352 ? -10.740 1.668 -11.462 1.00 95.81 352 ASN A N 1
ATOM 2871 C CA . ASN A 1 352 ? -12.035 1.604 -12.131 1.00 95.81 352 ASN A CA 1
ATOM 2872 C C . ASN A 1 352 ? -12.600 2.996 -12.445 1.00 95.81 352 ASN A C 1
ATOM 2874 O O . ASN A 1 352 ? -13.190 3.166 -13.511 1.00 95.81 352 ASN A O 1
ATOM 2878 N N . VAL A 1 353 ? -12.345 4.027 -11.630 1.00 95.69 353 VAL A N 1
ATOM 2879 C CA . VAL A 1 353 ? -12.654 5.417 -12.030 1.00 95.69 353 VAL A CA 1
ATOM 2880 C C . VAL A 1 353 ? -11.936 5.775 -13.330 1.00 95.69 353 VAL A C 1
ATOM 2882 O O . VAL A 1 353 ? -12.565 6.275 -14.266 1.00 95.69 353 VAL A O 1
ATOM 2885 N N . VAL A 1 354 ? -10.641 5.478 -13.441 1.00 93.06 354 VAL A N 1
ATOM 2886 C CA . VAL A 1 354 ? -9.898 5.741 -14.682 1.00 93.06 354 VAL A CA 1
ATOM 2887 C C . VAL A 1 354 ? -10.482 4.951 -15.853 1.00 93.06 354 VAL A C 1
ATOM 2889 O O . VAL A 1 354 ? -10.661 5.494 -16.944 1.00 93.06 354 VAL A O 1
ATOM 2892 N N . GLN A 1 355 ? -10.821 3.682 -15.639 1.00 92.81 355 GLN A N 1
ATOM 2893 C CA . GLN A 1 355 ? -11.338 2.813 -16.691 1.00 92.81 355 GLN A CA 1
ATOM 2894 C C . GLN A 1 355 ? -12.738 3.206 -17.182 1.00 92.81 355 GLN A C 1
ATOM 2896 O O . GLN A 1 355 ? -12.966 3.169 -18.390 1.00 92.81 355 GLN A O 1
ATOM 2901 N N . TYR A 1 356 ? -13.657 3.558 -16.283 1.00 94.19 356 TYR A N 1
ATOM 2902 C CA . TYR A 1 356 ? -15.081 3.712 -16.603 1.00 94.19 356 TYR A CA 1
ATOM 2903 C C . TYR A 1 356 ? -15.559 5.167 -16.668 1.00 94.19 356 TYR A C 1
ATOM 2905 O O . TYR A 1 356 ? -16.570 5.436 -17.308 1.00 94.19 356 TYR A O 1
ATOM 2913 N N . VAL A 1 357 ? -14.848 6.114 -16.046 1.00 93.38 357 VAL A N 1
ATOM 2914 C CA . VAL A 1 357 ? -15.256 7.536 -15.996 1.00 93.38 357 VAL A CA 1
ATOM 2915 C C . VAL A 1 357 ? -14.389 8.418 -16.892 1.00 93.38 357 VAL A C 1
ATOM 2917 O O . VAL A 1 357 ? -14.864 9.410 -17.452 1.00 93.38 357 VAL A O 1
ATOM 2920 N N . TYR A 1 358 ? -13.104 8.086 -17.025 1.00 93.00 358 TYR A N 1
ATOM 2921 C CA . TYR A 1 358 ? -12.165 8.894 -17.806 1.00 93.00 358 TYR A CA 1
ATOM 2922 C C . TYR A 1 358 ? -12.010 8.434 -19.253 1.00 93.00 358 TYR A C 1
ATOM 2924 O O . TYR A 1 358 ? -11.668 9.253 -20.104 1.00 93.00 358 TYR A O 1
ATOM 2932 N N . LYS A 1 359 ? -12.232 7.151 -19.560 1.00 88.25 359 LYS A N 1
ATOM 2933 C CA . LYS A 1 359 ? -12.032 6.640 -20.920 1.00 88.25 359 LYS A CA 1
ATOM 2934 C C . LYS A 1 359 ? -13.268 6.839 -21.816 1.00 88.25 359 LYS A C 1
ATOM 2936 O O . LYS A 1 359 ? -14.386 6.634 -21.352 1.00 88.25 359 LYS A O 1
ATOM 2941 N N . PRO A 1 360 ? -13.066 7.149 -23.115 1.00 88.62 360 PRO A N 1
ATOM 2942 C CA . PRO A 1 360 ? -11.778 7.458 -23.743 1.00 88.62 360 PRO A CA 1
ATOM 2943 C C . PRO A 1 360 ? -11.281 8.870 -23.381 1.00 88.62 360 PRO A C 1
ATOM 2945 O O . PRO A 1 360 ? -12.050 9.825 -23.357 1.00 88.62 360 PRO A O 1
ATOM 2948 N N . ILE A 1 361 ? -9.971 9.012 -23.158 1.00 84.94 361 ILE A N 1
ATOM 2949 C CA . ILE A 1 361 ? -9.323 10.316 -22.956 1.00 84.94 361 ILE A CA 1
ATOM 2950 C C . ILE A 1 361 ? -9.015 10.896 -24.338 1.00 84.94 361 ILE A C 1
ATOM 2952 O O . ILE A 1 361 ? -8.179 10.352 -25.060 1.00 84.94 361 ILE A O 1
ATOM 2956 N N . MET A 1 362 ? -9.695 11.979 -24.716 1.00 88.25 362 MET A N 1
ATOM 2957 C CA . MET A 1 362 ? -9.598 12.561 -26.064 1.00 88.25 362 MET A CA 1
ATOM 2958 C C . MET A 1 362 ? -8.733 13.825 -26.116 1.00 88.25 362 MET A C 1
ATOM 2960 O O . MET A 1 362 ? -8.250 14.208 -27.181 1.00 88.25 362 MET A O 1
ATOM 2964 N N . SER A 1 363 ? -8.509 14.477 -24.975 1.00 89.00 363 SER A N 1
ATOM 2965 C CA . SER A 1 363 ? -7.713 15.697 -24.865 1.00 89.00 363 SER A CA 1
ATOM 2966 C C . SER A 1 363 ? -6.926 15.750 -23.554 1.00 89.00 363 SER A C 1
ATOM 2968 O O . SER A 1 363 ? -7.230 15.049 -22.592 1.00 89.00 363 SER A O 1
ATOM 2970 N N . LYS A 1 364 ? -5.939 16.654 -23.466 1.00 83.88 364 LYS A N 1
ATOM 2971 C CA . LYS A 1 364 ? -5.230 16.926 -22.201 1.00 83.88 364 LYS A CA 1
ATOM 2972 C C . LYS A 1 364 ? -6.170 17.395 -21.086 1.00 83.88 364 LYS A C 1
ATOM 2974 O O . LYS A 1 364 ? -5.914 17.111 -19.924 1.00 83.88 364 LYS A O 1
ATOM 2979 N N . LYS A 1 365 ? -7.253 18.101 -21.432 1.00 84.94 365 LYS A N 1
ATOM 2980 C CA . LYS A 1 365 ? -8.244 18.576 -20.458 1.00 84.94 365 LYS A CA 1
ATOM 2981 C C . LYS A 1 365 ? -8.992 17.410 -19.807 1.00 84.94 365 LYS A C 1
ATOM 2983 O O . LYS A 1 365 ? -9.319 17.496 -18.629 1.00 84.94 365 LYS A O 1
ATOM 2988 N N . ASP A 1 366 ? -9.203 16.318 -20.541 1.00 84.25 366 ASP A N 1
ATOM 2989 C CA . ASP A 1 366 ? -9.844 15.109 -20.012 1.00 84.25 366 ASP A CA 1
ATOM 2990 C C . ASP A 1 366 ? -8.964 14.366 -19.002 1.00 84.25 366 ASP A C 1
ATOM 2992 O O . ASP A 1 366 ? -9.475 13.552 -18.246 1.00 84.25 366 ASP A O 1
ATOM 2996 N N . PHE A 1 367 ? -7.662 14.666 -18.949 1.00 85.44 367 PHE A N 1
ATOM 2997 C CA . PHE A 1 367 ? -6.732 14.091 -17.976 1.00 85.44 367 PHE A CA 1
ATOM 2998 C C . PHE A 1 367 ? -6.805 14.765 -16.592 1.00 85.44 367 PHE A C 1
ATOM 3000 O O . PHE A 1 367 ? -6.201 14.280 -15.637 1.00 85.44 367 PHE A O 1
ATOM 3007 N N . ASN A 1 368 ? -7.528 15.884 -16.466 1.00 89.19 368 ASN A N 1
ATOM 3008 C CA . ASN A 1 368 ? -7.646 16.617 -15.208 1.00 89.19 368 ASN A CA 1
ATOM 3009 C C . ASN A 1 368 ? -8.357 15.772 -14.133 1.00 89.19 368 ASN A C 1
ATOM 3011 O O . ASN A 1 368 ? -9.442 15.243 -14.370 1.00 89.19 368 ASN A O 1
ATOM 3015 N N . ARG A 1 369 ? -7.765 15.726 -12.933 1.00 92.50 369 ARG A N 1
ATOM 3016 C CA . ARG A 1 369 ? -8.246 15.017 -11.741 1.00 92.50 369 ARG A CA 1
ATOM 3017 C C . ARG A 1 369 ? -9.575 15.481 -11.164 1.00 92.50 369 ARG A C 1
ATOM 3019 O O . ARG A 1 369 ? -10.111 14.772 -10.318 1.00 92.50 369 ARG A O 1
ATOM 3026 N N . ASP A 1 370 ? -10.146 16.595 -11.611 1.00 91.81 370 ASP A N 1
ATOM 3027 C CA . ASP A 1 370 ? -11.394 17.148 -11.064 1.00 91.81 370 ASP A CA 1
ATOM 3028 C C . ASP A 1 370 ? -12.522 16.112 -10.925 1.00 91.81 370 ASP A C 1
ATOM 3030 O O . ASP A 1 370 ? -13.280 16.140 -9.956 1.00 91.81 370 ASP A O 1
ATOM 3034 N N . ARG A 1 371 ? -12.653 15.168 -11.872 1.00 93.62 371 ARG A N 1
ATOM 3035 C CA . ARG A 1 371 ? -13.684 14.115 -11.774 1.00 93.62 371 ARG A CA 1
ATOM 3036 C C . ARG A 1 371 ? -13.360 13.106 -10.671 1.00 93.62 371 ARG A C 1
ATOM 3038 O O . ARG A 1 371 ? -14.266 12.693 -9.962 1.00 93.62 371 ARG A O 1
ATOM 3045 N N . LEU A 1 372 ? -12.084 12.747 -10.512 1.00 95.44 372 LEU A N 1
ATOM 3046 C CA . LEU A 1 372 ? -11.627 11.819 -9.474 1.00 95.44 372 LEU A CA 1
ATOM 3047 C C . LEU A 1 372 ? -11.834 12.454 -8.098 1.00 95.44 372 LEU A C 1
ATOM 3049 O O . LEU A 1 372 ? -12.438 11.838 -7.227 1.00 95.44 372 LEU A O 1
ATOM 3053 N N . HIS A 1 373 ? -11.393 13.702 -7.944 1.00 95.69 373 HIS A N 1
ATOM 3054 C CA . HIS A 1 373 ? -11.542 14.477 -6.719 1.00 95.69 373 HIS A CA 1
ATOM 3055 C C . HIS A 1 373 ? -12.998 14.553 -6.261 1.00 95.69 373 HIS A C 1
ATOM 3057 O O . HIS A 1 373 ? -13.299 14.150 -5.141 1.00 95.69 373 HIS A O 1
ATOM 3063 N N . ARG A 1 374 ? -13.910 14.977 -7.149 1.00 94.75 374 ARG A N 1
ATOM 3064 C CA . ARG A 1 374 ? -15.341 15.060 -6.826 1.00 94.75 374 ARG A CA 1
ATOM 3065 C C . ARG A 1 374 ? -15.927 13.712 -6.433 1.00 94.75 374 ARG A C 1
ATOM 3067 O O . ARG A 1 374 ? -16.615 13.637 -5.433 1.00 94.75 374 ARG A O 1
ATOM 3074 N N . MET A 1 375 ? -15.619 12.639 -7.163 1.00 95.44 375 MET A N 1
ATOM 3075 C CA . MET A 1 375 ? -16.175 11.319 -6.845 1.00 95.44 375 MET A CA 1
ATOM 3076 C C . MET A 1 375 ? -15.722 10.791 -5.481 1.00 95.44 375 MET A C 1
ATOM 3078 O O . MET A 1 375 ? -16.535 10.228 -4.752 1.00 95.44 375 MET A O 1
ATOM 3082 N N . VAL A 1 376 ? -14.443 10.960 -5.130 1.00 95.69 376 VAL A N 1
ATOM 3083 C CA . VAL A 1 376 ? -13.930 10.521 -3.822 1.00 95.69 376 VAL A CA 1
ATOM 3084 C C . VAL A 1 376 ? -14.506 11.395 -2.705 1.00 95.69 376 VAL A C 1
ATOM 3086 O O . VAL A 1 376 ? -14.930 10.869 -1.678 1.00 95.69 376 VAL A O 1
ATOM 3089 N N . GLU A 1 377 ? -14.562 12.713 -2.901 1.00 96.19 377 GLU A N 1
ATOM 3090 C CA . GLU A 1 377 ? -15.149 13.648 -1.937 1.00 96.19 377 GLU A CA 1
ATOM 3091 C C . GLU A 1 377 ? -16.647 13.391 -1.723 1.00 96.19 377 GLU A C 1
ATOM 3093 O O . GLU A 1 377 ? -17.088 13.288 -0.580 1.00 96.19 377 GLU A O 1
ATOM 3098 N N . ASP A 1 378 ? -17.419 13.198 -2.793 1.00 95.75 378 ASP A N 1
ATOM 3099 C CA . ASP A 1 378 ? -18.845 12.873 -2.725 1.00 95.75 378 ASP A CA 1
ATOM 3100 C C . ASP A 1 378 ? -19.076 11.547 -1.994 1.00 95.75 378 ASP A C 1
ATOM 3102 O O . ASP A 1 378 ? -19.942 11.465 -1.121 1.00 95.75 378 ASP A O 1
ATOM 3106 N N . TYR A 1 379 ? -18.263 10.524 -2.277 1.00 96.94 379 TYR A N 1
ATOM 3107 C CA . TYR A 1 379 ? -18.328 9.247 -1.569 1.00 96.94 379 TYR A CA 1
ATOM 3108 C C . TYR A 1 379 ? -18.090 9.421 -0.063 1.00 96.94 379 TYR A C 1
ATOM 3110 O O . TYR A 1 379 ? -18.873 8.935 0.759 1.00 96.94 379 TYR A O 1
ATOM 3118 N N . VAL A 1 380 ? -17.029 10.147 0.306 1.00 97.00 380 VAL A N 1
ATOM 3119 C CA . VAL A 1 380 ? -16.705 10.460 1.705 1.00 97.00 380 VAL A CA 1
ATOM 3120 C C . VAL A 1 380 ? -17.841 11.234 2.368 1.00 97.00 380 VAL A C 1
ATOM 3122 O O . VAL A 1 380 ? -18.236 10.910 3.488 1.00 97.00 380 VAL A O 1
ATOM 3125 N N . ASN A 1 381 ? -18.410 12.216 1.675 1.00 96.69 381 ASN A N 1
ATOM 3126 C CA . ASN A 1 381 ? -19.537 12.986 2.177 1.00 96.69 381 ASN A CA 1
ATOM 3127 C C . ASN A 1 381 ? -20.746 12.080 2.432 1.00 96.69 381 ASN A C 1
ATOM 3129 O O . ASN A 1 381 ? -21.339 12.171 3.505 1.00 96.69 381 ASN A O 1
ATOM 3133 N N . VAL A 1 382 ? -21.084 11.159 1.528 1.00 97.25 382 VAL A N 1
ATOM 3134 C CA . VAL A 1 382 ? -22.187 10.207 1.743 1.00 97.25 382 VAL A CA 1
ATOM 3135 C C . VAL A 1 382 ? -21.965 9.378 3.012 1.00 97.25 382 VAL A C 1
ATOM 3137 O O . VAL A 1 382 ? -22.863 9.311 3.859 1.00 97.25 382 VAL A O 1
ATOM 3140 N N . VAL A 1 383 ? -20.777 8.791 3.202 1.00 97.31 383 VAL A N 1
ATOM 3141 C CA . VAL A 1 383 ? -20.505 7.979 4.405 1.00 97.31 383 VAL A CA 1
ATOM 3142 C C . VAL A 1 383 ? -20.468 8.823 5.682 1.00 97.31 383 VAL A C 1
ATOM 3144 O O . VAL A 1 383 ? -20.977 8.380 6.712 1.00 97.31 383 VAL A O 1
ATOM 3147 N N . ALA A 1 384 ? -19.937 10.047 5.627 1.00 96.94 384 ALA A N 1
ATOM 3148 C CA . ALA A 1 384 ? -19.853 10.954 6.772 1.00 96.94 384 ALA A CA 1
ATOM 3149 C C . ALA A 1 384 ? -21.215 11.521 7.202 1.00 96.94 384 ALA A C 1
ATOM 3151 O O . ALA A 1 384 ? -21.417 11.788 8.387 1.00 96.94 384 ALA A O 1
ATOM 3152 N N . HIS A 1 385 ? -22.154 11.693 6.267 1.00 97.25 385 HIS A N 1
ATOM 3153 C CA . HIS A 1 385 ? -23.525 12.107 6.579 1.00 97.25 385 HIS A CA 1
ATOM 3154 C C . HIS A 1 385 ? -24.372 10.940 7.094 1.00 97.25 385 HIS A C 1
ATOM 3156 O O . HIS A 1 385 ? -25.209 11.126 7.976 1.00 97.25 385 HIS A O 1
ATOM 3162 N N . LYS A 1 386 ? -24.167 9.734 6.553 1.00 97.75 386 LYS A N 1
ATOM 3163 C CA . LYS A 1 386 ? -24.968 8.555 6.904 1.00 97.75 386 LYS A CA 1
ATOM 3164 C C . LYS A 1 386 ? -24.542 7.908 8.223 1.00 97.75 386 LYS A C 1
ATOM 3166 O O . LYS A 1 386 ? -25.389 7.356 8.925 1.00 97.75 386 LYS A O 1
ATOM 3171 N N . TYR A 1 387 ? -23.256 7.970 8.574 1.00 96.75 387 TYR A N 1
ATOM 3172 C CA . TYR A 1 387 ? -22.712 7.320 9.766 1.00 96.75 387 TYR A CA 1
ATOM 3173 C C . TYR A 1 387 ? -21.889 8.274 10.635 1.00 96.75 387 TYR A C 1
ATOM 3175 O O . TYR A 1 387 ? -21.175 9.131 10.122 1.00 96.75 387 TYR A O 1
ATOM 3183 N N . PRO A 1 388 ? -21.869 8.069 11.965 1.00 95.00 388 PRO A N 1
ATOM 3184 C CA . PRO A 1 388 ? -21.111 8.934 12.868 1.00 95.00 388 PRO A CA 1
ATOM 3185 C C . PRO A 1 388 ? -19.590 8.699 12.814 1.00 95.00 388 PRO A C 1
ATOM 3187 O 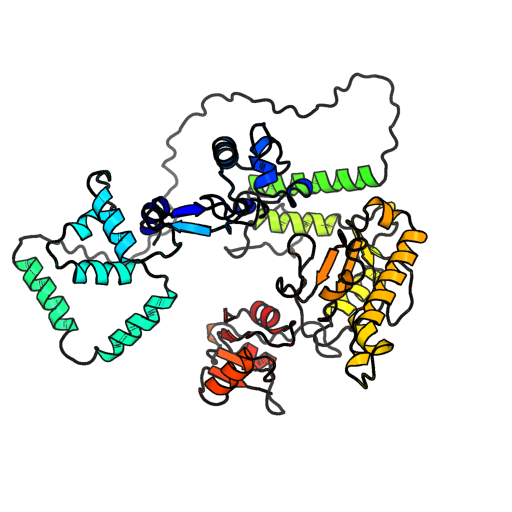O . PRO A 1 388 ? -18.831 9.467 13.401 1.00 95.00 388 PRO A O 1
ATOM 3190 N N . TYR A 1 389 ? -19.125 7.623 12.169 1.00 95.81 389 TYR A N 1
ATOM 3191 C CA . TYR A 1 389 ? -17.755 7.123 12.330 1.00 95.81 389 TYR A CA 1
ATOM 3192 C C . TYR A 1 389 ? -16.696 8.019 11.693 1.00 95.81 389 TYR A C 1
ATOM 3194 O O . TYR A 1 389 ? -15.670 8.247 12.323 1.00 95.81 389 TYR A O 1
ATOM 3202 N N . TRP A 1 390 ? -16.950 8.569 10.500 1.00 96.69 390 TRP A N 1
ATOM 3203 C CA . TRP A 1 390 ? -16.020 9.509 9.862 1.00 96.69 390 TRP A CA 1
ATOM 3204 C C . TRP A 1 390 ? -15.774 10.739 10.741 1.00 96.69 390 TRP A C 1
ATOM 3206 O O . TRP A 1 390 ? -14.634 11.077 11.057 1.00 96.69 390 TRP A O 1
ATOM 3216 N N . ASN A 1 391 ? -16.855 11.370 11.208 1.00 94.75 391 ASN A N 1
ATOM 3217 C CA . ASN A 1 391 ? -16.792 12.601 12.000 1.00 94.75 391 ASN A CA 1
ATOM 3218 C C . ASN A 1 391 ? -16.224 12.375 13.409 1.00 94.75 391 ASN A C 1
ATOM 3220 O O . ASN A 1 391 ? -15.682 13.297 14.010 1.00 94.75 391 ASN A O 1
ATOM 3224 N N . ARG A 1 392 ? -16.302 11.148 13.940 1.00 93.50 392 ARG A N 1
ATOM 3225 C CA . ARG A 1 392 ? -15.723 10.789 15.243 1.00 93.50 392 ARG A CA 1
ATOM 3226 C C . ARG A 1 392 ? -14.202 10.952 15.274 1.00 93.50 392 ARG A C 1
ATOM 3228 O O . ARG A 1 392 ? -13.658 11.333 16.306 1.00 93.50 392 ARG A O 1
ATOM 3235 N N . SER A 1 393 ? -13.526 10.622 14.179 1.00 92.12 393 SER A N 1
ATOM 3236 C CA . SER A 1 393 ? -12.062 10.624 14.070 1.00 92.12 393 SER A CA 1
ATOM 3237 C C . SER A 1 393 ? -11.539 11.663 13.073 1.00 92.12 393 SER A C 1
ATOM 3239 O O . SER A 1 393 ? -10.328 11.795 12.902 1.00 92.12 393 SER A O 1
ATOM 3241 N N . ASN A 1 394 ? -12.436 12.388 12.395 1.00 95.25 394 ASN A N 1
ATOM 3242 C CA . ASN A 1 394 ? -12.124 13.188 11.210 1.00 95.25 394 ASN A CA 1
ATOM 3243 C C . ASN A 1 394 ? -11.324 12.375 10.175 1.00 95.25 394 ASN A C 1
ATOM 3245 O O . ASN A 1 394 ? -10.276 12.823 9.703 1.00 95.25 394 ASN A O 1
ATOM 3249 N N . GLY A 1 395 ? -11.774 11.147 9.898 1.00 95.38 395 GLY A N 1
ATOM 3250 C CA . GLY A 1 395 ? -11.170 10.241 8.919 1.00 95.38 395 GLY A CA 1
ATOM 3251 C C . GLY A 1 395 ? -9.896 9.514 9.372 1.00 95.38 395 GLY A C 1
ATOM 3252 O O . GLY A 1 395 ? -9.306 8.802 8.566 1.00 95.38 395 GLY A O 1
ATOM 3253 N N . ALA A 1 396 ? -9.436 9.676 10.619 1.00 94.62 396 ALA A N 1
ATOM 3254 C CA . ALA A 1 396 ? -8.154 9.116 11.077 1.00 94.62 396 ALA A CA 1
ATOM 3255 C C . ALA A 1 396 ? -8.135 7.580 11.208 1.00 94.62 396 ALA A C 1
ATOM 3257 O O . ALA A 1 396 ? -7.067 6.974 11.227 1.00 94.62 396 ALA A O 1
ATOM 3258 N N . ASP A 1 397 ? -9.306 6.952 11.319 1.00 95.44 397 ASP A N 1
ATOM 3259 C CA . ASP A 1 397 ? -9.496 5.497 11.330 1.00 95.44 397 ASP A CA 1
ATOM 3260 C C . ASP A 1 397 ? -10.147 4.994 10.029 1.00 95.44 397 ASP A C 1
ATOM 3262 O O . ASP A 1 397 ? -10.694 3.888 9.986 1.00 95.44 397 ASP A O 1
ATOM 3266 N N . HIS A 1 398 ? -10.059 5.789 8.956 1.00 97.94 398 HIS A N 1
ATOM 3267 C CA . HIS A 1 398 ? -10.555 5.463 7.623 1.00 97.94 398 HIS A CA 1
ATOM 3268 C C . HIS A 1 398 ? -9.407 5.279 6.644 1.00 97.94 398 HIS A C 1
ATOM 3270 O O . HIS A 1 398 ? -8.423 6.022 6.666 1.00 97.94 398 HIS A O 1
ATOM 3276 N N . PHE A 1 399 ? -9.566 4.315 5.742 1.00 97.88 399 PHE A N 1
ATOM 3277 C CA . PHE A 1 399 ? -8.639 4.136 4.637 1.00 97.88 399 PHE A CA 1
ATOM 3278 C C . PHE A 1 399 ? -9.323 3.720 3.342 1.00 97.88 399 PHE A C 1
ATOM 3280 O O . PHE A 1 399 ? -10.398 3.118 3.343 1.00 97.88 399 PHE A O 1
ATOM 3287 N N . LEU A 1 400 ? -8.641 3.997 2.235 1.00 96.50 400 LEU A N 1
ATOM 3288 C CA . LEU A 1 400 ? -8.864 3.349 0.945 1.00 96.50 400 LEU A CA 1
ATOM 3289 C C . LEU A 1 400 ? -7.555 2.762 0.450 1.00 96.50 400 LEU A C 1
ATOM 3291 O O . LEU A 1 400 ? -6.473 3.198 0.853 1.00 96.50 400 LEU A O 1
ATOM 3295 N N . LEU A 1 401 ? -7.669 1.784 -0.436 1.00 96.12 401 LEU A N 1
ATOM 3296 C CA . LEU A 1 401 ? -6.539 1.127 -1.059 1.00 96.12 401 LEU A CA 1
ATOM 3297 C C . LEU A 1 401 ? -6.589 1.355 -2.559 1.00 96.12 401 LEU A C 1
ATOM 3299 O O . LEU A 1 401 ? -7.622 1.117 -3.178 1.00 96.12 401 LEU A O 1
ATOM 3303 N N . SER A 1 402 ? -5.469 1.776 -3.145 1.00 93.81 402 SER A N 1
ATOM 3304 C CA . SER A 1 402 ? -5.337 1.770 -4.595 1.00 93.81 402 SER A CA 1
ATOM 3305 C C . SER A 1 402 ? -3.902 1.557 -5.075 1.00 93.81 402 SER A C 1
ATOM 3307 O O . SER A 1 402 ? -2.934 2.037 -4.477 1.00 93.81 402 SER A O 1
ATOM 3309 N N . CYS A 1 403 ? -3.778 0.833 -6.188 1.00 91.69 403 CYS A N 1
ATOM 3310 C CA . CYS A 1 403 ? -2.530 0.679 -6.924 1.00 91.69 403 CYS A CA 1
ATOM 3311 C C . CYS A 1 403 ? -2.382 1.653 -8.095 1.00 91.69 403 CYS A C 1
ATOM 3313 O O . CYS A 1 403 ? -1.310 1.700 -8.696 1.00 91.69 403 CYS A O 1
ATOM 3315 N N . HIS A 1 404 ? -3.415 2.426 -8.432 1.00 91.81 404 HIS A N 1
ATOM 3316 C CA . HIS A 1 404 ? -3.319 3.388 -9.523 1.00 91.81 404 HIS A CA 1
ATOM 3317 C C . HIS A 1 404 ? -2.400 4.552 -9.136 1.00 91.81 404 HIS A C 1
ATOM 3319 O O . HIS A 1 404 ? -2.423 5.045 -8.009 1.00 91.81 404 HIS A O 1
ATOM 3325 N N . ASP A 1 405 ? -1.634 5.055 -10.098 1.00 87.31 405 ASP A N 1
ATOM 3326 C CA . ASP A 1 405 ? -0.698 6.172 -9.920 1.00 87.31 405 ASP A CA 1
ATOM 3327 C C . ASP A 1 405 ? -1.382 7.513 -9.594 1.00 87.31 405 ASP A C 1
ATOM 3329 O O . ASP A 1 405 ? -0.707 8.452 -9.200 1.00 87.31 405 ASP A O 1
ATOM 3333 N N . TRP A 1 406 ? -2.715 7.604 -9.694 1.00 91.19 406 TRP A N 1
ATOM 3334 C CA . TRP A 1 406 ? -3.489 8.816 -9.377 1.00 91.19 406 TRP A CA 1
ATOM 3335 C C . TRP A 1 406 ? -3.985 8.812 -7.928 1.00 91.19 406 TRP A C 1
ATOM 3337 O O . TRP A 1 406 ? -4.500 9.811 -7.433 1.00 91.19 406 TRP A O 1
ATOM 3347 N N . ALA A 1 407 ? -3.847 7.681 -7.233 1.00 92.44 407 ALA A N 1
ATOM 3348 C CA . ALA A 1 407 ? -4.274 7.525 -5.852 1.00 92.44 407 ALA A CA 1
ATOM 3349 C C . ALA A 1 407 ? -3.570 8.479 -4.859 1.00 92.44 407 ALA A C 1
ATOM 3351 O O . ALA A 1 407 ? -4.219 8.899 -3.900 1.00 92.44 407 ALA A O 1
ATOM 3352 N N . PRO A 1 408 ? -2.300 8.892 -5.049 1.00 91.31 408 PRO A N 1
ATOM 3353 C CA . PRO A 1 408 ? -1.708 9.941 -4.222 1.00 91.31 408 PRO A CA 1
ATOM 3354 C C . PRO A 1 408 ? -2.398 11.308 -4.372 1.00 91.31 408 PRO A C 1
ATOM 3356 O O . PRO A 1 408 ? -2.420 12.074 -3.416 1.00 91.31 408 PRO A O 1
ATOM 3359 N N . GLU A 1 409 ? -3.011 11.610 -5.516 1.00 91.94 409 GLU A N 1
ATOM 3360 C CA . GLU A 1 409 ? -3.593 12.935 -5.793 1.00 91.94 409 GLU A CA 1
ATOM 3361 C C . GLU A 1 409 ? -5.000 13.103 -5.179 1.00 91.94 409 GLU A C 1
ATOM 3363 O O . GLU A 1 409 ? -5.502 14.211 -5.049 1.00 91.94 409 GLU A O 1
ATOM 3368 N N . ILE A 1 410 ? -5.647 12.024 -4.716 1.00 92.00 410 ILE A N 1
ATOM 3369 C CA . ILE A 1 410 ? -7.039 12.056 -4.211 1.00 92.00 410 ILE A CA 1
ATOM 3370 C C . ILE A 1 410 ? -7.274 13.054 -3.070 1.00 92.00 410 ILE A C 1
ATOM 3372 O O . ILE A 1 410 ? -8.400 13.486 -2.843 1.00 92.00 410 ILE A O 1
ATOM 3376 N N . SER A 1 411 ? -6.221 13.387 -2.322 1.00 90.31 411 SER A N 1
ATOM 3377 C CA . SER A 1 411 ? -6.287 14.291 -1.174 1.00 90.31 411 SER A CA 1
ATOM 3378 C C . SER A 1 411 ? -6.088 15.762 -1.549 1.00 90.31 411 SER A C 1
ATOM 3380 O O . SER A 1 411 ? -6.254 16.619 -0.682 1.00 90.31 411 SER A O 1
ATOM 3382 N N . ASP A 1 412 ? -5.741 16.064 -2.803 1.00 90.38 412 ASP A N 1
ATOM 3383 C CA . ASP A 1 412 ? -5.279 17.392 -3.215 1.00 90.38 412 ASP A CA 1
ATOM 3384 C C . ASP A 1 412 ? -6.417 18.415 -3.282 1.00 90.38 412 ASP A C 1
ATOM 3386 O O . ASP A 1 412 ? -6.222 19.578 -2.928 1.00 90.38 412 ASP A O 1
ATOM 3390 N N . ALA A 1 413 ? -7.620 17.993 -3.686 1.00 81.88 413 ALA A N 1
ATOM 3391 C CA . ALA A 1 413 ? -8.767 18.895 -3.809 1.00 81.88 413 ALA A CA 1
ATOM 3392 C C . ALA A 1 413 ? -9.306 19.396 -2.466 1.00 81.88 413 ALA A C 1
ATOM 3394 O O . ALA A 1 413 ? -9.696 20.558 -2.358 1.00 81.88 413 ALA A O 1
ATOM 3395 N N . ASN A 1 414 ? -9.315 18.539 -1.440 1.00 93.38 414 ASN A N 1
ATOM 3396 C CA . ASN A 1 414 ? -9.804 18.900 -0.112 1.00 93.38 414 ASN A CA 1
ATOM 3397 C C . ASN A 1 414 ? -8.837 18.433 0.993 1.00 93.38 414 ASN A C 1
ATOM 3399 O O . ASN A 1 414 ? -9.112 17.468 1.716 1.00 93.38 414 ASN A O 1
ATOM 3403 N N . PRO A 1 415 ? -7.698 19.130 1.174 1.00 91.88 415 PRO A N 1
ATOM 3404 C CA . PRO A 1 415 ? -6.669 18.723 2.130 1.00 91.88 415 PRO A CA 1
ATOM 3405 C C . PRO A 1 415 ? -7.156 18.674 3.582 1.00 91.88 415 PRO A C 1
ATOM 3407 O O . PRO A 1 415 ? -6.595 17.940 4.392 1.00 91.88 415 PRO A O 1
ATOM 3410 N N . ASN A 1 416 ? -8.193 19.448 3.924 1.00 93.12 416 ASN A N 1
ATOM 3411 C CA . ASN A 1 416 ? -8.780 19.451 5.262 1.00 93.12 416 ASN A CA 1
ATOM 3412 C C . ASN A 1 416 ? -9.584 18.176 5.524 1.00 93.12 416 ASN A C 1
ATOM 3414 O O . ASN A 1 416 ? -9.408 17.564 6.578 1.00 93.12 416 ASN A O 1
ATOM 3418 N N . LEU A 1 417 ? -10.414 17.753 4.563 1.00 94.69 417 LEU A N 1
ATOM 3419 C CA . LEU A 1 417 ? -11.194 16.518 4.657 1.00 94.69 417 LEU A CA 1
ATOM 3420 C C . LEU A 1 417 ? -10.282 15.287 4.746 1.00 94.69 417 LEU A C 1
ATOM 3422 O O . LEU A 1 417 ? -10.497 14.412 5.580 1.00 94.69 417 LEU A O 1
ATOM 3426 N N . PHE A 1 418 ? -9.224 15.249 3.933 1.00 95.12 418 PHE A N 1
ATOM 3427 C CA . PHE A 1 418 ? -8.303 14.110 3.849 1.00 95.12 418 PHE A CA 1
ATOM 3428 C C . PHE A 1 418 ? -7.069 14.228 4.751 1.00 95.12 418 PHE A C 1
ATOM 3430 O O . PHE A 1 418 ? -6.136 13.431 4.635 1.00 95.12 418 PHE A O 1
ATOM 3437 N N . LYS A 1 419 ? -7.037 15.201 5.669 1.00 93.19 419 LYS A N 1
ATOM 3438 C CA . LYS A 1 419 ? -5.859 15.491 6.501 1.00 93.19 419 LYS A CA 1
ATOM 3439 C C . LYS A 1 419 ? -5.358 14.253 7.248 1.00 93.19 419 LYS A C 1
ATOM 3441 O O . LYS A 1 419 ? -4.170 13.929 7.174 1.00 93.19 419 LYS A O 1
ATOM 3446 N N . ASN A 1 420 ? -6.268 13.552 7.922 1.00 93.38 420 ASN A N 1
ATOM 3447 C CA . ASN A 1 420 ? -5.948 12.389 8.756 1.00 93.38 420 ASN A CA 1
ATOM 3448 C C . ASN A 1 420 ? -6.201 11.048 8.055 1.00 93.38 420 ASN A C 1
ATOM 3450 O O . ASN A 1 420 ? -5.847 10.010 8.598 1.00 93.38 420 ASN A O 1
ATOM 3454 N N . PHE A 1 421 ? -6.792 11.076 6.862 1.00 95.75 421 PHE A N 1
ATOM 3455 C CA . PHE A 1 421 ? -7.203 9.893 6.122 1.00 95.75 421 PHE A CA 1
ATOM 3456 C C . PHE A 1 421 ? -6.008 9.051 5.659 1.00 95.75 421 PHE A C 1
ATOM 3458 O O . PHE A 1 421 ? -5.084 9.569 5.026 1.00 95.75 421 PHE A O 1
ATOM 3465 N N . THR A 1 422 ? -6.028 7.748 5.943 1.00 96.50 422 THR A N 1
ATOM 3466 C CA . THR A 1 422 ? -4.953 6.834 5.544 1.00 96.50 422 THR A CA 1
ATOM 3467 C C . THR A 1 422 ? -5.143 6.378 4.105 1.00 96.50 422 THR A C 1
ATOM 3469 O O . THR A 1 422 ? -6.158 5.792 3.739 1.00 96.50 422 THR A O 1
ATOM 3472 N N . ARG A 1 423 ? -4.120 6.569 3.273 1.00 96.31 423 ARG A N 1
ATOM 3473 C CA . ARG A 1 423 ? -4.085 5.979 1.932 1.00 96.31 423 ARG A CA 1
ATOM 3474 C C . ARG A 1 423 ? -3.220 4.732 1.963 1.00 96.31 423 ARG A C 1
ATOM 3476 O O . ARG A 1 423 ? -2.065 4.793 2.382 1.00 96.31 423 ARG A O 1
ATOM 3483 N N . VAL A 1 424 ? -3.760 3.608 1.515 1.00 96.69 424 VAL A N 1
ATOM 3484 C CA . VAL A 1 424 ? -2.979 2.396 1.268 1.00 96.69 424 VAL A CA 1
ATOM 3485 C C . VAL A 1 424 ? -2.598 2.399 -0.208 1.00 96.69 424 VAL A C 1
ATOM 3487 O O . VAL A 1 424 ? -3.457 2.280 -1.077 1.00 96.69 424 VAL A O 1
ATOM 3490 N N . LEU A 1 425 ? -1.319 2.611 -0.496 1.00 93.56 425 LEU A N 1
ATOM 3491 C CA . LEU A 1 425 ? -0.831 2.915 -1.837 1.00 93.56 425 LEU A CA 1
ATOM 3492 C C . LEU A 1 425 ? 0.184 1.871 -2.292 1.00 93.56 425 LEU A C 1
ATOM 3494 O O . LEU A 1 425 ? 1.104 1.520 -1.549 1.00 93.56 425 LEU A O 1
ATOM 3498 N N . CYS A 1 426 ? 0.057 1.418 -3.539 1.00 89.38 426 CYS A N 1
ATOM 3499 C CA . CYS A 1 426 ? 1.099 0.595 -4.169 1.00 89.38 426 CYS A CA 1
ATOM 3500 C C . CYS A 1 426 ? 2.304 1.452 -4.602 1.00 89.38 426 CYS A C 1
ATOM 3502 O O . CYS A 1 426 ? 3.430 0.966 -4.697 1.00 89.38 426 CYS A O 1
ATOM 3504 N N . ASN A 1 427 ? 2.079 2.762 -4.758 1.00 82.12 427 ASN A N 1
ATOM 3505 C CA . ASN A 1 427 ? 3.105 3.778 -4.936 1.00 82.12 427 ASN A CA 1
ATOM 3506 C C . ASN A 1 427 ? 3.476 4.432 -3.591 1.00 82.12 427 ASN A C 1
ATOM 3508 O O . ASN A 1 427 ? 2.764 5.299 -3.086 1.00 82.12 427 ASN A O 1
ATOM 3512 N N . ALA A 1 428 ? 4.618 4.033 -3.027 1.00 83.06 428 ALA A N 1
ATOM 3513 C CA . ALA A 1 428 ? 5.161 4.596 -1.789 1.00 83.06 428 ALA A CA 1
ATOM 3514 C C . ALA A 1 428 ? 6.231 5.682 -2.035 1.00 83.06 428 ALA A C 1
ATOM 3516 O O . ALA A 1 428 ? 7.236 5.751 -1.323 1.00 83.06 428 ALA A O 1
ATOM 3517 N N . ASN A 1 429 ? 6.051 6.509 -3.071 1.00 83.00 429 ASN A N 1
ATOM 3518 C CA . ASN A 1 429 ? 6.985 7.574 -3.433 1.00 83.00 429 ASN A CA 1
ATOM 3519 C C . ASN A 1 429 ? 6.676 8.885 -2.688 1.00 83.00 429 ASN A C 1
ATOM 3521 O O . ASN A 1 429 ? 5.675 9.555 -2.944 1.00 83.00 429 ASN A O 1
ATOM 3525 N N . THR A 1 430 ? 7.570 9.295 -1.785 1.00 85.25 430 THR A N 1
ATOM 3526 C CA . THR A 1 430 ? 7.412 10.539 -1.011 1.00 85.25 430 THR A CA 1
ATOM 3527 C C . THR A 1 430 ? 7.471 11.801 -1.869 1.00 85.25 430 THR A C 1
ATOM 3529 O O . THR A 1 430 ? 6.882 12.811 -1.493 1.00 85.25 430 THR A O 1
ATOM 3532 N N . SER A 1 431 ? 8.140 11.757 -3.028 1.00 83.19 431 SER A N 1
ATOM 3533 C CA . SER A 1 431 ? 8.179 12.890 -3.968 1.00 83.19 431 SER A CA 1
ATOM 3534 C C . SER A 1 431 ? 6.855 13.123 -4.701 1.00 83.19 431 SER A C 1
ATOM 3536 O O . SER A 1 431 ? 6.656 14.191 -5.269 1.00 83.19 431 SER A O 1
ATOM 3538 N N . GLU A 1 432 ? 5.932 12.166 -4.625 1.00 82.25 432 GLU A N 1
ATOM 3539 C CA . GLU A 1 432 ? 4.603 12.220 -5.246 1.00 82.25 432 GLU A CA 1
ATOM 3540 C C . GLU A 1 432 ? 3.485 12.216 -4.204 1.00 82.25 432 GLU A C 1
ATOM 3542 O O . GLU A 1 432 ? 2.342 11.857 -4.466 1.00 82.25 432 GLU A O 1
ATOM 3547 N N . GLY A 1 433 ? 3.826 12.611 -2.980 1.00 86.50 433 GLY A N 1
ATOM 3548 C CA . GLY A 1 433 ? 2.851 12.854 -1.936 1.00 86.50 433 GLY A CA 1
ATOM 3549 C C . GLY A 1 433 ? 2.604 11.685 -0.995 1.00 86.50 433 GLY A C 1
ATOM 3550 O O . GLY A 1 433 ? 1.821 11.885 -0.072 1.00 86.50 433 GLY A O 1
ATOM 3551 N N . PHE A 1 434 ? 3.256 10.519 -1.132 1.00 89.19 434 PHE A N 1
ATOM 3552 C CA . PHE A 1 434 ? 3.193 9.476 -0.095 1.00 89.19 434 PHE A CA 1
ATOM 3553 C C . PHE A 1 434 ? 3.691 10.032 1.246 1.00 89.19 434 PHE A C 1
ATOM 3555 O O . PHE A 1 434 ? 4.787 10.591 1.329 1.00 89.19 434 PHE A O 1
ATOM 3562 N N . GLN A 1 435 ? 2.901 9.859 2.305 1.00 88.38 435 GLN A N 1
ATOM 3563 C CA . GLN A 1 435 ? 3.204 10.339 3.652 1.00 88.38 435 GLN A CA 1
ATOM 3564 C C . GLN A 1 435 ? 3.523 9.153 4.572 1.00 88.38 435 GLN A C 1
ATOM 3566 O O . GLN A 1 435 ? 2.594 8.570 5.129 1.00 88.38 435 GLN A O 1
ATOM 3571 N N . PRO A 1 436 ? 4.803 8.815 4.838 1.00 85.31 436 PRO A N 1
ATOM 3572 C CA . PRO A 1 436 ? 5.173 7.634 5.632 1.00 85.31 436 PRO A CA 1
ATOM 3573 C C . PRO A 1 436 ? 4.614 7.611 7.060 1.00 85.31 436 PRO A C 1
ATOM 3575 O O . PRO A 1 436 ? 4.592 6.567 7.701 1.00 85.31 436 PRO A O 1
ATOM 3578 N N . LYS A 1 437 ? 4.193 8.772 7.576 1.00 80.50 437 LYS A N 1
ATOM 3579 C CA . LYS A 1 437 ? 3.582 8.915 8.902 1.00 80.50 437 LYS A CA 1
ATOM 3580 C C . LYS A 1 437 ? 2.100 8.537 8.942 1.00 80.50 437 LYS A C 1
ATOM 3582 O O . LYS A 1 437 ? 1.543 8.452 10.023 1.00 80.50 437 LYS A O 1
ATOM 3587 N N . ARG A 1 438 ? 1.436 8.402 7.797 1.00 88.56 438 ARG A N 1
ATOM 3588 C CA . ARG A 1 438 ? -0.028 8.275 7.714 1.00 88.56 438 ARG A CA 1
ATOM 3589 C C . ARG A 1 438 ? -0.461 7.201 6.727 1.00 88.56 438 ARG A C 1
ATOM 3591 O O . ARG A 1 438 ? -1.396 6.456 7.002 1.00 88.56 438 ARG A O 1
ATOM 3598 N N . ASP A 1 439 ? 0.199 7.160 5.578 1.00 93.94 439 ASP A N 1
ATOM 3599 C CA . ASP A 1 439 ? -0.094 6.245 4.488 1.00 93.94 439 ASP A CA 1
ATOM 3600 C C . ASP A 1 439 ? 0.619 4.907 4.695 1.00 93.94 439 ASP A C 1
ATOM 3602 O O . ASP A 1 439 ? 1.642 4.811 5.378 1.00 93.94 439 ASP A O 1
ATOM 3606 N N . VAL A 1 440 ? 0.090 3.866 4.062 1.00 93.62 440 VAL A N 1
ATOM 3607 C CA . VAL A 1 440 ? 0.622 2.507 4.145 1.00 93.62 440 VAL A CA 1
ATOM 3608 C C . VAL A 1 440 ? 1.040 2.052 2.757 1.00 93.62 440 VAL A C 1
ATOM 3610 O O . VAL A 1 440 ? 0.269 2.144 1.808 1.00 93.62 440 VAL A O 1
ATOM 3613 N N . SER A 1 441 ? 2.259 1.534 2.627 1.00 91.25 441 SER A N 1
ATOM 3614 C CA . SER A 1 441 ? 2.708 0.912 1.383 1.00 91.25 441 SER A CA 1
ATOM 3615 C C . SER A 1 441 ? 2.197 -0.524 1.291 1.00 91.25 441 SER A C 1
ATOM 3617 O O . SER A 1 441 ? 2.429 -1.306 2.219 1.00 91.25 441 SER A O 1
ATOM 3619 N N . ILE A 1 442 ? 1.602 -0.901 0.164 1.00 89.56 442 ILE A N 1
ATOM 3620 C CA . ILE A 1 442 ? 1.308 -2.300 -0.163 1.00 89.56 442 ILE A CA 1
ATOM 3621 C C . ILE A 1 442 ? 2.129 -2.717 -1.394 1.00 89.56 442 ILE A C 1
ATOM 3623 O O . ILE A 1 442 ? 2.279 -1.922 -2.319 1.00 89.56 442 ILE A O 1
ATOM 3627 N N . PRO A 1 443 ? 2.742 -3.913 -1.421 1.00 85.94 443 PRO A N 1
ATOM 3628 C CA . PRO A 1 443 ? 3.547 -4.324 -2.563 1.00 85.94 443 PRO A CA 1
ATOM 3629 C C . PRO A 1 443 ? 2.684 -4.486 -3.817 1.00 85.94 443 PRO A C 1
ATOM 3631 O O . PRO A 1 443 ? 1.724 -5.252 -3.828 1.00 85.94 443 PRO A O 1
ATOM 3634 N N . GLU A 1 444 ? 3.076 -3.808 -4.891 1.00 85.06 444 GLU A N 1
ATOM 3635 C CA . GLU A 1 444 ? 2.517 -4.033 -6.218 1.00 85.06 444 GLU A CA 1
ATOM 3636 C C . GLU A 1 444 ? 2.952 -5.408 -6.745 1.00 85.06 444 GLU A C 1
ATOM 3638 O O . GLU A 1 444 ? 4.147 -5.705 -6.839 1.00 85.06 444 GLU A O 1
ATOM 3643 N N . VAL A 1 445 ? 1.989 -6.258 -7.096 1.00 81.75 445 VAL A N 1
ATOM 3644 C CA . VAL A 1 445 ? 2.247 -7.603 -7.620 1.00 81.75 445 VAL A CA 1
ATOM 3645 C C . VAL A 1 445 ? 1.602 -7.728 -8.989 1.00 81.75 445 VAL A C 1
ATOM 3647 O O . VAL A 1 445 ? 0.387 -7.604 -9.118 1.00 81.75 445 VAL A O 1
ATOM 3650 N N . TYR A 1 446 ? 2.413 -8.023 -10.005 1.00 84.31 446 TYR A N 1
ATOM 3651 C CA . TYR A 1 446 ? 1.895 -8.336 -11.330 1.00 84.31 446 TYR A CA 1
ATOM 3652 C C . TYR A 1 446 ? 1.220 -9.710 -11.331 1.00 84.31 446 TYR A C 1
ATOM 3654 O O . TYR A 1 446 ? 1.867 -10.728 -11.059 1.00 84.31 446 TYR A O 1
ATOM 3662 N N . LEU A 1 447 ? -0.065 -9.743 -11.687 1.00 85.38 447 LEU A N 1
ATOM 3663 C CA . LEU A 1 447 ? -0.831 -10.982 -11.779 1.00 85.38 447 LEU A CA 1
ATOM 3664 C C . LEU A 1 447 ? -1.397 -11.208 -13.189 1.00 85.38 447 LEU A C 1
ATOM 3666 O O . LEU A 1 447 ? -2.305 -10.490 -13.607 1.00 85.38 447 LEU A O 1
ATOM 3670 N N . PRO A 1 448 ? -0.922 -12.213 -13.944 1.00 83.94 448 PRO A N 1
ATOM 3671 C CA . PRO A 1 448 ? -1.509 -12.541 -15.239 1.00 83.94 448 PRO A CA 1
ATOM 3672 C C . PRO A 1 448 ? -2.984 -12.945 -15.120 1.00 83.94 448 PRO A C 1
ATOM 3674 O O . PRO A 1 448 ? -3.379 -13.613 -14.164 1.00 83.94 448 PRO A O 1
ATOM 3677 N N . VAL A 1 449 ? -3.783 -12.606 -16.135 1.00 85.06 449 VAL A N 1
ATOM 3678 C CA . VAL A 1 449 ? -5.204 -12.983 -16.205 1.00 85.06 449 VAL A CA 1
ATOM 3679 C C . VAL A 1 449 ? -5.369 -14.501 -16.043 1.00 85.06 449 VAL A C 1
ATOM 3681 O O . VAL A 1 449 ? -4.688 -15.282 -16.710 1.00 85.06 449 VAL A O 1
ATOM 3684 N N . GLY A 1 450 ? -6.279 -14.910 -15.154 1.00 80.88 450 GLY A N 1
ATOM 3685 C CA . GLY A 1 450 ? -6.622 -16.316 -14.920 1.00 80.88 450 GLY A CA 1
ATOM 3686 C C . GLY A 1 450 ? -5.590 -17.122 -14.122 1.00 80.88 450 GLY A C 1
ATOM 3687 O O . GLY A 1 450 ? -5.681 -18.348 -14.099 1.00 80.88 450 GLY A O 1
ATOM 3688 N N . LYS A 1 451 ? -4.604 -16.479 -13.482 1.00 77.00 451 LYS A N 1
ATOM 3689 C CA . LYS A 1 451 ? -3.610 -17.147 -12.623 1.00 77.00 451 LYS A CA 1
ATOM 3690 C C . LYS A 1 451 ? -3.730 -16.697 -11.166 1.00 77.00 451 LYS A C 1
ATOM 3692 O O . LYS A 1 451 ? -4.163 -15.584 -10.894 1.00 77.00 451 LYS A O 1
ATOM 3697 N N . LEU A 1 452 ? -3.308 -17.560 -10.238 1.00 69.75 452 LEU A N 1
ATOM 3698 C CA . LEU A 1 452 ? -3.189 -17.252 -8.810 1.00 69.75 452 LEU A CA 1
ATOM 3699 C C . LEU A 1 452 ? -1.709 -17.072 -8.447 1.00 69.75 452 LEU A C 1
ATOM 3701 O O . LEU A 1 452 ? -0.921 -18.011 -8.556 1.00 69.75 452 LEU A O 1
ATOM 3705 N N . GLY A 1 453 ? -1.349 -15.865 -8.011 1.00 64.25 453 GLY A N 1
ATOM 3706 C CA . GLY A 1 453 ? 0.009 -15.479 -7.625 1.00 64.25 453 GLY A CA 1
ATOM 3707 C C . GLY A 1 453 ? 0.960 -15.149 -8.792 1.00 64.25 453 GLY A C 1
ATOM 3708 O O . GLY A 1 453 ? 0.736 -15.556 -9.938 1.00 64.25 453 GLY A O 1
ATOM 3709 N N . PRO A 1 454 ? 2.048 -14.404 -8.513 1.00 64.25 454 PRO A N 1
ATOM 3710 C CA . PRO A 1 454 ? 3.089 -14.157 -9.500 1.00 64.25 454 PRO A CA 1
ATOM 3711 C C . PRO A 1 454 ? 3.765 -15.490 -9.875 1.00 64.25 454 PRO A C 1
ATOM 3713 O O . PRO A 1 454 ? 3.905 -16.368 -9.017 1.00 64.25 454 PRO A O 1
ATOM 3716 N N . PRO A 1 455 ? 4.211 -15.686 -11.129 1.00 65.25 455 PRO A N 1
ATOM 3717 C CA . PRO A 1 455 ? 4.843 -16.942 -11.520 1.00 65.25 455 PRO A CA 1
ATOM 3718 C C . PRO A 1 455 ? 6.134 -17.162 -10.714 1.00 65.25 455 PRO A C 1
ATOM 3720 O O . PRO A 1 455 ? 7.037 -16.328 -10.737 1.00 65.25 455 PRO A O 1
ATOM 3723 N N . ASN A 1 456 ? 6.251 -18.287 -10.005 1.00 66.38 456 ASN A N 1
ATOM 3724 C CA . ASN A 1 456 ? 7.460 -18.605 -9.243 1.00 66.38 456 ASN A CA 1
ATOM 3725 C C . ASN A 1 456 ? 8.456 -19.398 -10.103 1.00 66.38 456 ASN A C 1
ATOM 3727 O O . ASN A 1 456 ? 8.438 -20.626 -10.115 1.00 66.38 456 ASN A O 1
ATOM 3731 N N . LEU A 1 457 ? 9.320 -18.684 -10.830 1.00 68.56 457 LEU A N 1
ATOM 3732 C CA . LEU A 1 457 ? 10.408 -19.264 -11.637 1.00 68.56 457 LEU A CA 1
ATOM 3733 C C . LEU A 1 457 ? 11.799 -18.902 -11.086 1.00 68.56 457 LEU A C 1
ATOM 3735 O O . LEU A 1 457 ? 12.792 -18.888 -11.815 1.00 68.56 457 LEU A O 1
ATOM 3739 N N . GLY A 1 458 ? 11.888 -18.568 -9.796 1.00 69.19 458 GLY A N 1
ATOM 3740 C CA . GLY A 1 458 ? 13.146 -18.175 -9.172 1.00 69.19 458 GLY A CA 1
ATOM 3741 C C . GLY A 1 458 ? 14.151 -19.328 -9.117 1.00 69.19 458 GLY A C 1
ATOM 3742 O O . GLY A 1 458 ? 13.903 -20.334 -8.461 1.00 69.19 458 GLY A O 1
ATOM 3743 N N . GLN A 1 459 ? 15.322 -19.169 -9.741 1.00 73.25 459 GLN A N 1
ATOM 3744 C CA . GLN A 1 459 ? 16.410 -20.142 -9.617 1.00 73.25 459 GLN A CA 1
ATOM 3745 C C . GLN A 1 459 ? 17.272 -19.904 -8.365 1.00 73.25 459 GLN A C 1
ATOM 3747 O O . GLN A 1 459 ? 17.438 -18.769 -7.886 1.00 73.25 459 GLN A O 1
ATOM 3752 N N . SER A 1 460 ? 17.879 -20.985 -7.864 1.00 77.31 460 SER A N 1
ATOM 3753 C CA . SER A 1 460 ? 18.915 -20.941 -6.821 1.00 77.31 460 SER A CA 1
ATOM 3754 C C . SER A 1 460 ? 20.055 -19.992 -7.223 1.00 77.31 460 SER A C 1
ATOM 3756 O O . SER A 1 460 ? 20.407 -19.963 -8.403 1.00 77.31 460 SER A O 1
ATOM 3758 N N . PRO A 1 461 ? 20.683 -19.252 -6.283 1.00 77.56 461 PRO A N 1
ATOM 3759 C CA . PRO A 1 461 ? 21.832 -18.389 -6.568 1.00 77.56 461 PRO A CA 1
ATOM 3760 C C . PRO A 1 461 ? 22.934 -19.022 -7.429 1.00 77.56 461 PRO A C 1
ATOM 3762 O O . PRO A 1 461 ? 23.560 -18.318 -8.219 1.00 77.56 461 PRO A O 1
ATOM 3765 N N . LEU A 1 462 ? 23.143 -20.338 -7.303 1.00 80.94 462 LEU A N 1
ATOM 3766 C CA . LEU A 1 462 ? 24.157 -21.096 -8.046 1.00 80.94 462 LEU A CA 1
ATOM 3767 C C . LEU A 1 462 ? 23.785 -21.351 -9.515 1.00 80.94 462 LEU A C 1
ATOM 3769 O O . LEU A 1 462 ? 24.675 -21.479 -10.347 1.00 80.94 462 LEU A O 1
ATOM 3773 N N . ASN A 1 463 ? 22.491 -21.376 -9.840 1.00 85.19 463 ASN A N 1
ATOM 3774 C CA . ASN A 1 463 ? 21.980 -21.695 -11.179 1.00 85.19 463 ASN A CA 1
ATOM 3775 C C . ASN A 1 463 ? 21.681 -20.437 -12.015 1.00 85.19 463 ASN A C 1
ATOM 3777 O O . ASN A 1 463 ? 21.179 -20.530 -13.131 1.00 85.19 463 ASN A O 1
ATOM 3781 N N . ARG A 1 464 ? 21.957 -19.247 -11.470 1.00 88.62 464 ARG A N 1
ATOM 3782 C CA . ARG A 1 464 ? 21.712 -17.962 -12.133 1.00 88.62 464 ARG A CA 1
ATOM 3783 C C . ARG A 1 464 ? 22.853 -17.637 -13.090 1.00 88.62 464 ARG A C 1
ATOM 3785 O O . ARG A 1 464 ? 23.985 -17.399 -12.656 1.00 88.62 464 ARG A O 1
ATOM 3792 N N . THR A 1 465 ? 22.550 -17.608 -14.381 1.00 91.06 465 THR A N 1
ATOM 3793 C CA . THR A 1 465 ? 23.522 -17.393 -15.463 1.00 91.06 465 THR A CA 1
ATOM 3794 C C . THR A 1 465 ? 23.625 -15.933 -15.900 1.00 91.06 465 THR A C 1
ATOM 3796 O O . THR A 1 465 ? 24.675 -15.523 -16.388 1.00 91.06 465 THR A O 1
ATOM 3799 N N . ILE A 1 466 ? 22.582 -15.128 -15.680 1.00 91.88 466 ILE A N 1
ATOM 3800 C CA . ILE A 1 466 ? 22.536 -13.716 -16.075 1.00 91.88 466 ILE A CA 1
ATOM 3801 C C . ILE A 1 466 ? 23.060 -12.862 -14.914 1.00 91.88 466 ILE A C 1
ATOM 3803 O O . ILE A 1 466 ? 22.634 -13.031 -13.769 1.00 91.88 466 ILE A O 1
ATOM 3807 N N . LEU A 1 467 ? 23.988 -11.935 -15.171 1.00 90.81 467 LEU A N 1
ATOM 3808 C CA . LEU A 1 467 ? 24.508 -11.052 -14.124 1.00 90.81 467 LEU A CA 1
ATOM 3809 C C . LEU A 1 467 ? 23.436 -10.044 -13.712 1.00 90.81 467 LEU A C 1
ATOM 3811 O O . LEU A 1 467 ? 23.014 -10.050 -12.560 1.00 90.81 467 LEU A O 1
ATOM 3815 N N . ALA A 1 468 ? 22.962 -9.225 -14.644 1.00 92.44 468 ALA A N 1
ATOM 3816 C CA . ALA A 1 468 ? 21.939 -8.219 -14.386 1.00 92.44 468 ALA A CA 1
ATOM 3817 C C . ALA A 1 468 ? 20.875 -8.242 -15.482 1.00 92.44 468 ALA A C 1
ATOM 3819 O O . ALA A 1 468 ? 21.191 -8.499 -16.641 1.00 92.44 468 ALA A O 1
ATOM 3820 N N . PHE A 1 469 ? 19.622 -7.983 -15.109 1.00 93.00 469 PHE A N 1
ATOM 3821 C CA . PHE A 1 469 ? 18.496 -8.008 -16.038 1.00 93.00 469 PHE A CA 1
ATOM 3822 C C . PHE A 1 469 ? 17.595 -6.779 -15.891 1.00 93.00 469 PHE A C 1
ATOM 3824 O O . PHE A 1 469 ? 17.294 -6.349 -14.774 1.00 93.00 469 PHE A O 1
ATOM 3831 N N . PHE A 1 470 ? 17.144 -6.250 -17.030 1.00 92.50 470 PHE A N 1
ATOM 3832 C CA . PHE A 1 470 ? 16.092 -5.244 -17.148 1.00 92.50 470 PHE A CA 1
ATOM 3833 C C . PHE A 1 470 ? 15.218 -5.532 -18.368 1.00 92.50 470 PHE A C 1
ATOM 3835 O O . PHE A 1 470 ? 15.735 -5.757 -19.464 1.00 92.50 470 PHE A O 1
ATOM 3842 N N . SER A 1 471 ? 13.900 -5.408 -18.206 1.00 91.00 471 SER A N 1
ATOM 3843 C CA . SER A 1 471 ? 12.988 -5.221 -19.331 1.00 91.00 471 SER A CA 1
ATOM 3844 C C . SER A 1 471 ? 11.944 -4.151 -19.010 1.00 91.00 471 SER A C 1
ATOM 3846 O O . SER A 1 471 ? 11.281 -4.215 -17.971 1.00 91.00 471 SER A O 1
ATOM 3848 N N . GLY A 1 472 ? 11.814 -3.156 -19.887 1.00 88.69 472 GLY A N 1
ATOM 3849 C CA . GLY A 1 472 ? 10.802 -2.110 -19.772 1.00 88.69 472 GLY A CA 1
ATOM 3850 C C . GLY A 1 472 ? 10.985 -0.970 -20.775 1.00 88.69 472 GLY A C 1
ATOM 3851 O O . GLY A 1 472 ? 12.101 -0.675 -21.203 1.00 88.69 472 GLY A O 1
ATOM 3852 N N . GLY A 1 473 ? 9.879 -0.305 -21.119 1.00 86.75 473 GLY A N 1
ATOM 3853 C CA . GLY A 1 473 ? 9.870 0.819 -22.055 1.00 86.75 473 GLY A CA 1
ATOM 3854 C C . GLY A 1 473 ? 10.757 1.990 -21.615 1.00 86.75 473 GLY A C 1
ATOM 3855 O O . GLY A 1 473 ? 11.050 2.160 -20.423 1.00 86.75 473 GLY A O 1
ATOM 3856 N N . ALA A 1 474 ? 11.152 2.831 -22.578 1.00 87.25 474 ALA A N 1
ATOM 3857 C CA . ALA A 1 474 ? 11.996 4.022 -22.398 1.00 87.25 474 ALA A CA 1
ATOM 3858 C C . ALA A 1 474 ? 11.283 5.202 -21.693 1.00 87.25 474 ALA A C 1
ATOM 3860 O O . ALA A 1 474 ? 11.380 6.364 -22.094 1.00 87.25 474 ALA A O 1
ATOM 3861 N N . HIS A 1 475 ? 10.531 4.895 -20.642 1.00 84.00 475 HIS A N 1
ATOM 3862 C CA . HIS A 1 475 ? 9.749 5.832 -19.851 1.00 84.00 475 HIS A CA 1
ATOM 3863 C C . HIS A 1 475 ? 10.644 6.533 -18.824 1.00 84.00 475 HIS A C 1
ATOM 3865 O O . HIS A 1 475 ? 11.292 5.870 -18.022 1.00 84.00 475 HIS A O 1
ATOM 3871 N N . GLY A 1 476 ? 10.667 7.867 -18.825 1.00 82.19 476 GLY A N 1
ATOM 3872 C CA . GLY A 1 476 ? 11.539 8.659 -17.948 1.00 82.19 476 GLY A CA 1
ATOM 3873 C C . GLY A 1 476 ? 13.006 8.681 -18.397 1.00 82.19 476 GLY A C 1
ATOM 3874 O O . GLY A 1 476 ? 13.450 7.874 -19.217 1.00 82.19 476 GLY A O 1
ATOM 3875 N N . ASP A 1 477 ? 13.777 9.637 -17.884 1.00 86.69 477 ASP A N 1
ATOM 3876 C CA . ASP A 1 477 ? 15.122 9.905 -18.411 1.00 86.69 477 ASP A CA 1
ATOM 3877 C C . ASP A 1 477 ? 16.160 8.863 -17.981 1.00 86.69 477 ASP A C 1
ATOM 3879 O O . ASP A 1 477 ? 17.039 8.505 -18.766 1.00 86.69 477 ASP A O 1
ATOM 3883 N N . ILE A 1 478 ? 16.007 8.282 -16.788 1.00 87.75 478 ILE A N 1
ATOM 3884 C CA . ILE A 1 478 ? 16.906 7.231 -16.289 1.00 87.75 478 ILE A CA 1
ATOM 3885 C C . ILE A 1 478 ? 16.815 5.978 -17.171 1.00 87.75 478 ILE A C 1
ATOM 3887 O O . ILE A 1 478 ? 17.845 5.415 -17.547 1.00 87.75 478 ILE A O 1
ATOM 3891 N N . ARG A 1 479 ? 15.605 5.555 -17.570 1.00 90.69 479 ARG A N 1
ATOM 3892 C CA . ARG A 1 479 ? 15.436 4.380 -18.446 1.00 90.69 479 ARG A CA 1
ATOM 3893 C C . ARG A 1 479 ? 16.004 4.618 -19.841 1.00 90.69 479 ARG A C 1
ATOM 3895 O O . ARG A 1 479 ? 16.615 3.708 -20.394 1.00 90.69 479 ARG A O 1
ATOM 3902 N N . LYS A 1 480 ? 15.877 5.831 -20.395 1.00 92.00 480 LYS A N 1
ATOM 3903 C CA . LYS A 1 480 ? 16.517 6.188 -21.677 1.00 92.00 480 LYS A CA 1
ATOM 3904 C C . LYS A 1 480 ? 18.036 6.050 -21.593 1.00 92.00 480 LYS A C 1
ATOM 3906 O O . LYS A 1 480 ? 18.638 5.448 -22.477 1.00 92.00 480 LYS A O 1
ATOM 3911 N N . LEU A 1 481 ? 18.650 6.561 -20.523 1.00 92.62 481 LEU A N 1
ATOM 3912 C CA . LEU A 1 481 ? 20.093 6.429 -20.296 1.00 92.62 481 LEU A CA 1
ATOM 3913 C C . LEU A 1 481 ? 20.508 4.960 -20.149 1.00 92.62 481 LEU A C 1
ATOM 3915 O O . LEU A 1 481 ? 21.465 4.536 -20.796 1.00 92.62 481 LEU A O 1
ATOM 3919 N N . LEU A 1 482 ? 19.760 4.174 -19.368 1.00 92.31 482 LEU A N 1
ATOM 3920 C CA . LEU A 1 482 ? 19.997 2.740 -19.192 1.00 92.31 482 LEU A CA 1
ATOM 3921 C C . LEU A 1 482 ? 19.962 1.991 -20.533 1.00 92.31 482 LEU A C 1
ATOM 3923 O O . LEU A 1 482 ? 20.893 1.255 -20.863 1.00 92.31 482 LEU A O 1
ATOM 3927 N N . LEU A 1 483 ? 18.896 2.190 -21.313 1.00 94.12 483 LEU A N 1
ATOM 3928 C CA . LEU A 1 483 ? 18.711 1.545 -22.611 1.00 94.12 483 LEU A CA 1
ATOM 3929 C C . LEU A 1 483 ? 19.813 1.967 -23.585 1.00 94.12 483 LEU A C 1
ATOM 3931 O O . LEU A 1 483 ? 20.438 1.111 -24.204 1.00 94.12 483 LEU A O 1
ATOM 3935 N N . ASN A 1 484 ? 20.128 3.261 -23.665 1.00 94.38 484 ASN A N 1
ATOM 3936 C CA . ASN A 1 484 ? 21.219 3.749 -24.507 1.00 94.38 484 ASN A CA 1
ATOM 3937 C C . ASN A 1 484 ? 22.569 3.141 -24.117 1.00 94.38 484 ASN A C 1
ATOM 3939 O O . ASN A 1 484 ? 23.409 2.915 -24.990 1.00 94.38 484 ASN A O 1
ATOM 3943 N N . HIS A 1 485 ? 22.800 2.875 -22.832 1.00 93.62 485 HIS A N 1
ATOM 3944 C CA . HIS A 1 485 ? 24.080 2.379 -22.344 1.00 93.62 485 HIS A CA 1
ATOM 3945 C C . HIS A 1 485 ? 24.246 0.858 -22.474 1.00 93.62 485 HIS A C 1
ATOM 3947 O O . HIS A 1 485 ? 25.312 0.428 -22.909 1.00 93.62 485 HIS A O 1
ATOM 3953 N N . TRP A 1 486 ? 23.221 0.055 -22.164 1.00 94.19 486 TRP A N 1
ATOM 3954 C CA . TRP A 1 486 ? 23.355 -1.410 -22.053 1.00 94.19 486 TRP A CA 1
ATOM 3955 C C . TRP A 1 486 ? 22.472 -2.242 -22.987 1.00 94.19 486 TRP A C 1
ATOM 3957 O O . TRP A 1 486 ? 22.737 -3.436 -23.139 1.00 94.19 486 TRP A O 1
ATOM 3967 N N . LYS A 1 487 ? 21.457 -1.665 -23.646 1.00 94.38 487 LYS A N 1
ATOM 3968 C CA . LYS A 1 487 ? 20.575 -2.438 -24.539 1.00 94.38 487 LYS A CA 1
ATOM 3969 C C . LYS A 1 487 ? 21.399 -3.125 -25.627 1.00 94.38 487 LYS A C 1
ATOM 3971 O O . LYS A 1 487 ? 22.053 -2.453 -26.420 1.00 94.38 487 LYS A O 1
ATOM 3976 N N . ASN A 1 488 ? 21.334 -4.457 -25.670 1.00 87.06 488 ASN A N 1
ATOM 3977 C CA . ASN A 1 488 ? 22.036 -5.311 -26.636 1.00 87.06 488 ASN A CA 1
ATOM 3978 C C . ASN A 1 488 ? 23.568 -5.109 -26.697 1.00 87.06 488 ASN A C 1
ATOM 3980 O O . ASN A 1 488 ? 24.164 -5.318 -27.753 1.00 87.06 488 ASN A O 1
ATOM 3984 N N . LYS A 1 489 ? 24.208 -4.675 -25.602 1.00 91.00 489 LYS A N 1
ATOM 3985 C CA . LYS A 1 489 ? 25.652 -4.357 -25.576 1.00 91.00 489 LYS A CA 1
ATOM 3986 C C . LYS A 1 489 ? 26.503 -5.299 -24.730 1.00 91.00 489 LYS A C 1
ATOM 3988 O O . LYS A 1 489 ? 27.717 -5.312 -24.895 1.00 91.00 489 LYS A O 1
ATOM 3993 N N . ASP A 1 490 ? 25.886 -6.083 -23.852 1.00 92.38 490 ASP A N 1
ATOM 3994 C CA . ASP A 1 490 ? 26.579 -6.996 -22.946 1.00 92.38 490 ASP A CA 1
ATOM 3995 C C . ASP A 1 490 ? 25.770 -8.295 -22.793 1.00 92.38 490 ASP A C 1
ATOM 3997 O O . ASP A 1 490 ? 24.549 -8.268 -22.638 1.00 92.38 490 ASP A O 1
ATOM 4001 N N . ALA A 1 491 ? 26.440 -9.447 -22.871 1.00 89.19 491 ALA A N 1
ATOM 4002 C CA . ALA A 1 491 ? 25.790 -10.756 -22.781 1.00 89.19 491 ALA A CA 1
ATOM 4003 C C . ALA A 1 491 ? 25.397 -11.143 -21.339 1.00 89.19 491 ALA A C 1
ATOM 4005 O O . ALA A 1 491 ? 24.485 -11.949 -21.134 1.00 89.19 491 ALA A O 1
ATOM 4006 N N . GLN A 1 492 ? 26.086 -10.587 -20.341 1.00 89.81 492 GLN A N 1
ATOM 4007 C CA . GLN A 1 492 ? 25.839 -10.806 -18.917 1.00 89.81 492 GLN A CA 1
ATOM 4008 C C . GLN A 1 492 ? 24.873 -9.765 -18.337 1.00 89.81 492 GLN A C 1
ATOM 4010 O O . GLN A 1 492 ? 24.122 -10.089 -17.412 1.00 89.81 492 GLN A O 1
ATOM 4015 N N . VAL A 1 493 ? 24.871 -8.540 -18.871 1.00 93.88 493 VAL A N 1
ATOM 4016 C CA . VAL A 1 493 ? 23.930 -7.465 -18.511 1.00 93.88 493 VAL A CA 1
ATOM 4017 C C . VAL A 1 493 ? 22.843 -7.355 -19.580 1.00 93.88 493 VAL A C 1
ATOM 4019 O O . VAL A 1 493 ? 22.946 -6.602 -20.546 1.00 93.88 493 VAL A O 1
ATOM 4022 N N . GLN A 1 494 ? 21.774 -8.127 -19.397 1.00 94.19 494 GLN A N 1
ATOM 4023 C CA . GLN A 1 494 ? 20.681 -8.237 -20.358 1.00 94.19 494 GLN A CA 1
ATOM 4024 C C . GLN A 1 494 ? 19.647 -7.131 -20.142 1.00 94.19 494 GLN A C 1
ATOM 4026 O O . GLN A 1 494 ? 18.823 -7.182 -19.228 1.00 94.19 494 GLN A O 1
ATOM 4031 N N . VAL A 1 495 ? 19.705 -6.110 -20.994 1.00 94.56 495 VAL A N 1
ATOM 4032 C CA . VAL A 1 495 ? 18.815 -4.946 -20.959 1.00 94.56 495 VAL A CA 1
ATOM 4033 C C . VAL A 1 495 ? 17.961 -4.919 -22.222 1.00 94.56 495 VAL A C 1
ATOM 4035 O O . VAL A 1 495 ? 18.477 -4.829 -23.337 1.00 94.56 495 VAL A O 1
ATOM 4038 N N . HIS A 1 496 ? 16.645 -4.954 -22.037 1.00 93.12 496 HIS A N 1
ATOM 4039 C CA . HIS A 1 496 ? 15.655 -4.968 -23.108 1.00 93.12 496 HIS A CA 1
ATOM 4040 C C . HIS A 1 496 ? 14.652 -3.833 -22.925 1.00 93.12 496 HIS A C 1
ATOM 4042 O O . HIS A 1 496 ? 14.244 -3.515 -21.813 1.00 93.12 496 HIS A O 1
ATOM 4048 N N . GLU A 1 497 ? 14.206 -3.239 -24.026 1.00 91.62 497 GLU A N 1
ATOM 4049 C CA . GLU A 1 497 ? 13.082 -2.301 -23.966 1.00 91.62 497 GLU A CA 1
ATOM 4050 C C . GLU A 1 497 ? 11.761 -3.075 -23.889 1.00 91.62 497 GLU A C 1
ATOM 4052 O O . GLU A 1 497 ? 11.031 -2.993 -22.909 1.00 91.62 497 GLU A O 1
ATOM 4057 N N . TYR A 1 498 ? 11.538 -3.955 -24.863 1.00 88.94 498 TYR A N 1
ATOM 4058 C CA . TYR A 1 498 ? 10.485 -4.963 -24.847 1.00 88.94 498 TYR A CA 1
ATOM 4059 C C . TYR A 1 498 ? 11.107 -6.310 -25.195 1.00 88.94 498 TYR A C 1
ATOM 4061 O O . TYR A 1 498 ? 11.987 -6.380 -26.060 1.00 88.94 498 TYR A O 1
ATOM 4069 N N . LEU A 1 499 ? 10.675 -7.372 -24.517 1.00 89.56 499 LEU A N 1
ATOM 4070 C CA . LEU A 1 499 ? 11.128 -8.714 -24.858 1.00 89.56 499 LEU A CA 1
ATOM 4071 C C . LEU A 1 499 ? 10.551 -9.141 -26.218 1.00 89.56 499 LEU A C 1
ATOM 4073 O O . LEU A 1 499 ? 9.373 -8.888 -26.491 1.00 89.56 499 LEU A O 1
ATOM 4077 N N . PRO A 1 500 ? 11.348 -9.806 -27.073 1.00 86.88 500 PRO A N 1
ATOM 4078 C CA . PRO A 1 500 ? 10.846 -10.450 -28.279 1.00 86.88 500 PRO A CA 1
ATOM 4079 C C . PRO A 1 500 ? 9.714 -11.441 -27.980 1.00 86.88 500 PRO A C 1
ATOM 4081 O O . PRO A 1 500 ? 9.682 -12.077 -26.923 1.00 86.88 500 PRO A O 1
ATOM 4084 N N . LYS A 1 501 ? 8.803 -11.622 -28.947 1.00 86.94 501 LYS A N 1
ATOM 4085 C CA . LYS A 1 501 ? 7.734 -12.628 -28.847 1.00 86.94 501 LYS A CA 1
ATOM 4086 C C . LYS A 1 501 ? 8.329 -14.012 -28.553 1.00 86.94 501 LYS A C 1
ATOM 4088 O O . LYS A 1 501 ? 9.301 -14.413 -29.185 1.00 86.94 501 LYS A O 1
ATOM 4093 N N . GLY A 1 502 ? 7.717 -14.733 -27.615 1.00 84.94 502 GLY A N 1
ATOM 4094 C CA . GLY A 1 502 ? 8.136 -16.078 -27.208 1.00 84.94 502 GLY A CA 1
ATOM 4095 C C . GLY A 1 502 ? 9.146 -16.123 -26.058 1.00 84.94 502 GLY A C 1
ATOM 4096 O O . GLY A 1 502 ? 9.368 -17.199 -25.513 1.00 84.94 502 GLY A O 1
ATOM 4097 N N . GLN A 1 503 ? 9.720 -14.989 -25.640 1.00 87.94 503 GLN A N 1
ATOM 4098 C CA . GLN A 1 503 ? 10.561 -14.948 -24.442 1.00 87.94 503 GLN A CA 1
ATOM 4099 C C . GLN A 1 503 ? 9.732 -14.806 -23.164 1.00 87.94 503 GLN A C 1
ATOM 4101 O O . GLN A 1 503 ? 8.718 -14.106 -23.130 1.00 87.94 503 GLN A O 1
ATOM 4106 N N . ASN A 1 504 ? 10.198 -15.445 -22.091 1.00 87.88 504 ASN A N 1
ATOM 4107 C CA . ASN A 1 504 ? 9.543 -15.427 -20.791 1.00 87.88 504 ASN A CA 1
ATOM 4108 C C . ASN A 1 504 ? 10.268 -14.475 -19.831 1.00 87.88 504 ASN A C 1
ATOM 4110 O O . ASN A 1 504 ? 11.349 -14.774 -19.323 1.00 87.88 504 ASN A O 1
ATOM 4114 N N . TYR A 1 505 ? 9.638 -13.333 -19.551 1.00 87.81 505 TYR A N 1
ATOM 4115 C CA . TYR A 1 505 ? 10.149 -12.337 -18.608 1.00 87.81 505 TYR A CA 1
ATOM 4116 C C . TYR A 1 505 ? 10.470 -12.936 -17.234 1.00 87.81 505 TYR A C 1
ATOM 4118 O O . TYR A 1 505 ? 11.549 -12.702 -16.689 1.00 87.81 505 TYR A O 1
ATOM 4126 N N . THR A 1 506 ? 9.551 -13.728 -16.679 1.00 85.19 506 THR A N 1
ATOM 4127 C CA . THR A 1 506 ? 9.698 -14.270 -15.327 1.00 85.19 506 THR A CA 1
ATOM 4128 C C . THR A 1 506 ? 10.808 -15.314 -15.253 1.00 85.19 506 THR A C 1
ATOM 4130 O O . THR A 1 506 ? 11.459 -15.434 -14.220 1.00 85.19 506 THR A O 1
ATOM 4133 N N . GLU A 1 507 ? 11.081 -16.026 -16.346 1.00 87.69 507 GLU A N 1
ATOM 4134 C CA . GLU A 1 507 ? 12.217 -16.947 -16.453 1.00 87.69 507 GLU A CA 1
ATOM 4135 C C . GLU A 1 507 ? 13.556 -16.205 -16.535 1.00 87.69 507 GLU A C 1
ATOM 4137 O O . GLU A 1 507 ? 14.490 -16.548 -15.813 1.00 87.69 507 GLU A O 1
ATOM 4142 N N . LEU A 1 508 ? 13.651 -15.144 -17.343 1.00 90.25 508 LEU A N 1
ATOM 4143 C CA . LEU A 1 508 ? 14.865 -14.321 -17.438 1.00 90.25 508 LEU A CA 1
ATOM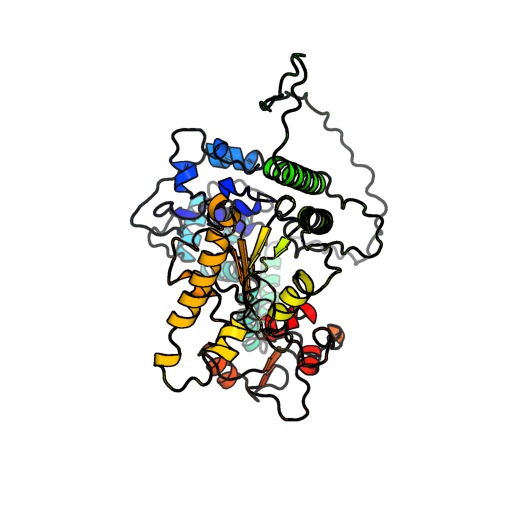 4144 C C . LEU A 1 508 ? 15.171 -13.617 -16.110 1.00 90.25 508 LEU A C 1
ATOM 4146 O O . LEU A 1 508 ? 16.304 -13.649 -15.625 1.00 90.25 508 LEU A O 1
ATOM 4150 N N . MET A 1 509 ? 14.142 -13.075 -15.454 1.00 87.25 509 MET A N 1
ATOM 4151 C CA . MET A 1 509 ? 14.239 -12.607 -14.069 1.00 87.25 509 MET A CA 1
ATOM 4152 C C . MET A 1 509 ? 14.622 -13.761 -13.125 1.00 87.25 509 MET A C 1
ATOM 4154 O O . MET A 1 509 ? 15.439 -13.613 -12.217 1.00 87.25 509 MET A O 1
ATOM 4158 N N . GLY A 1 510 ? 14.088 -14.954 -13.379 1.00 86.25 510 GLY A N 1
ATOM 4159 C CA . GLY A 1 510 ? 14.423 -16.229 -12.749 1.00 86.25 510 GLY A CA 1
ATOM 4160 C C . GLY A 1 510 ? 15.908 -16.613 -12.835 1.00 86.25 510 GLY A C 1
ATOM 4161 O O . GLY A 1 510 ? 16.425 -17.234 -11.907 1.00 86.25 510 GLY A O 1
ATOM 4162 N N . LEU A 1 511 ? 16.617 -16.176 -13.870 1.00 88.94 511 LEU A N 1
ATOM 4163 C CA . LEU A 1 511 ? 18.023 -16.502 -14.130 1.00 88.94 511 LEU A CA 1
ATOM 4164 C C . LEU A 1 511 ? 19.005 -15.379 -13.761 1.00 88.94 511 LEU A C 1
ATOM 4166 O O . LEU A 1 511 ? 20.215 -15.617 -13.758 1.00 88.94 511 LEU A O 1
ATOM 4170 N N . SER A 1 512 ? 18.521 -14.177 -13.446 1.00 90.00 512 SER A N 1
ATOM 4171 C CA . SER A 1 512 ? 19.359 -13.017 -13.115 1.00 90.00 512 SER A CA 1
ATOM 4172 C C . SER A 1 512 ? 19.936 -13.075 -11.702 1.00 90.00 512 SER A C 1
ATOM 4174 O O . SER A 1 512 ? 19.345 -13.665 -10.806 1.00 90.00 512 SER A O 1
ATOM 4176 N N . LYS A 1 513 ? 21.102 -12.469 -11.454 1.00 86.50 513 LYS A N 1
ATOM 4177 C CA . LYS A 1 513 ? 21.639 -12.262 -10.092 1.00 86.50 513 LYS A CA 1
ATOM 4178 C C . LYS A 1 513 ? 21.169 -10.925 -9.523 1.00 86.50 513 LYS A C 1
ATOM 4180 O O . LYS A 1 513 ? 20.736 -10.866 -8.367 1.00 86.50 513 LYS A O 1
ATOM 4185 N N . PHE A 1 514 ? 21.212 -9.893 -10.361 1.00 88.94 514 PHE A N 1
ATOM 4186 C CA . PHE A 1 514 ? 20.769 -8.537 -10.073 1.00 88.94 514 PHE A CA 1
ATOM 4187 C C . PHE A 1 514 ? 19.542 -8.170 -10.914 1.00 88.94 514 PHE A C 1
ATOM 4189 O O . PHE A 1 514 ? 19.503 -8.420 -12.120 1.00 88.94 514 PHE A O 1
ATOM 4196 N N . CYS A 1 515 ? 18.553 -7.546 -10.279 1.00 87.88 515 CYS A N 1
ATOM 4197 C CA . CYS A 1 515 ? 17.434 -6.907 -10.964 1.00 87.88 515 CYS A CA 1
ATOM 4198 C C . CYS A 1 515 ? 17.673 -5.399 -10.995 1.00 87.88 515 CYS A C 1
ATOM 4200 O O . CYS A 1 515 ? 17.842 -4.780 -9.940 1.00 87.88 515 CYS A O 1
ATOM 4202 N N . LEU A 1 516 ? 17.685 -4.822 -12.195 1.00 89.00 516 LEU A N 1
ATOM 4203 C CA . LEU A 1 516 ? 17.768 -3.377 -12.378 1.00 89.00 516 LEU A CA 1
ATOM 4204 C C . LEU A 1 516 ? 16.355 -2.789 -12.279 1.00 89.00 516 LEU A C 1
ATOM 4206 O O . LEU A 1 516 ? 15.450 -3.209 -13.005 1.00 89.00 516 LEU A O 1
ATOM 4210 N N . CYS A 1 517 ? 16.163 -1.804 -11.405 1.00 87.00 517 CYS A N 1
ATOM 4211 C CA . CYS A 1 517 ? 14.862 -1.177 -11.159 1.00 87.00 517 CYS A CA 1
ATOM 4212 C C . CYS A 1 517 ? 14.893 0.351 -11.352 1.00 87.00 517 CYS A C 1
ATOM 4214 O O . CYS A 1 517 ? 14.475 1.069 -10.445 1.00 87.00 517 CYS A O 1
ATOM 4216 N N . PRO A 1 518 ? 15.339 0.872 -12.514 1.00 85.62 518 PRO A N 1
ATOM 4217 C CA . PRO A 1 518 ? 15.373 2.312 -12.746 1.00 85.62 518 PRO A CA 1
ATOM 4218 C C . PRO A 1 518 ? 13.963 2.916 -12.764 1.00 85.62 518 PRO A C 1
ATOM 4220 O O . PRO A 1 518 ? 13.041 2.399 -13.422 1.00 85.62 518 PRO A O 1
ATOM 4223 N N . SER A 1 519 ? 13.818 4.056 -12.089 1.00 79.06 519 SER A N 1
ATOM 4224 C CA . SER A 1 519 ? 12.584 4.843 -12.083 1.00 79.06 519 SER A CA 1
ATOM 4225 C C . SER A 1 519 ? 12.173 5.243 -13.502 1.00 79.06 519 SER A C 1
ATOM 4227 O O . SER A 1 519 ? 13.017 5.600 -14.328 1.00 79.06 519 SER A O 1
ATOM 4229 N N . GLY A 1 520 ? 10.874 5.143 -13.794 1.00 76.19 520 GLY A N 1
ATOM 4230 C CA . GLY A 1 520 ? 10.271 5.682 -15.017 1.00 76.19 520 GLY A CA 1
ATOM 4231 C C . GLY A 1 520 ? 9.389 6.892 -14.714 1.00 76.19 520 GLY A C 1
ATOM 4232 O O . GLY A 1 520 ? 9.451 7.413 -13.607 1.00 76.19 520 GLY A O 1
ATOM 4233 N N . TYR A 1 521 ? 8.572 7.329 -15.681 1.00 68.12 521 TYR A N 1
ATOM 4234 C CA . TYR A 1 521 ? 7.442 8.223 -15.367 1.00 68.12 521 TYR A CA 1
ATOM 4235 C C . TYR A 1 521 ? 6.253 7.443 -14.788 1.00 68.12 521 TYR A C 1
ATOM 4237 O O . TYR A 1 521 ? 5.449 8.003 -14.059 1.00 68.12 521 TYR A O 1
ATOM 4245 N N . GLU A 1 522 ? 6.137 6.153 -15.123 1.00 63.19 522 GLU A N 1
ATOM 4246 C CA . GLU A 1 522 ? 5.205 5.235 -14.473 1.00 63.19 522 GLU A CA 1
ATOM 4247 C C . GLU A 1 522 ? 5.796 4.892 -13.116 1.00 63.19 522 GLU A C 1
ATOM 4249 O O . GLU A 1 522 ? 6.894 4.324 -13.024 1.00 63.19 522 GLU A O 1
ATOM 4254 N N . VAL A 1 523 ? 5.091 5.319 -12.081 1.00 52.44 523 VAL A N 1
ATOM 4255 C CA . VAL A 1 523 ? 5.640 5.368 -10.731 1.00 52.44 523 VAL A CA 1
ATOM 4256 C C . VAL A 1 523 ? 5.674 3.982 -10.096 1.00 52.44 523 VAL A C 1
ATOM 4258 O O . VAL A 1 523 ? 6.586 3.643 -9.342 1.00 52.44 523 VAL A O 1
ATOM 4261 N N . ALA A 1 524 ? 4.706 3.148 -10.455 1.00 61.25 524 ALA A N 1
ATOM 4262 C CA . ALA A 1 524 ? 4.579 1.804 -9.940 1.00 61.25 524 ALA A CA 1
ATOM 4263 C C . ALA A 1 524 ? 5.276 0.818 -10.895 1.00 61.25 524 ALA A C 1
ATOM 4265 O O . ALA A 1 524 ? 5.097 0.841 -12.115 1.00 61.25 524 ALA A O 1
ATOM 4266 N N . SER A 1 525 ? 6.180 0.014 -10.343 1.00 72.75 525 SER A N 1
ATOM 4267 C CA . SER A 1 525 ? 6.854 -1.050 -11.071 1.00 72.75 525 SER A CA 1
ATOM 4268 C C . SER A 1 525 ? 6.896 -2.290 -10.180 1.00 72.75 525 SER A C 1
ATOM 4270 O O . SER A 1 525 ? 7.704 -2.315 -9.238 1.00 72.75 525 SER A O 1
ATOM 4272 N N . PRO A 1 526 ? 6.189 -3.380 -10.539 1.00 80.75 526 PRO A N 1
ATOM 4273 C CA . PRO A 1 526 ? 6.159 -4.604 -9.737 1.00 80.75 526 PRO A CA 1
ATOM 4274 C C . PRO A 1 526 ? 7.545 -5.252 -9.618 1.00 80.75 526 PRO A C 1
ATOM 4276 O O . PRO A 1 526 ? 7.778 -6.057 -8.721 1.00 80.75 526 PRO A O 1
ATOM 4279 N N . ARG A 1 527 ? 8.514 -4.855 -10.461 1.00 83.81 527 ARG A N 1
ATOM 4280 C CA . ARG A 1 527 ? 9.882 -5.399 -10.495 1.00 83.81 527 ARG A CA 1
ATOM 4281 C C . ARG A 1 527 ? 10.578 -5.444 -9.142 1.00 83.81 527 ARG A C 1
ATOM 4283 O O . ARG A 1 527 ? 11.313 -6.390 -8.889 1.00 83.81 527 ARG A O 1
ATOM 4290 N N . ILE A 1 528 ? 10.378 -4.446 -8.274 1.00 82.31 528 ILE A N 1
ATOM 4291 C CA . ILE A 1 528 ? 11.008 -4.460 -6.943 1.00 82.31 528 ILE A CA 1
ATOM 4292 C C . ILE A 1 528 ? 10.487 -5.652 -6.137 1.00 82.31 528 ILE A C 1
ATOM 4294 O O . ILE A 1 528 ? 11.271 -6.415 -5.572 1.00 82.31 528 ILE A O 1
ATOM 4298 N N . VAL A 1 529 ? 9.170 -5.838 -6.133 1.00 82.81 529 VAL A N 1
ATOM 4299 C CA . VAL A 1 529 ? 8.495 -6.929 -5.430 1.00 82.81 529 VAL A CA 1
ATOM 4300 C C . VAL A 1 529 ? 8.830 -8.274 -6.073 1.00 82.81 529 VAL A C 1
ATOM 4302 O O . VAL A 1 529 ? 9.174 -9.222 -5.371 1.00 82.81 529 VAL A O 1
ATOM 4305 N N . GLU A 1 530 ? 8.821 -8.357 -7.403 1.00 81.44 530 GLU A N 1
ATOM 4306 C CA . GLU A 1 530 ? 9.210 -9.554 -8.158 1.00 81.44 530 GLU A CA 1
ATOM 4307 C C . GLU A 1 530 ? 10.654 -9.976 -7.865 1.00 81.44 530 GLU A C 1
ATOM 4309 O O . GLU A 1 530 ? 10.923 -11.155 -7.635 1.00 81.44 530 GLU A O 1
ATOM 4314 N N . ALA A 1 531 ? 11.586 -9.023 -7.822 1.00 81.38 531 ALA A N 1
ATOM 4315 C CA . ALA A 1 531 ? 12.987 -9.274 -7.511 1.00 81.38 531 ALA A CA 1
ATOM 4316 C C . ALA A 1 531 ? 13.168 -9.793 -6.079 1.00 81.38 531 ALA A C 1
ATOM 4318 O O . ALA A 1 531 ? 13.931 -10.741 -5.866 1.00 81.38 531 ALA A O 1
ATOM 4319 N N . ILE A 1 532 ? 12.456 -9.210 -5.107 1.00 80.25 532 ILE A N 1
ATOM 4320 C CA . ILE A 1 532 ? 12.462 -9.675 -3.712 1.00 80.25 532 ILE A CA 1
ATOM 4321 C C . ILE A 1 532 ? 11.898 -11.093 -3.632 1.00 80.25 532 ILE A C 1
ATOM 4323 O O . ILE A 1 532 ? 12.559 -11.971 -3.077 1.00 80.25 532 ILE A O 1
ATOM 4327 N N . ASN A 1 533 ? 10.739 -11.339 -4.246 1.00 77.75 533 ASN A N 1
ATOM 4328 C CA . ASN A 1 533 ? 10.088 -12.650 -4.261 1.00 77.75 533 ASN A CA 1
ATOM 4329 C C . ASN A 1 533 ? 10.956 -13.719 -4.933 1.00 77.75 533 ASN A C 1
ATOM 4331 O O . ASN A 1 533 ? 11.028 -14.851 -4.460 1.00 77.75 533 ASN A O 1
ATOM 4335 N N . ALA A 1 534 ? 11.674 -13.364 -5.998 1.00 76.62 534 ALA A N 1
ATOM 4336 C CA . ALA A 1 534 ? 12.613 -14.266 -6.648 1.00 76.62 534 ALA A CA 1
ATOM 4337 C C . ALA A 1 534 ? 13.912 -14.463 -5.835 1.00 76.62 534 ALA A C 1
ATOM 4339 O O . ALA A 1 534 ? 14.660 -15.406 -6.101 1.00 76.62 534 ALA A O 1
ATOM 4340 N N . GLY A 1 535 ? 14.219 -13.601 -4.859 1.00 73.62 535 GLY A N 1
ATOM 4341 C CA . GLY A 1 535 ? 15.451 -13.633 -4.063 1.00 73.62 535 GLY A CA 1
ATOM 4342 C C . GLY A 1 535 ? 16.663 -13.059 -4.806 1.00 73.62 535 GLY A C 1
ATOM 4343 O O . GLY A 1 535 ? 17.730 -13.686 -4.841 1.00 73.62 535 GLY A O 1
ATOM 4344 N N . ARG A 1 536 ? 16.489 -11.920 -5.484 1.00 72.69 536 ARG A N 1
ATOM 4345 C CA . ARG A 1 536 ? 17.516 -11.189 -6.251 1.00 72.69 536 ARG A CA 1
ATOM 4346 C C . ARG A 1 536 ? 18.108 -10.035 -5.455 1.00 72.69 536 ARG A C 1
ATOM 4348 O O . ARG A 1 536 ? 17.462 -9.474 -4.575 1.00 72.69 536 ARG A O 1
ATOM 4355 N N . CYS A 1 537 ? 19.324 -9.637 -5.818 1.00 72.56 537 CYS A N 1
ATOM 4356 C CA . CYS A 1 537 ? 19.861 -8.358 -5.375 1.00 72.56 537 CYS A CA 1
ATOM 4357 C C . CYS A 1 537 ? 19.239 -7.231 -6.209 1.00 72.56 537 CYS A C 1
ATOM 4359 O O . CYS A 1 537 ? 19.222 -7.296 -7.438 1.00 72.56 537 CYS A O 1
ATOM 4361 N N . LEU A 1 538 ? 18.732 -6.204 -5.537 1.00 70.06 538 LEU A N 1
ATOM 4362 C CA . LEU A 1 538 ? 18.164 -5.020 -6.173 1.00 70.06 538 LEU A CA 1
ATOM 4363 C C . LEU A 1 538 ? 19.258 -3.996 -6.474 1.00 70.06 538 LEU A C 1
ATOM 4365 O O . LEU A 1 538 ? 20.088 -3.704 -5.611 1.00 70.06 538 LEU A O 1
ATOM 4369 N N . MET A 1 539 ?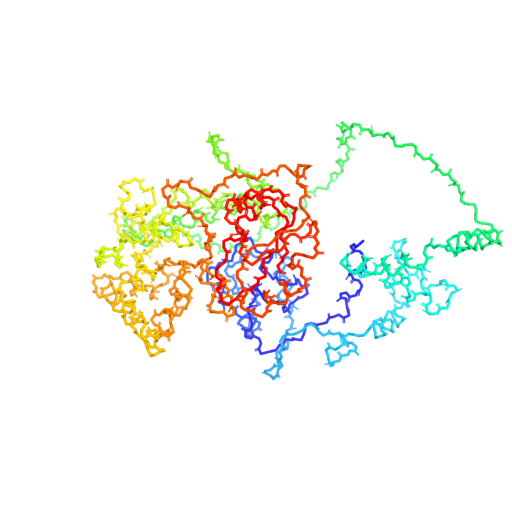 19.225 -3.438 -7.682 1.00 67.25 539 MET A N 1
ATOM 4370 C CA . MET A 1 539 ? 20.004 -2.267 -8.073 1.00 67.25 539 MET A CA 1
ATOM 4371 C C . MET A 1 539 ? 19.016 -1.190 -8.525 1.00 67.25 539 MET A C 1
ATOM 4373 O O . MET A 1 539 ? 18.383 -1.325 -9.575 1.00 67.25 539 MET A O 1
ATOM 4377 N N . GLN A 1 540 ? 18.822 -0.194 -7.660 1.00 61.41 540 GLN A N 1
ATOM 4378 C CA . GLN A 1 540 ? 17.834 0.872 -7.811 1.00 61.41 540 GLN A CA 1
ATOM 4379 C C . GLN A 1 540 ? 18.484 2.144 -8.346 1.00 61.41 540 GLN A C 1
ATOM 4381 O O . GLN A 1 540 ? 19.605 2.454 -7.876 1.00 61.41 540 GLN A O 1
#

Radius of gyration: 30.13 Å; chains: 1; bounding box: 93×59×76 Å